Protein AF-0000000079259093 (afdb_homodimer)

Radius of gyration: 27.1 Å; Cα contacts (8 Å, |Δi|>4): 635; chains: 2; bounding box: 67×76×96 Å

Foldseek 3Di:
DDPPPPPPPDPPPPPPCPPPPPCPPDDDDDWDKDKDKDAADLVCLVLCVVCVVVVQVLLVVQQKHWDADNPRRMIMIMHGDGPDPCSRVLVNQLRVCVRVVNRNVVSSCSSVPWDKDKAQCDCPVNHLCVVQVPDPVLQVVLLVLVVVAPQVLLCVLLVKHWDDDSVRSIIMITHDPVSNVVVNVLSNCSRNVVDRNHVVSVVSSVVVVVVVVVVVVVD/DDPPPPPPPDPPPPPPCPPPPPCPPDDDDDWDKDKDKDAADLVCLVLCVVCVVVVQVLLVVQQKHWDADNPRRMIMIMHGDGPDPCSRVLVNQLRVCVRVVNRNVVSSCSSVPWDKDKAQCDCPVNHLCVVQVPDPVLQVVLLVLAVPAPQVLLCVLLVKHWDDDSVRSIIMITHDPVSNVVVNVLSNCSRNVVDRNHVVSVVSSVVVVVVVVVVVVVD

pLDDT: mean 83.91, std 22.43, range [22.91, 98.19]

Solvent-accessible surface area (backbone atoms only — not comparable to full-atom values): 24458 Å² total; per-residue (Å²): 136,83,81,76,74,78,75,74,78,70,77,82,75,72,60,55,71,72,68,73,69,58,75,71,61,91,73,89,47,79,58,42,38,38,38,38,34,33,50,40,54,75,89,44,46,66,60,46,60,71,42,37,66,60,51,47,57,59,33,46,78,51,44,30,46,72,48,79,37,80,89,79,31,33,40,37,38,36,33,52,61,50,92,49,77,58,45,60,55,29,47,51,52,32,50,51,34,47,38,67,67,40,58,59,82,63,35,54,44,29,70,78,65,45,45,70,46,77,45,37,51,33,71,28,90,84,4,48,24,52,75,69,66,54,51,69,72,58,47,58,56,31,50,58,46,54,68,53,44,54,57,70,62,49,24,70,73,39,64,28,53,76,46,83,33,75,95,72,31,31,40,38,37,34,31,46,69,69,28,50,52,52,52,49,48,45,52,46,37,18,67,76,67,64,37,64,39,43,66,55,51,50,53,52,50,52,50,52,51,48,50,54,47,48,52,57,72,71,102,136,81,83,76,75,77,76,75,77,70,78,82,77,70,61,56,72,72,66,74,69,58,77,70,62,88,74,88,48,79,57,43,39,38,38,37,34,32,49,39,56,78,89,45,48,66,62,46,60,70,42,38,64,61,51,47,56,59,32,46,76,51,44,30,47,72,47,80,38,78,88,78,31,33,39,37,38,36,32,52,60,52,93,48,76,58,45,61,55,29,48,51,51,34,51,52,34,48,38,67,67,40,58,59,83,64,34,55,44,29,70,76,65,47,45,70,47,78,45,38,51,34,72,28,91,85,4,47,24,54,75,69,68,54,51,69,71,57,44,58,58,31,49,58,45,53,69,54,44,53,58,70,63,48,23,68,74,38,62,28,51,75,46,83,33,74,92,70,30,32,41,37,38,36,31,46,68,70,30,50,53,51,52,49,48,45,53,47,35,17,67,76,67,66,37,65,38,42,65,54,52,51,53,51,50,52,51,52,50,48,51,54,47,51,52,58,72,69,102

Nearest PDB structures (foldseek):
  6lqq-assembly1_RC  TM=8.420E-01  e=3.928E-13  Saccharomyces cerevisiae S288C
  6rxx-assembly1_CP  TM=7.883E-01  e=2.500E-13  Thermochaetoides thermophila
  6rxv-assembly1_CP  TM=7.906E-01  e=5.209E-13  Thermochaetoides thermophila DSM 1495
  6zqb-assembly1_JO  TM=8.253E-01  e=6.613E-12  Saccharomyces cerevisiae S288C
  7mq9-assembly1_NY  TM=8.125E-01  e=1.543E-11  Homo sapiens

Structure (mmCIF, N/CA/C/O backbone):
data_AF-0000000079259093-model_v1
#
loop_
_entity.id
_entity.type
_entity.pdbx_description
1 polymer 'KRR-R motif-containing protein 1'
#
loop_
_atom_site.group_PDB
_atom_site.id
_atom_site.type_symbol
_atom_site.label_atom_id
_atom_site.label_alt_id
_atom_site.label_comp_id
_atom_site.label_asym_id
_atom_site.label_entity_id
_atom_site.label_seq_id
_atom_site.pdbx_PDB_ins_code
_atom_site.Cartn_x
_atom_site.Cartn_y
_atom_site.Cartn_z
_atom_site.occupancy
_atom_site.B_iso_or_equiv
_atom_site.auth_seq_id
_atom_site.auth_comp_id
_atom_site.auth_asym_id
_atom_site.auth_atom_id
_atom_site.pdbx_PDB_model_num
ATOM 1 N N . MET A 1 1 ? -39.281 35.125 -28.922 1 24.78 1 MET A N 1
ATOM 2 C CA . MET A 1 1 ? -38.438 35.312 -27.766 1 24.78 1 MET A CA 1
ATOM 3 C C . MET A 1 1 ? -37.531 34.094 -27.547 1 24.78 1 MET A C 1
ATOM 5 O O . MET A 1 1 ? -38 33 -27.203 1 24.78 1 MET A O 1
ATOM 9 N N . SER A 1 2 ? -36.5 33.875 -28.281 1 24.12 2 SER A N 1
ATOM 10 C CA . SER A 1 2 ? -35.688 32.719 -28.625 1 24.12 2 SER A CA 1
ATOM 11 C C . SER A 1 2 ? -34.781 32.312 -27.469 1 24.12 2 SER A C 1
ATOM 13 O O . SER A 1 2 ? -34 33.156 -26.953 1 24.12 2 SER A O 1
ATOM 15 N N . ASN A 1 3 ? -35.188 31.453 -26.516 1 25.06 3 ASN A N 1
ATOM 16 C CA . ASN A 1 3 ? -34.562 31.016 -25.25 1 25.06 3 ASN A CA 1
ATOM 17 C C . ASN A 1 3 ? -33.156 30.453 -25.484 1 25.06 3 ASN A C 1
ATOM 19 O O . ASN A 1 3 ? -33 29.438 -26.141 1 25.06 3 ASN A O 1
ATOM 23 N N . HIS A 1 4 ? -32.125 31.219 -25.703 1 23.91 4 HIS A N 1
ATOM 24 C CA . HIS A 1 4 ? -30.719 30.953 -25.906 1 23.91 4 HIS A CA 1
ATOM 25 C C . HIS A 1 4 ? -30.156 30.094 -24.781 1 23.91 4 HIS A C 1
ATOM 27 O O . HIS A 1 4 ? -30.078 30.531 -23.641 1 23.91 4 HIS A O 1
ATOM 33 N N . VAL A 1 5 ? -30.516 28.844 -24.797 1 26.92 5 VAL A N 1
ATOM 34 C CA . VAL A 1 5 ? -30.062 27.828 -23.844 1 26.92 5 VAL A CA 1
ATOM 35 C C . VAL A 1 5 ? -28.547 27.891 -23.703 1 26.92 5 VAL A C 1
ATOM 37 O O . VAL A 1 5 ? -27.828 27.828 -24.688 1 26.92 5 VAL A O 1
ATOM 40 N N . ASN A 1 6 ? -27.953 28.734 -22.844 1 26.22 6 ASN A N 1
ATOM 41 C CA . ASN A 1 6 ? -26.547 28.969 -22.531 1 26.22 6 ASN A CA 1
ATOM 42 C C . ASN A 1 6 ? -25.781 27.656 -22.344 1 26.22 6 ASN A C 1
ATOM 44 O O . ASN A 1 6 ? -26.188 26.812 -21.562 1 26.22 6 ASN A O 1
ATOM 48 N N . GLY A 1 7 ? -25.188 27.109 -23.375 1 22.91 7 GLY A N 1
ATOM 49 C CA . GLY A 1 7 ? -24.391 25.922 -23.594 1 22.91 7 GLY A CA 1
ATOM 50 C C . GLY A 1 7 ? -23.312 25.719 -22.547 1 22.91 7 GLY A C 1
ATOM 51 O O . GLY A 1 7 ? -22.312 26.438 -22.516 1 22.91 7 GLY A O 1
ATOM 52 N N . ALA A 1 8 ? -23.703 25.578 -21.375 1 27.44 8 ALA A N 1
ATOM 53 C CA . ALA A 1 8 ? -22.797 25.344 -20.25 1 27.44 8 ALA A CA 1
ATOM 54 C C . ALA A 1 8 ? -21.609 24.469 -20.656 1 27.44 8 ALA A C 1
ATOM 56 O O . ALA A 1 8 ? -21.812 23.391 -21.25 1 27.44 8 ALA A O 1
ATOM 57 N N . GLU A 1 9 ? -20.422 25.047 -20.938 1 25.92 9 GLU A N 1
ATOM 58 C CA . GLU A 1 9 ? -19.109 24.531 -21.328 1 25.92 9 GLU A CA 1
ATOM 59 C C . GLU A 1 9 ? -18.766 23.266 -20.578 1 25.92 9 GLU A C 1
ATOM 61 O O . GLU A 1 9 ? -18.953 23.172 -19.359 1 25.92 9 GLU A O 1
ATOM 66 N N . ASP A 1 10 ? -18.75 22.234 -21.172 1 26.64 10 ASP A N 1
ATOM 67 C CA . ASP A 1 10 ? -18.516 20.828 -20.891 1 26.64 10 ASP A CA 1
ATOM 68 C C . ASP A 1 10 ? -17.281 20.625 -20.031 1 26.64 10 ASP A C 1
ATOM 70 O O . ASP A 1 10 ? -16.234 21.234 -20.281 1 26.64 10 ASP A O 1
ATOM 74 N N . PRO A 1 11 ? -17.391 20.453 -18.828 1 28.31 11 PRO A N 1
ATOM 75 C CA . PRO A 1 11 ? -16.281 20.312 -17.875 1 28.31 11 PRO A CA 1
ATOM 76 C C . PRO A 1 11 ? -15.086 19.578 -18.469 1 28.31 11 PRO A C 1
ATOM 78 O O . PRO A 1 11 ? -15.258 18.75 -19.375 1 28.31 11 PRO A O 1
ATOM 81 N N . ILE A 1 12 ? -13.891 20.188 -18.703 1 26.31 12 ILE A N 1
ATOM 82 C CA . ILE A 1 12 ? -12.617 19.812 -19.297 1 26.31 12 ILE A CA 1
ATOM 83 C C . ILE A 1 12 ? -12.281 18.375 -18.906 1 26.31 12 ILE A C 1
ATOM 85 O O . ILE A 1 12 ? -12.102 18.062 -17.719 1 26.31 12 ILE A O 1
ATOM 89 N N . VAL A 1 13 ? -12.734 17.266 -19.375 1 28.39 13 VAL A N 1
ATOM 90 C CA . VAL A 1 13 ? -12.336 15.867 -19.5 1 28.39 13 VAL A CA 1
ATOM 91 C C . VAL A 1 13 ? -10.82 15.773 -19.641 1 28.39 13 VAL A C 1
ATOM 93 O O . VAL A 1 13 ? -10.258 16.219 -20.641 1 28.39 13 VAL A O 1
ATOM 96 N N . HIS A 1 14 ? -10 16.062 -18.562 1 30.31 14 HIS A N 1
ATOM 97 C CA . HIS A 1 14 ? -8.578 15.828 -18.766 1 30.31 14 HIS A CA 1
ATOM 98 C C . HIS A 1 14 ? -8.312 14.398 -19.219 1 30.31 14 HIS A C 1
ATOM 100 O O . HIS A 1 14 ? -8.719 13.445 -18.547 1 30.31 14 HIS A O 1
ATOM 106 N N . ARG A 1 15 ? -8.195 14.156 -20.469 1 29.23 15 ARG A N 1
ATOM 107 C CA . ARG A 1 15 ? -7.684 12.984 -21.172 1 29.23 15 ARG A CA 1
ATOM 108 C C . ARG A 1 15 ? -6.293 12.602 -20.672 1 29.23 15 ARG A C 1
ATOM 110 O O . ARG A 1 15 ? -5.324 13.328 -20.906 1 29.23 15 ARG A O 1
ATOM 117 N N . MET A 1 16 ? -6.191 12.227 -19.453 1 30.5 16 MET A N 1
ATOM 118 C CA . MET A 1 16 ? -4.855 11.727 -19.156 1 30.5 16 MET A CA 1
ATOM 119 C C . MET A 1 16 ? -4.426 10.688 -20.188 1 30.5 16 MET A C 1
ATOM 121 O O . MET A 1 16 ? -5.145 9.719 -20.438 1 30.5 16 MET A O 1
ATOM 125 N N . VAL A 1 17 ? -3.732 11.18 -21.172 1 29.11 17 VAL A N 1
ATOM 126 C CA . VAL A 1 17 ? -3.049 10.32 -22.141 1 29.11 17 VAL A CA 1
ATOM 127 C C . VAL A 1 17 ? -2.041 9.43 -21.422 1 29.11 17 VAL A C 1
ATOM 129 O O . VAL A 1 17 ? -1.119 9.93 -20.766 1 29.11 17 VAL A O 1
ATOM 132 N N . ILE A 1 18 ? -2.438 8.453 -20.688 1 32.28 18 ILE A N 1
ATOM 133 C CA . ILE A 1 18 ? -1.391 7.504 -20.312 1 32.28 18 ILE A CA 1
ATOM 134 C C . ILE A 1 18 ? -0.601 7.094 -21.562 1 32.28 18 ILE A C 1
ATOM 136 O O . ILE A 1 18 ? -1.16 6.523 -22.5 1 32.28 18 ILE A O 1
ATOM 140 N N . ASP A 1 19 ? 0.396 7.836 -21.906 1 29.11 19 ASP A N 1
ATOM 141 C CA . ASP A 1 19 ? 1.314 7.445 -22.969 1 29.11 19 ASP A CA 1
ATOM 142 C C . ASP A 1 19 ? 1.706 5.977 -22.844 1 29.11 19 ASP A C 1
ATOM 144 O O . ASP A 1 19 ? 1.919 5.473 -21.75 1 29.11 19 ASP A O 1
ATOM 148 N N . LYS A 1 20 ? 1.314 5.195 -23.781 1 31.19 20 LYS A N 1
ATOM 149 C CA . LYS A 1 20 ? 1.688 3.809 -24.047 1 31.19 20 LYS A CA 1
ATOM 150 C C . LYS A 1 20 ? 3.195 3.611 -23.906 1 31.19 20 LYS A C 1
ATOM 152 O O . LYS A 1 20 ? 3.713 2.531 -24.203 1 31.19 20 LYS A O 1
ATOM 157 N N . SER A 1 21 ? 3.936 4.766 -23.812 1 30.8 21 SER A N 1
ATOM 158 C CA . SER A 1 21 ? 5.363 4.469 -23.906 1 30.8 21 SER A CA 1
ATOM 159 C C . SER A 1 21 ? 5.82 3.58 -22.75 1 30.8 21 SER A C 1
ATOM 161 O O . SER A 1 21 ? 7.02 3.436 -22.516 1 30.8 21 SER A O 1
ATOM 163 N N . THR A 1 22 ? 5 3.652 -21.797 1 33.09 22 THR A N 1
ATOM 164 C CA . THR A 1 22 ? 5.672 2.711 -20.906 1 33.09 22 THR A CA 1
ATOM 165 C C . THR A 1 22 ? 6.047 1.436 -21.656 1 33.09 22 THR A C 1
ATOM 167 O O . THR A 1 22 ? 5.211 0.839 -22.328 1 33.09 22 THR A O 1
ATOM 170 N N . PRO A 1 23 ? 7.32 1.189 -21.828 1 28.45 23 PRO A N 1
ATOM 171 C CA . PRO A 1 23 ? 7.762 0.013 -22.578 1 28.45 23 PRO A CA 1
ATOM 172 C C . PRO A 1 23 ? 6.852 -1.195 -22.359 1 28.45 23 PRO A C 1
ATOM 174 O O . PRO A 1 23 ? 6.562 -1.565 -21.219 1 28.45 23 PRO A O 1
ATOM 177 N N . ALA A 1 24 ? 5.727 -1.215 -23.047 1 33.19 24 ALA A N 1
ATOM 178 C CA . ALA A 1 24 ? 5.203 -2.557 -23.281 1 33.19 24 ALA A CA 1
ATOM 179 C C . ALA A 1 24 ? 6.336 -3.553 -23.516 1 33.19 24 ALA A C 1
ATOM 181 O O . ALA A 1 24 ? 6.75 -3.771 -24.656 1 33.19 24 ALA A O 1
ATOM 182 N N . SER A 1 25 ? 7.52 -3.207 -23.078 1 31.02 25 SER A N 1
ATOM 183 C CA . SER A 1 25 ? 8.305 -4.355 -23.516 1 31.02 25 SER A CA 1
ATOM 184 C C . SER A 1 25 ? 7.438 -5.605 -23.625 1 31.02 25 SER A C 1
ATOM 186 O O . SER A 1 25 ? 6.332 -5.652 -23.078 1 31.02 25 SER A O 1
ATOM 188 N N . ASP A 1 26 ? 8.188 -6.777 -23.781 1 30.48 26 ASP A N 1
ATOM 189 C CA . ASP A 1 26 ? 7.91 -8.109 -24.312 1 30.48 26 ASP A CA 1
ATOM 190 C C . ASP A 1 26 ? 6.664 -8.711 -23.672 1 30.48 26 ASP A C 1
ATOM 192 O O . ASP A 1 26 ? 5.777 -9.203 -24.375 1 30.48 26 ASP A O 1
ATOM 196 N N . GLU A 1 27 ? 6.855 -9.477 -22.406 1 36.22 27 GLU A N 1
ATOM 197 C CA . GLU A 1 27 ? 6.324 -10.781 -22.031 1 36.22 27 GLU A CA 1
ATOM 198 C C . GLU A 1 27 ? 4.898 -10.664 -21.5 1 36.22 27 GLU A C 1
ATOM 200 O O . GLU A 1 27 ? 4.48 -9.586 -21.062 1 36.22 27 GLU A O 1
ATOM 205 N N . ASP A 1 28 ? 4.047 -11.898 -21.562 1 43.34 28 ASP A N 1
ATOM 206 C CA . ASP A 1 28 ? 2.807 -12.664 -21.469 1 43.34 28 ASP A CA 1
ATOM 207 C C . ASP A 1 28 ? 2.07 -12.359 -20.156 1 43.34 28 ASP A C 1
ATOM 209 O O . ASP A 1 28 ? 1.041 -12.977 -19.875 1 43.34 28 ASP A O 1
ATOM 213 N N . SER A 1 29 ? 2.686 -11.789 -19.078 1 53.5 29 SER A N 1
ATOM 214 C CA . SER A 1 29 ? 1.892 -11.805 -17.859 1 53.5 29 SER A CA 1
ATOM 215 C C . SER A 1 29 ? 1.072 -10.531 -17.703 1 53.5 29 SER A C 1
ATOM 217 O O . SER A 1 29 ? 1.525 -9.445 -18.094 1 53.5 29 SER A O 1
ATOM 219 N N . PRO A 1 30 ? -0.225 -10.664 -17.609 1 58.84 30 PRO A N 1
ATOM 220 C CA . PRO A 1 30 ? -1.048 -9.492 -17.328 1 58.84 30 PRO A CA 1
ATOM 221 C C . PRO A 1 30 ? -0.366 -8.5 -16.391 1 58.84 30 PRO A C 1
ATOM 223 O O . PRO A 1 30 ? 0.224 -8.914 -15.383 1 58.84 30 PRO A O 1
ATOM 226 N N . VAL A 1 31 ? -0.151 -7.312 -16.859 1 65.81 31 VAL A N 1
ATOM 227 C CA . VAL A 1 31 ? 0.579 -6.324 -16.062 1 65.81 31 VAL A CA 1
ATOM 228 C C . VAL A 1 31 ? -0.406 -5.371 -15.391 1 65.81 31 VAL A C 1
ATOM 230 O O . VAL A 1 31 ? -1.356 -4.902 -16.016 1 65.81 31 VAL A O 1
ATOM 233 N N . ASP A 1 32 ? -0.301 -5.293 -14.094 1 79.12 32 ASP A N 1
ATOM 234 C CA . ASP A 1 32 ? -1.097 -4.32 -13.352 1 79.12 32 ASP A CA 1
ATOM 235 C C . ASP A 1 32 ? -0.511 -2.918 -13.477 1 79.12 32 ASP A C 1
ATOM 237 O O . ASP A 1 32 ? 0.703 -2.756 -13.617 1 79.12 32 ASP A O 1
ATOM 241 N N . TYR A 1 33 ? -1.413 -1.927 -13.625 1 83.06 33 TYR A N 1
ATOM 242 C CA . TYR A 1 33 ? -1.08 -0.511 -13.734 1 83.06 33 TYR A CA 1
ATOM 243 C C . TYR A 1 33 ? -1.593 0.261 -12.523 1 83.06 33 TYR A C 1
ATOM 245 O O . TYR A 1 33 ? -2.75 0.105 -12.125 1 83.06 33 TYR A O 1
ATOM 253 N N . SER A 1 34 ? -0.631 0.888 -11.914 1 88.06 34 SER A N 1
ATOM 254 C CA . SER A 1 34 ? -1.019 1.764 -10.812 1 88.06 34 SER A CA 1
ATOM 255 C C . SER A 1 34 ? -0.669 3.217 -11.117 1 88.06 34 SER A C 1
ATOM 257 O O . SER A 1 34 ? 0.458 3.521 -11.516 1 88.06 34 SER A O 1
ATOM 259 N N . ILE A 1 35 ? -1.651 4.055 -10.945 1 90.88 35 ILE A N 1
ATOM 260 C CA . ILE A 1 35 ? -1.465 5.488 -11.148 1 90.88 35 ILE A CA 1
ATOM 261 C C . ILE A 1 35 ? -1.878 6.25 -9.891 1 90.88 35 ILE A C 1
ATOM 263 O O . ILE A 1 35 ? -2.994 6.078 -9.391 1 90.88 35 ILE A O 1
ATOM 267 N N . LEU A 1 36 ? -0.998 6.996 -9.414 1 92.19 36 LEU A N 1
ATOM 268 C CA . LEU A 1 36 ? -1.249 7.887 -8.289 1 92.19 36 LEU A CA 1
ATOM 269 C C . LEU A 1 36 ? -1.062 9.344 -8.695 1 92.19 36 LEU A C 1
ATOM 271 O O . LEU A 1 36 ? -0.076 9.688 -9.352 1 92.19 36 LEU A O 1
ATOM 275 N N . ARG A 1 37 ? -1.969 10.133 -8.312 1 91.44 37 ARG A N 1
ATOM 276 C CA . ARG A 1 37 ? -1.837 11.53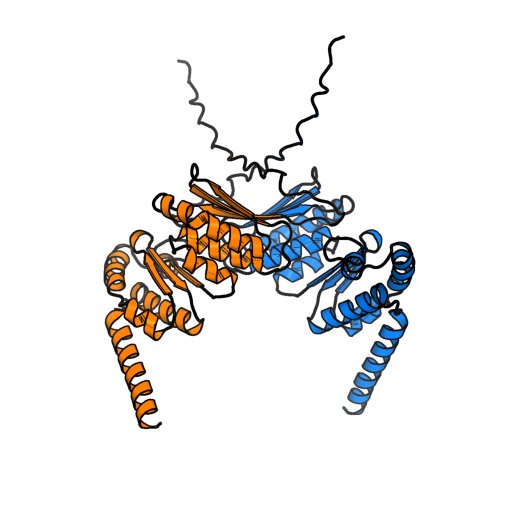9 -8.688 1 91.44 37 ARG A CA 1
ATOM 277 C C . ARG A 1 37 ? -2.396 12.453 -7.602 1 91.44 37 ARG A C 1
ATOM 279 O O . ARG A 1 37 ? -3.322 12.07 -6.883 1 91.44 37 ARG A O 1
ATOM 286 N N . MET A 1 38 ? -1.827 13.562 -7.531 1 92.44 38 MET A N 1
ATOM 287 C CA . MET A 1 38 ? -2.27 14.555 -6.555 1 92.44 38 MET A CA 1
ATOM 288 C C . MET A 1 38 ? -1.954 15.969 -7.031 1 92.44 38 MET A C 1
ATOM 290 O O . MET A 1 38 ? -0.908 16.203 -7.637 1 92.44 38 MET A O 1
ATOM 294 N N . PRO A 1 39 ? -2.912 16.844 -6.777 1 92.12 39 PRO A N 1
ATOM 295 C CA . PRO A 1 39 ? -2.586 18.25 -7.066 1 92.12 39 PRO A CA 1
ATOM 296 C C . PRO A 1 39 ? -1.522 18.812 -6.125 1 92.12 39 PRO A C 1
ATOM 298 O O . PRO A 1 39 ? -1.328 18.297 -5.023 1 92.12 39 PRO A O 1
ATOM 301 N N . PHE A 1 40 ? -0.781 19.828 -6.637 1 92.31 40 PHE A N 1
ATOM 302 C CA . PHE A 1 40 ? 0.164 20.531 -5.785 1 92.31 40 PHE A CA 1
ATOM 303 C C . PHE A 1 40 ? -0.043 22.047 -5.887 1 92.31 40 PHE A C 1
ATOM 305 O O . PHE A 1 40 ? -0.698 22.516 -6.816 1 92.31 40 PHE A O 1
ATOM 312 N N . LEU A 1 41 ? 0.434 22.688 -4.93 1 91.19 41 LEU A N 1
ATOM 313 C CA . LEU A 1 41 ? 0.275 24.125 -4.852 1 91.19 41 LEU A CA 1
ATOM 314 C C . LEU A 1 41 ? 1.15 24.828 -5.883 1 91.19 41 LEU A C 1
ATOM 316 O O . LEU A 1 41 ? 2.307 24.453 -6.086 1 91.19 41 LEU A O 1
ATOM 320 N N . ARG A 1 42 ? 0.621 25.906 -6.414 1 92.62 42 ARG A N 1
ATOM 321 C CA . ARG A 1 42 ? 1.324 26.641 -7.449 1 92.62 42 ARG A CA 1
ATOM 322 C C . ARG A 1 42 ? 2.639 27.219 -6.922 1 92.62 42 ARG A C 1
ATOM 324 O O . ARG A 1 42 ? 3.633 27.266 -7.648 1 92.62 42 ARG A O 1
ATOM 331 N N . ARG A 1 43 ? 2.703 27.578 -5.68 1 92.69 43 ARG A N 1
ATOM 332 C CA . ARG A 1 43 ? 3.842 28.266 -5.09 1 92.69 43 ARG A CA 1
ATOM 333 C C . ARG A 1 43 ? 5.059 27.359 -5.008 1 92.69 43 ARG A C 1
ATOM 335 O O . ARG A 1 43 ? 6.188 27.828 -4.848 1 92.69 43 ARG A O 1
ATOM 342 N N . ILE A 1 44 ? 4.766 26.109 -5.176 1 94.19 44 ILE A N 1
ATOM 343 C CA . ILE A 1 44 ? 5.898 25.203 -4.992 1 94.19 44 ILE A CA 1
ATOM 344 C C . ILE A 1 44 ? 6.367 24.688 -6.348 1 94.19 44 ILE A C 1
ATOM 346 O O . ILE A 1 44 ? 7.188 23.766 -6.418 1 94.19 44 ILE A O 1
ATOM 350 N N . THR A 1 45 ? 5.938 25.219 -7.391 1 95.69 45 THR A N 1
ATOM 351 C CA . THR A 1 45 ? 6.238 24.75 -8.742 1 95.69 45 THR A CA 1
ATOM 352 C C . THR A 1 45 ? 7.742 24.797 -9 1 95.69 45 THR A C 1
ATOM 354 O O . THR A 1 45 ? 8.328 23.812 -9.453 1 95.69 45 THR A O 1
ATOM 357 N N . THR A 1 46 ? 8.359 25.938 -8.688 1 96 46 THR A N 1
ATOM 358 C CA . THR A 1 46 ? 9.789 26.094 -8.938 1 96 46 THR A CA 1
ATOM 359 C C . THR A 1 46 ? 10.602 25.125 -8.094 1 96 46 THR A C 1
ATOM 361 O O . THR A 1 46 ? 11.539 24.5 -8.594 1 96 46 THR A O 1
ATOM 364 N N . ASP A 1 47 ? 10.227 25.031 -6.832 1 94.75 47 ASP A N 1
ATOM 365 C CA . ASP A 1 47 ? 10.914 24.109 -5.934 1 94.75 47 ASP A CA 1
ATOM 366 C C . ASP A 1 47 ? 10.836 22.688 -6.457 1 94.75 47 ASP A C 1
ATOM 368 O O . ASP A 1 47 ? 11.828 21.953 -6.422 1 94.75 47 ASP A O 1
ATOM 372 N N . LEU A 1 48 ? 9.688 22.281 -6.91 1 95.81 48 LEU A N 1
ATOM 373 C CA . LEU A 1 48 ? 9.469 20.938 -7.414 1 95.81 48 LEU A CA 1
ATOM 374 C C . LEU A 1 48 ? 10.273 20.703 -8.695 1 95.81 48 LEU A C 1
ATOM 376 O O . LEU A 1 48 ? 10.883 19.641 -8.859 1 95.81 48 LEU A O 1
ATOM 380 N N . GLN A 1 49 ? 10.258 21.688 -9.508 1 96.5 49 GLN A N 1
ATOM 381 C CA . GLN A 1 49 ? 11 21.578 -10.758 1 96.5 49 GLN A CA 1
ATOM 382 C C . GLN A 1 49 ? 12.5 21.406 -10.492 1 96.5 4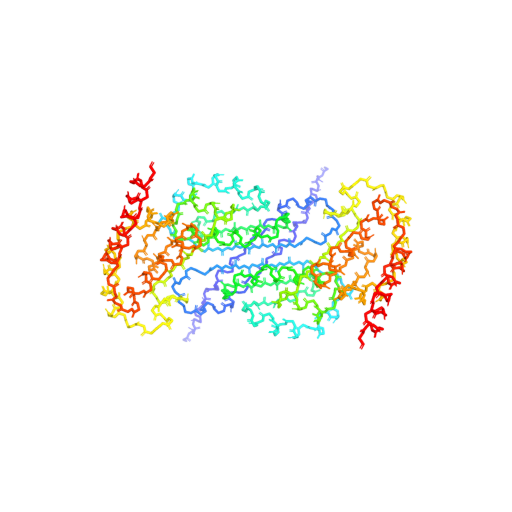9 GLN A C 1
ATOM 384 O O . GLN A 1 49 ? 13.164 20.594 -11.141 1 96.5 49 GLN A O 1
ATOM 389 N N . GLU A 1 50 ? 12.945 22.125 -9.609 1 96.25 50 GLU A N 1
ATOM 390 C CA . GLU A 1 50 ? 14.367 22.078 -9.281 1 96.25 50 GLU A CA 1
ATOM 391 C C . GLU A 1 50 ? 14.742 20.734 -8.664 1 96.25 50 GLU A C 1
ATOM 393 O O . GLU A 1 50 ? 15.82 20.203 -8.93 1 96.25 50 GLU A O 1
ATOM 398 N N . ALA A 1 51 ? 13.859 20.203 -7.895 1 96.62 51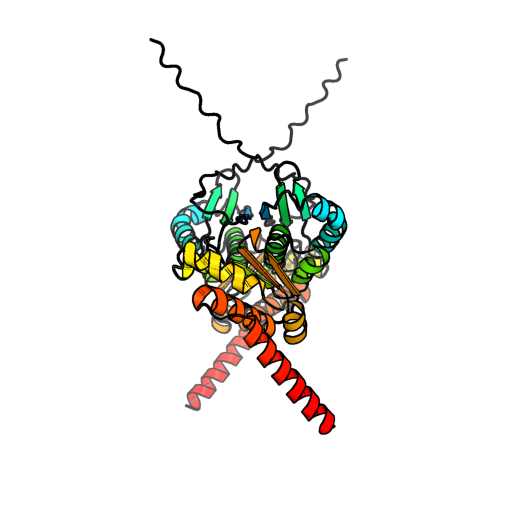 ALA A N 1
ATOM 399 C CA . ALA A 1 51 ? 14.141 18.953 -7.188 1 96.62 51 ALA A CA 1
ATOM 400 C C . ALA A 1 51 ? 13.734 17.75 -8.023 1 96.62 51 ALA A C 1
ATOM 402 O O . ALA A 1 51 ? 13.961 16.609 -7.629 1 96.62 51 ALA A O 1
ATOM 403 N N . TRP A 1 52 ? 13.227 17.922 -9.18 1 96.19 52 TRP A N 1
ATOM 404 C CA . TRP A 1 52 ? 12.539 16.875 -9.938 1 96.19 52 TRP A CA 1
ATOM 405 C C . TRP A 1 52 ? 13.516 15.781 -10.359 1 96.19 52 TRP A C 1
ATOM 407 O O . TRP A 1 52 ? 13.195 14.586 -10.273 1 96.19 52 TRP A O 1
ATOM 417 N N . PRO A 1 53 ? 14.758 16.109 -10.766 1 95.88 53 PRO A N 1
ATOM 418 C CA . PRO A 1 53 ? 15.688 15.047 -11.148 1 95.88 53 PRO A CA 1
ATOM 419 C C . PRO A 1 53 ? 15.984 14.086 -10 1 95.88 53 PRO A C 1
ATOM 421 O O . PRO A 1 53 ? 16.078 12.875 -10.203 1 95.88 53 PRO A O 1
ATOM 424 N N . VAL A 1 54 ? 16.094 14.648 -8.875 1 94.56 54 VAL A N 1
ATOM 425 C CA . VAL A 1 54 ? 16.359 13.828 -7.695 1 94.56 54 VAL A CA 1
ATOM 426 C C . VAL A 1 54 ? 15.148 12.93 -7.414 1 94.56 54 VAL A C 1
ATOM 428 O O . VAL A 1 54 ? 15.312 11.75 -7.098 1 94.56 54 VAL A O 1
ATOM 431 N N . LEU A 1 55 ? 14.016 13.469 -7.551 1 96.44 55 LEU A N 1
ATOM 432 C CA . LEU A 1 55 ? 12.789 12.719 -7.332 1 96.44 55 LEU A CA 1
ATOM 433 C C . LEU A 1 55 ? 12.648 11.594 -8.352 1 96.44 55 LEU A C 1
ATOM 435 O O . LEU A 1 55 ? 12.312 10.461 -7.992 1 96.44 55 LEU A O 1
ATOM 439 N N . GLN A 1 56 ? 12.945 11.945 -9.5 1 96.31 56 GLN A N 1
ATOM 440 C CA . GLN A 1 56 ? 12.852 10.961 -10.578 1 96.31 56 GLN A CA 1
ATOM 441 C C . GLN A 1 56 ? 13.812 9.797 -10.352 1 96.31 56 GLN A C 1
ATOM 443 O O . GLN A 1 56 ? 13.438 8.633 -10.5 1 96.31 56 GLN A O 1
ATOM 448 N N . SER A 1 57 ? 15 10.125 -10.008 1 96.12 57 SER A N 1
ATOM 449 C CA . SER A 1 57 ? 16 9.094 -9.75 1 96.12 57 SER A CA 1
ATOM 450 C C . SER A 1 57 ? 15.602 8.211 -8.578 1 96.12 57 SER A C 1
ATOM 452 O O . SER A 1 57 ? 15.75 6.988 -8.641 1 96.12 57 SER A O 1
ATOM 454 N N . ALA A 1 58 ? 15.094 8.812 -7.562 1 95.5 58 ALA A N 1
ATOM 455 C CA . ALA A 1 58 ? 14.672 8.07 -6.379 1 95.5 58 ALA A CA 1
ATOM 456 C C . ALA A 1 58 ? 13.516 7.121 -6.703 1 95.5 58 ALA A C 1
ATOM 458 O O . ALA A 1 58 ? 13.516 5.969 -6.266 1 95.5 58 ALA A O 1
ATOM 459 N N . LEU A 1 59 ? 12.609 7.559 -7.484 1 95.62 59 LEU A N 1
ATOM 460 C CA . LEU A 1 59 ? 11.43 6.77 -7.816 1 95.62 59 LEU A CA 1
ATOM 461 C C . LEU A 1 59 ? 11.781 5.645 -8.781 1 95.62 59 LEU A C 1
ATOM 463 O O . LEU A 1 59 ? 11.18 4.57 -8.742 1 95.62 59 LEU A O 1
ATOM 467 N N . GLU A 1 60 ? 12.711 5.875 -9.594 1 93.94 60 GLU A N 1
ATOM 468 C CA . GLU A 1 60 ? 13.148 4.859 -10.547 1 93.94 60 GLU A CA 1
ATOM 469 C C . GLU A 1 60 ? 13.695 3.627 -9.828 1 93.94 60 GLU A C 1
ATOM 471 O O . GLU A 1 60 ? 13.547 2.502 -10.312 1 93.94 60 GLU A O 1
ATOM 476 N N . GLU A 1 61 ? 14.336 3.848 -8.727 1 92.75 61 GLU A N 1
ATOM 477 C CA . GLU A 1 61 ? 14.867 2.74 -7.938 1 92.75 61 GLU A CA 1
ATOM 478 C C . GLU A 1 61 ? 13.75 1.798 -7.492 1 92.75 61 GLU A C 1
ATOM 480 O O . GLU A 1 61 ? 14 0.625 -7.203 1 92.75 61 GLU A O 1
ATOM 485 N N . TYR A 1 62 ? 12.547 2.273 -7.488 1 91.56 62 TYR A N 1
ATOM 486 C CA . TYR A 1 62 ? 11.391 1.481 -7.07 1 91.56 62 TYR A CA 1
ATOM 487 C C . TYR A 1 62 ? 10.508 1.131 -8.258 1 91.56 62 TYR A C 1
ATOM 489 O O . TYR A 1 62 ? 9.359 0.718 -8.086 1 91.56 62 TYR A O 1
ATOM 497 N N . ASP A 1 63 ? 11.008 1.354 -9.43 1 90.75 63 ASP A N 1
ATOM 498 C CA . ASP A 1 63 ? 10.297 1.062 -10.672 1 90.75 63 ASP A CA 1
ATOM 499 C C . ASP A 1 63 ? 9.031 1.914 -10.797 1 90.75 63 ASP A C 1
ATOM 501 O O . ASP A 1 63 ? 7.98 1.417 -11.195 1 90.75 63 ASP A O 1
ATOM 505 N N . ILE A 1 64 ? 9.102 3.129 -10.391 1 93.62 64 ILE A N 1
ATOM 506 C CA . ILE A 1 64 ? 7.992 4.074 -10.477 1 93.62 64 ILE A CA 1
ATOM 507 C C . ILE A 1 64 ? 8.367 5.223 -11.406 1 93.62 64 ILE A C 1
ATOM 509 O O . ILE A 1 64 ? 9.438 5.82 -11.273 1 93.62 64 ILE A O 1
ATOM 513 N N . SER A 1 65 ? 7.543 5.434 -12.352 1 94.19 65 SER A N 1
ATOM 514 C CA . SER A 1 65 ? 7.684 6.598 -13.219 1 94.19 65 SER A CA 1
ATOM 515 C C . SER A 1 65 ? 6.926 7.797 -12.664 1 94.19 65 SER A C 1
ATOM 517 O O . SER A 1 65 ? 5.945 7.637 -11.93 1 94.19 65 SER A O 1
ATOM 519 N N . CYS A 1 66 ? 7.445 8.969 -12.969 1 95.12 66 CYS A N 1
ATOM 520 C CA . CYS A 1 66 ? 6.797 10.156 -12.43 1 95.12 66 CYS A CA 1
ATOM 521 C C . CYS A 1 66 ? 6.699 11.25 -13.492 1 95.12 66 CYS A C 1
ATOM 523 O O . CYS A 1 66 ? 7.488 11.266 -14.438 1 95.12 66 CYS A O 1
ATOM 525 N N . ALA A 1 67 ? 5.738 12.062 -13.352 1 95.5 67 ALA A N 1
ATOM 526 C CA . ALA A 1 67 ? 5.516 13.195 -14.25 1 95.5 67 ALA A CA 1
ATOM 527 C C . ALA A 1 67 ? 4.996 14.406 -13.477 1 95.5 67 ALA A C 1
ATOM 529 O O . ALA A 1 67 ? 4.176 14.266 -12.562 1 95.5 67 ALA A O 1
ATOM 530 N N . LEU A 1 68 ? 5.547 15.523 -13.828 1 95.38 68 LEU A N 1
ATOM 531 C CA . LEU A 1 68 ? 5.102 16.797 -13.281 1 95.38 68 LEU A CA 1
ATOM 532 C C . LEU A 1 68 ? 4.355 17.609 -14.336 1 95.38 68 LEU A C 1
ATOM 534 O O . LEU A 1 68 ? 4.922 17.969 -15.367 1 95.38 68 LEU A O 1
ATOM 538 N N . ASP A 1 69 ? 3.082 17.828 -14.039 1 93.38 69 ASP A N 1
ATOM 539 C CA . ASP A 1 69 ? 2.277 18.672 -14.922 1 93.38 69 ASP A CA 1
ATOM 540 C C . ASP A 1 69 ? 2.182 20.094 -14.383 1 93.38 69 ASP A C 1
ATOM 542 O O . ASP A 1 69 ? 1.341 20.391 -13.531 1 93.38 69 ASP A O 1
ATOM 546 N N . VAL A 1 70 ? 2.947 21 -14.891 1 93.44 70 VAL A N 1
ATOM 547 C CA . VAL A 1 70 ? 3.041 22.359 -14.367 1 93.44 70 VAL A CA 1
ATOM 548 C C . VAL A 1 70 ? 1.828 23.172 -14.828 1 93.44 70 VAL A C 1
ATOM 550 O O . VAL A 1 70 ? 1.477 24.172 -14.203 1 93.44 70 VAL A O 1
ATOM 553 N N . ASP A 1 71 ? 1.229 22.766 -15.922 1 92.44 71 ASP A N 1
ATOM 554 C CA . ASP A 1 71 ? 0.075 23.5 -16.438 1 92.44 71 ASP A CA 1
ATOM 555 C C . ASP A 1 71 ? -1.166 23.234 -15.586 1 92.44 71 ASP A C 1
ATOM 557 O O . ASP A 1 71 ? -1.946 24.156 -15.312 1 92.44 71 ASP A O 1
ATOM 561 N N . ARG A 1 72 ? -1.313 22.031 -15.148 1 91.19 72 ARG A N 1
ATOM 562 C CA . ARG A 1 72 ? -2.498 21.656 -14.383 1 91.19 72 ARG A CA 1
ATOM 563 C C . ARG A 1 72 ? -2.174 21.516 -12.898 1 91.19 72 ARG A C 1
ATOM 565 O O . ARG A 1 72 ? -3.064 21.266 -12.086 1 91.19 72 ARG A O 1
ATOM 572 N N . TYR A 1 73 ? -0.924 21.594 -12.555 1 93.5 73 TYR A N 1
ATOM 573 C CA . TYR A 1 73 ? -0.428 21.531 -11.188 1 93.5 73 TYR A CA 1
ATOM 574 C C . TYR A 1 73 ? -0.741 20.188 -10.555 1 93.5 73 TYR A C 1
ATOM 576 O O . TYR A 1 73 ? -1.31 20.125 -9.461 1 93.5 73 TYR A O 1
ATOM 584 N N . PHE A 1 74 ? -0.329 19.141 -11.242 1 93.69 74 PHE A N 1
ATOM 585 C CA . PHE A 1 74 ? -0.495 17.766 -10.766 1 93.69 74 PHE A CA 1
ATOM 586 C C . PHE A 1 74 ? 0.828 17.016 -10.82 1 93.69 74 PHE A C 1
ATOM 588 O O . PHE A 1 74 ? 1.626 17.203 -11.734 1 93.69 74 PHE A O 1
ATOM 595 N N . ILE A 1 75 ? 0.934 16.219 -9.812 1 95.19 75 ILE A N 1
ATOM 596 C CA . ILE A 1 75 ? 2 15.219 -9.812 1 95.19 75 ILE A CA 1
ATOM 597 C C . ILE A 1 75 ? 1.413 13.828 -10.078 1 95.19 75 ILE A C 1
ATOM 599 O O . ILE A 1 75 ? 0.368 13.477 -9.531 1 95.19 75 ILE A O 1
ATOM 603 N N . THR A 1 76 ? 2.051 13.086 -10.969 1 94.38 76 THR A N 1
ATOM 604 C CA . THR A 1 76 ? 1.571 11.75 -11.305 1 94.38 76 THR A CA 1
ATOM 605 C C . THR A 1 76 ? 2.689 10.719 -11.156 1 94.38 76 THR A C 1
ATOM 607 O O . THR A 1 76 ? 3.795 10.922 -11.656 1 94.38 76 THR A O 1
ATOM 610 N N . PHE A 1 77 ? 2.402 9.688 -10.375 1 94.81 77 PHE A N 1
ATOM 611 C CA . PHE A 1 77 ? 3.271 8.523 -10.273 1 94.81 77 PHE A CA 1
ATOM 612 C C . PHE A 1 77 ? 2.625 7.309 -10.93 1 94.81 77 PHE A C 1
ATOM 614 O O . PHE A 1 77 ? 1.423 7.082 -10.781 1 94.81 77 PHE A O 1
ATOM 621 N N . THR A 1 78 ? 3.402 6.574 -11.68 1 91.75 78 THR A N 1
ATOM 622 C CA . THR A 1 78 ? 2.877 5.398 -12.367 1 91.75 78 THR A CA 1
ATOM 623 C C . THR A 1 78 ? 3.824 4.211 -12.211 1 91.75 78 THR A C 1
ATOM 625 O O . THR A 1 78 ? 5.043 4.371 -12.273 1 91.75 78 THR A O 1
ATOM 628 N N . THR A 1 79 ? 3.205 3.125 -11.898 1 86.69 79 THR A N 1
ATOM 629 C CA . THR A 1 79 ? 4.016 1.912 -11.906 1 86.69 79 THR A CA 1
ATOM 630 C C . THR A 1 79 ? 3.242 0.749 -12.523 1 86.69 79 THR A C 1
ATOM 632 O O . THR A 1 79 ? 2.016 0.686 -12.414 1 86.69 79 THR A O 1
ATOM 635 N N . THR A 1 80 ? 3.82 -0.04 -13.258 1 76.81 80 THR A N 1
ATOM 636 C CA . THR A 1 80 ? 3.244 -1.246 -13.844 1 76.81 80 THR A CA 1
ATOM 637 C C . THR A 1 80 ? 3.742 -2.49 -13.109 1 76.81 80 THR A C 1
ATOM 639 O O . THR A 1 80 ? 3.027 -3.49 -13.023 1 76.81 80 THR A O 1
ATOM 642 N N . ARG A 1 81 ? 4.941 -2.451 -12.82 1 70.44 81 ARG A N 1
ATOM 643 C CA . ARG A 1 81 ? 5.527 -3.609 -12.156 1 70.44 81 ARG A CA 1
ATOM 644 C C . ARG A 1 81 ? 6.551 -3.18 -11.109 1 70.44 81 ARG A C 1
ATOM 646 O O . ARG A 1 81 ? 7.387 -2.311 -11.367 1 70.44 81 ARG A O 1
ATOM 653 N N . THR A 1 82 ? 6.16 -3.309 -9.898 1 74.88 82 THR A N 1
ATOM 654 C CA . THR A 1 82 ? 7.141 -3.023 -8.852 1 74.88 82 THR A CA 1
ATOM 655 C C . THR A 1 82 ? 7.484 -4.289 -8.078 1 74.88 82 THR A C 1
ATOM 657 O O . THR A 1 82 ? 6.613 -5.125 -7.824 1 74.88 82 THR A O 1
ATOM 660 N N . LYS A 1 83 ? 8.773 -4.465 -7.848 1 74.75 83 LYS A N 1
ATOM 661 C CA . LYS A 1 83 ? 9.242 -5.602 -7.062 1 74.75 83 LYS A CA 1
ATOM 662 C C . LYS A 1 83 ? 8.836 -5.457 -5.598 1 74.75 83 LYS A C 1
ATOM 664 O O . LYS A 1 83 ? 8.656 -6.457 -4.898 1 74.75 83 LYS A O 1
ATOM 669 N N . ASP A 1 84 ? 8.711 -4.281 -5.23 1 82.31 84 ASP A N 1
ATOM 670 C CA . ASP A 1 84 ? 8.297 -3.99 -3.861 1 82.31 84 ASP A CA 1
ATOM 671 C C . ASP A 1 84 ? 6.793 -3.715 -3.791 1 82.31 84 ASP A C 1
ATOM 673 O O . ASP A 1 84 ? 6.328 -2.668 -4.246 1 82.31 84 ASP A O 1
ATOM 677 N N . PRO A 1 85 ? 6.125 -4.609 -3.16 1 83.44 85 PRO A N 1
ATOM 678 C CA . PRO A 1 85 ? 4.676 -4.395 -3.104 1 83.44 85 PRO A CA 1
ATOM 679 C C . PRO A 1 85 ? 4.297 -3.115 -2.359 1 83.44 85 PRO A C 1
ATOM 681 O O . PRO A 1 85 ? 3.234 -2.543 -2.611 1 83.44 85 PRO A O 1
ATOM 684 N N . TYR A 1 86 ? 5.184 -2.584 -1.497 1 88.81 86 TYR A N 1
ATOM 685 C CA . TYR A 1 86 ? 4.867 -1.397 -0.71 1 88.81 86 TYR A CA 1
ATOM 686 C C . TYR A 1 86 ? 5.234 -0.127 -1.468 1 88.81 86 TYR A C 1
ATOM 688 O O . TYR A 1 86 ? 4.969 0.982 -0.998 1 88.81 86 TYR A O 1
ATOM 696 N N . ALA A 1 87 ? 5.777 -0.292 -2.607 1 90.88 87 ALA A N 1
ATOM 697 C CA . ALA A 1 87 ? 6.223 0.867 -3.379 1 90.88 87 ALA A CA 1
ATOM 698 C C . ALA A 1 87 ? 5.062 1.816 -3.66 1 90.88 87 ALA A C 1
ATOM 700 O O . ALA A 1 87 ? 5.227 3.037 -3.607 1 90.88 87 ALA A O 1
ATOM 701 N N . ILE A 1 88 ? 3.961 1.254 -3.902 1 89.56 88 ILE A N 1
ATOM 702 C CA . ILE A 1 88 ? 2.801 2.074 -4.234 1 89.56 88 ILE A CA 1
ATOM 703 C C . ILE A 1 88 ? 2.369 2.879 -3.012 1 89.56 88 ILE A C 1
ATOM 705 O O . ILE A 1 88 ? 2.027 4.059 -3.125 1 89.56 88 ILE A O 1
ATOM 709 N N . LEU A 1 89 ? 2.332 2.232 -1.912 1 90.19 89 LEU A N 1
ATOM 710 C CA . LEU A 1 89 ? 1.949 2.904 -0.675 1 90.19 89 LEU A CA 1
ATOM 711 C C . LEU A 1 89 ? 2.945 4.004 -0.323 1 90.19 89 LEU A C 1
ATOM 713 O O . LEU A 1 89 ? 2.549 5.121 0.014 1 90.19 89 LEU A O 1
ATOM 717 N N . LYS A 1 90 ? 4.211 3.697 -0.422 1 93 90 LYS A N 1
ATOM 718 C CA . LYS A 1 90 ? 5.266 4.664 -0.141 1 93 90 LYS A CA 1
ATOM 719 C C . LYS A 1 90 ? 5.18 5.863 -1.082 1 93 90 LYS A C 1
ATOM 721 O O . LYS A 1 90 ? 5.352 7.008 -0.657 1 93 90 LYS A O 1
ATOM 726 N N . SER A 1 91 ? 4.883 5.535 -2.299 1 93.75 91 SER A N 1
ATOM 727 C CA . SER A 1 91 ? 4.766 6.59 -3.301 1 93.75 91 SER A CA 1
ATOM 728 C C . SER A 1 91 ? 3.586 7.508 -3.006 1 93.75 91 SER A C 1
ATOM 730 O O . SER A 1 91 ? 3.652 8.711 -3.258 1 93.75 91 SER A O 1
ATOM 732 N N . ARG A 1 92 ? 2.553 6.875 -2.57 1 92.06 92 ARG A N 1
ATOM 733 C CA . ARG A 1 92 ? 1.395 7.68 -2.197 1 92.06 92 ARG A CA 1
ATOM 734 C C . ARG A 1 92 ? 1.747 8.664 -1.086 1 92.06 92 ARG A C 1
ATOM 736 O O . ARG A 1 92 ? 1.345 9.828 -1.13 1 92.06 92 ARG A O 1
ATOM 743 N N . TYR A 1 93 ? 2.477 8.242 -0.132 1 93.12 93 TYR A N 1
ATOM 744 C CA . TYR A 1 93 ? 2.902 9.125 0.95 1 93.12 93 TYR A CA 1
ATOM 745 C C . TYR A 1 93 ? 3.836 10.211 0.432 1 93.12 93 TYR A C 1
ATOM 747 O O . TYR A 1 93 ? 3.748 11.367 0.853 1 93.12 93 TYR A O 1
ATOM 755 N N . LEU A 1 94 ? 4.711 9.805 -0.405 1 96.12 94 LEU A N 1
ATOM 756 C CA . LEU A 1 94 ? 5.602 10.789 -1.01 1 96.12 94 LEU A CA 1
ATOM 757 C C . LEU A 1 94 ? 4.805 11.875 -1.724 1 96.12 94 LEU A C 1
ATOM 759 O O . LEU A 1 94 ? 5.094 13.062 -1.567 1 96.12 94 LEU A O 1
ATOM 763 N N . LEU A 1 95 ? 3.857 11.43 -2.449 1 94.5 95 LEU A N 1
ATOM 764 C CA . LEU A 1 95 ? 3.002 12.359 -3.182 1 94.5 95 LEU A CA 1
ATOM 765 C C . LEU A 1 95 ? 2.346 13.359 -2.236 1 94.5 95 LEU A C 1
ATOM 767 O O . LEU A 1 95 ? 2.33 14.562 -2.51 1 94.5 95 LEU A O 1
ATOM 771 N N . ARG A 1 96 ? 1.821 12.867 -1.192 1 92.38 96 ARG A N 1
ATOM 772 C CA . ARG A 1 96 ? 1.146 13.711 -0.214 1 92.38 96 ARG A CA 1
ATOM 773 C C . ARG A 1 96 ? 2.119 14.695 0.424 1 92.38 96 ARG A C 1
ATOM 775 O O . ARG A 1 96 ? 1.778 15.859 0.647 1 92.38 96 ARG A O 1
ATOM 782 N N . LEU A 1 97 ? 3.252 14.289 0.709 1 95.38 97 LEU A N 1
ATOM 783 C CA . LEU A 1 97 ? 4.27 15.148 1.306 1 95.38 97 LEU A CA 1
ATOM 784 C C . LEU A 1 97 ? 4.688 16.25 0.338 1 95.38 97 LEU A C 1
ATOM 786 O O . LEU A 1 97 ? 4.82 17.406 0.732 1 95.38 97 LEU A O 1
ATOM 790 N N . LEU A 1 98 ? 4.848 15.891 -0.891 1 95.69 98 LEU A N 1
ATOM 791 C CA . LEU A 1 98 ? 5.227 16.875 -1.9 1 95.69 98 LEU A CA 1
ATOM 792 C C . LEU A 1 98 ? 4.125 17.906 -2.082 1 95.69 98 LEU A C 1
ATOM 794 O O . LEU A 1 98 ? 4.406 19.109 -2.146 1 95.69 98 LEU A O 1
ATOM 798 N N . SER A 1 99 ? 2.953 17.359 -2.107 1 92.69 99 SER A N 1
ATOM 799 C CA . SER A 1 99 ? 1.816 18.266 -2.27 1 92.69 99 SER A CA 1
ATOM 800 C C . SER A 1 99 ? 1.687 19.203 -1.082 1 92.69 99 SER A C 1
ATOM 802 O O . SER A 1 99 ? 1.142 20.312 -1.213 1 92.69 99 SER A O 1
ATOM 804 N N . ALA A 1 100 ? 2.168 18.797 0.039 1 92.25 100 ALA A N 1
ATOM 805 C CA . ALA A 1 100 ? 2.129 19.594 1.265 1 92.25 100 ALA A CA 1
ATOM 806 C C . ALA A 1 100 ? 3.346 20.516 1.36 1 92.25 100 ALA A C 1
ATOM 808 O O . ALA A 1 100 ? 3.621 21.078 2.422 1 92.25 100 ALA A O 1
ATOM 809 N N . ALA A 1 101 ? 4.07 20.594 0.38 1 93.81 101 ALA A N 1
ATOM 810 C CA . ALA A 1 101 ? 5.227 21.469 0.264 1 93.81 101 ALA A CA 1
ATOM 811 C C . ALA A 1 101 ? 6.34 21.047 1.218 1 93.81 101 ALA A C 1
ATOM 813 O O . ALA A 1 101 ? 7.059 21.891 1.757 1 93.81 101 ALA A O 1
ATOM 814 N N . VAL A 1 102 ? 6.41 19.844 1.508 1 95.56 102 VAL A N 1
ATOM 815 C CA . VAL A 1 102 ? 7.582 19.312 2.197 1 95.56 102 VAL A CA 1
ATOM 816 C C . VAL A 1 102 ? 8.766 19.25 1.231 1 95.56 102 VAL A C 1
ATOM 818 O O . VAL A 1 102 ? 8.609 18.844 0.08 1 95.56 102 VAL A O 1
ATOM 821 N N . PRO A 1 103 ? 9.906 19.719 1.711 1 95.38 103 PRO A N 1
ATOM 822 C CA . PRO A 1 103 ? 11.055 19.688 0.806 1 95.38 103 PRO A CA 1
ATOM 823 C C . PRO A 1 103 ? 11.305 18.281 0.232 1 95.38 103 PRO A C 1
ATOM 825 O O . PRO A 1 103 ? 11.312 17.297 0.973 1 95.38 103 PRO A O 1
ATOM 828 N N . ALA A 1 104 ? 11.617 18.266 -1.027 1 94.81 104 ALA A N 1
ATOM 829 C CA . ALA A 1 104 ? 11.695 17.016 -1.787 1 94.81 104 ALA A CA 1
ATOM 830 C C . ALA A 1 104 ? 12.742 16.094 -1.201 1 94.81 104 ALA A C 1
ATOM 832 O O . ALA A 1 104 ? 12.516 14.883 -1.087 1 94.81 104 ALA A O 1
ATOM 833 N N . LEU A 1 105 ? 13.875 16.609 -0.888 1 93.19 105 LEU A N 1
ATOM 834 C CA . LEU A 1 105 ? 14.977 15.805 -0.383 1 93.19 105 LEU A CA 1
ATOM 835 C C . LEU A 1 105 ? 14.594 15.109 0.92 1 93.19 105 LEU A C 1
ATOM 837 O O . LEU A 1 105 ? 15.023 13.984 1.184 1 93.19 105 LEU A O 1
ATOM 841 N N . GLN A 1 106 ? 13.797 15.773 1.696 1 95.31 106 GLN A N 1
ATOM 842 C CA . GLN A 1 106 ? 13.312 15.172 2.938 1 95.31 106 GLN A CA 1
ATOM 843 C C . GLN A 1 106 ? 12.172 14.203 2.67 1 95.31 106 GLN A C 1
ATOM 845 O O . GLN A 1 106 ? 12.141 13.102 3.229 1 95.31 106 GLN A O 1
ATOM 850 N N . ALA A 1 107 ? 11.305 14.602 1.819 1 97.31 107 ALA A N 1
ATOM 851 C CA . ALA A 1 107 ? 10.109 13.82 1.523 1 97.31 107 ALA A CA 1
ATOM 852 C C . ALA A 1 107 ? 10.477 12.461 0.946 1 97.31 107 ALA A C 1
ATOM 854 O O . ALA A 1 107 ? 9.812 11.461 1.226 1 97.31 107 ALA A O 1
ATOM 855 N N . VAL A 1 108 ? 11.555 12.367 0.218 1 96.44 108 VAL A N 1
ATOM 856 C CA . VAL A 1 108 ? 11.945 11.148 -0.483 1 96.44 108 VAL A CA 1
ATOM 857 C C . VAL A 1 108 ? 12.312 10.062 0.529 1 96.44 108 VAL A C 1
ATOM 859 O O . VAL A 1 108 ? 12.297 8.875 0.205 1 96.44 108 VAL A O 1
ATOM 862 N N . LYS A 1 109 ? 12.57 10.438 1.718 1 95.19 109 LYS A N 1
ATOM 863 C CA . LYS A 1 109 ? 12.969 9.492 2.756 1 95.19 109 LYS A CA 1
ATOM 864 C C . LYS A 1 109 ? 11.852 8.5 3.053 1 95.19 109 LYS A C 1
ATOM 866 O O . LYS A 1 109 ? 12.102 7.406 3.566 1 95.19 109 LYS A O 1
ATOM 871 N N . VAL A 1 110 ? 10.68 8.836 2.713 1 95.81 110 VAL A N 1
ATOM 872 C CA . VAL A 1 110 ? 9.547 7.953 2.957 1 95.81 110 VAL A CA 1
ATOM 873 C C . VAL A 1 110 ? 9.672 6.695 2.102 1 95.81 110 VAL A C 1
ATOM 875 O O . VAL A 1 110 ? 9.164 5.633 2.471 1 95.81 110 VAL A O 1
ATOM 878 N N . LEU A 1 111 ? 10.297 6.809 0.977 1 95.06 111 LEU A N 1
ATOM 879 C CA . LEU A 1 111 ? 10.508 5.652 0.109 1 95.06 111 LEU A CA 1
ATOM 880 C C . LEU A 1 111 ? 11.391 4.613 0.786 1 95.06 111 LEU A C 1
ATOM 882 O O . LEU A 1 111 ? 11.289 3.42 0.493 1 95.06 111 LEU A O 1
ATOM 886 N N . ASN A 1 112 ? 12.188 5.039 1.693 1 92.62 112 ASN A N 1
ATOM 887 C CA . ASN A 1 112 ? 13.086 4.141 2.418 1 92.62 112 ASN A CA 1
ATOM 888 C C . ASN A 1 112 ? 12.438 3.617 3.695 1 92.62 112 ASN A C 1
ATOM 890 O O . ASN A 1 112 ? 13.094 2.971 4.512 1 92.62 112 ASN A O 1
ATOM 894 N N . GLY A 1 113 ? 11.242 3.99 3.941 1 92.31 113 GLY A N 1
ATOM 895 C CA . GLY A 1 113 ? 10.5 3.379 5.035 1 92.31 113 GLY A CA 1
ATOM 896 C C . GLY A 1 113 ? 10.352 4.289 6.238 1 92.31 113 GLY A C 1
ATOM 897 O O . GLY A 1 113 ? 9.883 3.859 7.297 1 92.31 113 GLY A O 1
ATOM 898 N N . ILE A 1 114 ? 10.781 5.512 6.125 1 94.31 114 ILE A N 1
ATOM 899 C CA . ILE A 1 114 ? 10.594 6.438 7.234 1 94.31 114 ILE A CA 1
ATOM 900 C C . ILE A 1 114 ? 9.117 6.82 7.344 1 94.31 114 ILE A C 1
ATOM 902 O O . ILE A 1 114 ? 8.531 7.316 6.379 1 94.31 114 ILE A O 1
ATOM 906 N N . PRO A 1 115 ? 8.578 6.602 8.492 1 95 115 PRO A N 1
ATOM 907 C CA . PRO A 1 115 ? 7.16 6.934 8.656 1 95 115 PRO A CA 1
ATOM 908 C C . PRO A 1 115 ? 6.898 8.438 8.625 1 95 115 PRO A C 1
ATOM 910 O O . PRO A 1 115 ? 7.82 9.234 8.844 1 95 115 PRO A O 1
ATOM 913 N N . CYS A 1 116 ? 5.668 8.781 8.289 1 96.5 116 CYS A N 1
ATOM 914 C CA . CYS A 1 116 ? 5.262 10.18 8.273 1 96.5 116 CYS A CA 1
ATOM 915 C C . CYS A 1 116 ? 3.797 10.328 8.664 1 96.5 116 CYS A C 1
ATOM 917 O O . CYS A 1 116 ? 3.064 9.336 8.727 1 96.5 116 CYS A O 1
ATOM 919 N N . HIS A 1 117 ? 3.443 11.531 9.07 1 93.62 117 HIS A N 1
ATOM 920 C CA . HIS A 1 117 ? 2.064 11.891 9.375 1 93.62 117 HIS A CA 1
ATOM 921 C C . HIS A 1 117 ? 1.738 13.297 8.891 1 93.62 117 HIS A C 1
ATOM 923 O O . HIS A 1 117 ? 2.527 14.227 9.086 1 93.62 117 HIS A O 1
ATOM 929 N N . LEU A 1 118 ? 0.714 13.359 8.102 1 93.19 118 LEU A N 1
ATOM 930 C CA . LEU A 1 118 ? 0.154 14.664 7.758 1 93.19 118 LEU A CA 1
ATOM 931 C C . LEU A 1 118 ? -1.042 14.992 8.641 1 93.19 118 LEU A C 1
ATOM 933 O O . LEU A 1 118 ? -2.121 14.414 8.477 1 93.19 118 LEU A O 1
ATOM 937 N N . ILE A 1 119 ? -0.879 15.938 9.539 1 94.5 119 ILE A N 1
ATOM 938 C CA . ILE A 1 119 ? -1.906 16.297 10.516 1 94.5 119 ILE A CA 1
ATOM 939 C C . ILE A 1 119 ? -2.656 17.531 10.039 1 94.5 119 ILE A C 1
ATOM 941 O O . ILE A 1 119 ? -2.176 18.656 10.211 1 94.5 119 ILE A O 1
ATOM 945 N N . TYR A 1 120 ? -3.793 17.312 9.508 1 92.25 120 TYR A N 1
ATOM 946 C CA . TYR A 1 120 ? -4.637 18.438 9.117 1 92.25 120 TYR A CA 1
ATOM 947 C C . TYR A 1 120 ? -5.395 18.984 10.32 1 92.25 120 TYR A C 1
ATOM 949 O O . TYR A 1 120 ? -6.086 18.25 11.016 1 92.25 120 TYR A O 1
ATOM 957 N N . THR A 1 121 ? -5.215 20.234 10.555 1 95.94 121 THR A N 1
ATOM 958 C CA . THR A 1 121 ? -5.777 20.828 11.758 1 95.94 121 THR A CA 1
ATOM 959 C C . THR A 1 121 ? -7.133 21.469 11.453 1 95.94 121 THR A C 1
ATOM 961 O O . THR A 1 121 ? -7.941 21.672 12.359 1 95.94 121 THR A O 1
ATOM 964 N N . GLY A 1 122 ? -7.375 21.766 10.266 1 93 122 GLY A N 1
ATOM 965 C CA . GLY A 1 122 ? -8.555 22.516 9.867 1 93 122 GLY A CA 1
ATOM 966 C C . GLY A 1 122 ? -9.766 21.641 9.594 1 93 122 GLY A C 1
ATOM 967 O O . GLY A 1 122 ? -10.016 20.688 10.328 1 93 122 GLY A O 1
ATOM 968 N N . TYR A 1 123 ? -10.516 22.109 8.562 1 86.88 123 TYR A N 1
ATOM 969 C CA . TYR A 1 123 ? -11.812 21.5 8.312 1 86.88 123 TYR A CA 1
ATOM 970 C C . TYR A 1 123 ? -11.758 20.547 7.121 1 86.88 123 TYR A C 1
ATOM 972 O O . TYR A 1 123 ? -12.789 20.125 6.605 1 86.88 123 TYR A O 1
ATOM 980 N N . HIS A 1 124 ? -10.625 20.219 6.75 1 78.75 124 HIS A N 1
ATOM 981 C CA . HIS A 1 124 ? -10.445 19.188 5.719 1 78.75 124 HIS A CA 1
ATOM 982 C C . HIS A 1 124 ? -10.953 17.844 6.188 1 78.75 124 HIS A C 1
ATOM 984 O O . HIS A 1 124 ? -11.18 17.641 7.383 1 78.75 124 HIS A O 1
ATOM 990 N N . ILE A 1 125 ? -11.148 16.984 5.203 1 72.38 125 ILE A N 1
ATOM 991 C CA . ILE A 1 125 ? -11.516 15.625 5.559 1 72.38 125 ILE A CA 1
ATOM 992 C C . ILE A 1 125 ? -10.422 15.008 6.434 1 72.38 125 ILE A C 1
ATOM 994 O O . ILE A 1 125 ? -9.25 14.992 6.055 1 72.38 125 ILE A O 1
ATOM 998 N N . GLY A 1 126 ? -10.82 14.625 7.562 1 76.75 126 GLY A N 1
ATOM 999 C CA . GLY A 1 126 ? -9.859 14.039 8.477 1 76.75 126 GLY A CA 1
ATOM 1000 C C . GLY A 1 126 ? -9.148 15.07 9.336 1 76.75 126 GLY A C 1
ATOM 1001 O O . GLY A 1 126 ? -8.242 14.734 10.109 1 76.75 126 GLY A O 1
ATOM 1002 N N . GLY A 1 127 ? -9.516 16.266 9.117 1 89.19 127 GLY A N 1
ATOM 1003 C CA . GLY A 1 127 ? -8.961 17.344 9.906 1 89.19 127 GLY A CA 1
ATOM 1004 C C . GLY A 1 127 ? -9.453 17.344 11.344 1 89.19 127 GLY A C 1
ATOM 1005 O O . GLY A 1 127 ? -10.555 16.875 11.625 1 89.19 127 GLY A O 1
ATOM 1006 N N . LEU A 1 128 ? -8.75 17.891 12.195 1 94.19 128 LEU A N 1
ATOM 1007 C CA . LEU A 1 128 ? -9.039 17.875 13.625 1 94.19 128 LEU A CA 1
ATOM 1008 C C . LEU A 1 128 ? -10.297 18.688 13.93 1 94.19 128 LEU A C 1
ATOM 1010 O O . LEU A 1 128 ? -11.133 18.266 14.734 1 94.19 128 LEU A O 1
ATOM 1014 N N . CYS A 1 129 ? -10.406 19.828 13.344 1 95.31 129 CYS A N 1
ATOM 1015 C CA . CYS A 1 129 ? -11.578 20.656 13.602 1 95.31 129 CYS A CA 1
ATOM 1016 C C . CYS A 1 129 ? -12.859 19.953 13.164 1 95.31 129 CYS A C 1
ATOM 1018 O O . CYS A 1 129 ? -13.867 20 13.867 1 95.31 129 CYS A O 1
ATOM 1020 N N . LYS A 1 130 ? -12.828 19.375 12 1 90.69 130 LYS A N 1
ATOM 1021 C CA . LYS A 1 130 ? -13.984 18.625 11.5 1 90.69 130 LYS A CA 1
ATOM 1022 C C . LYS A 1 130 ? -14.281 17.422 12.391 1 90.69 130 LYS A C 1
ATOM 1024 O O . LYS A 1 130 ? -15.438 17.188 12.758 1 90.69 130 LYS A O 1
ATOM 1029 N N . LYS A 1 131 ? -13.273 16.703 12.758 1 91.06 131 LYS A N 1
ATOM 1030 C CA . LYS A 1 131 ? -13.414 15.477 13.523 1 91.06 131 LYS A CA 1
ATOM 1031 C C . LYS A 1 131 ? -13.977 15.75 14.922 1 91.06 131 LYS A C 1
ATOM 1033 O O . LYS A 1 131 ? -14.805 14.992 15.422 1 91.06 131 LYS A O 1
ATOM 1038 N N . PHE A 1 132 ? -13.594 16.875 15.477 1 95.44 132 PHE A N 1
ATOM 1039 C CA . PHE A 1 132 ? -13.938 17.125 16.875 1 95.44 132 PHE A CA 1
ATOM 1040 C C . PHE A 1 132 ? -14.945 18.266 17 1 95.44 132 PHE A C 1
ATOM 1042 O O . PHE A 1 132 ? -15.32 18.641 18.109 1 95.44 132 PHE A O 1
ATOM 1049 N N . GLY A 1 133 ? -15.352 18.797 15.914 1 94.44 133 GLY A N 1
ATOM 1050 C CA . GLY A 1 133 ? -16.391 19.812 15.914 1 94.44 133 GLY A CA 1
ATOM 1051 C C . GLY A 1 133 ? -15.953 21.125 16.531 1 94.44 133 GLY A C 1
ATOM 1052 O O . GLY A 1 133 ? -16.688 21.719 17.312 1 94.44 133 GLY A O 1
ATOM 1053 N N . ILE A 1 134 ? -14.773 21.578 16.203 1 95.44 134 ILE A N 1
ATOM 1054 C CA . ILE A 1 134 ? -14.273 22.859 16.703 1 95.44 134 ILE A CA 1
ATOM 1055 C C . ILE A 1 134 ? -14.789 24 15.844 1 95.44 134 ILE A C 1
ATOM 1057 O O . ILE A 1 134 ? -14.688 23.953 14.617 1 95.44 134 ILE A O 1
ATOM 1061 N N . LYS A 1 135 ? -15.312 25 16.438 1 94.75 135 LYS A N 1
ATOM 1062 C CA . LYS A 1 135 ? -15.844 26.156 15.703 1 94.75 135 LYS A CA 1
ATOM 1063 C C . LYS A 1 135 ? -14.719 27 15.117 1 94.75 135 LYS A C 1
ATOM 1065 O O . LYS A 1 135 ? -1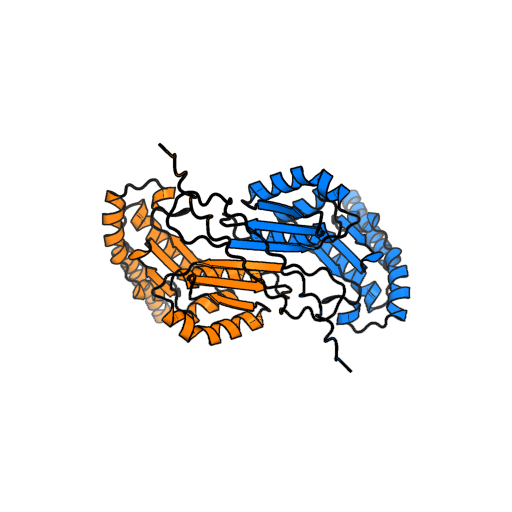3.609 27.031 15.664 1 94.75 135 LYS A O 1
ATOM 1070 N N . MET A 1 136 ? -15.016 27.703 14.07 1 94 136 MET A N 1
ATOM 1071 C CA . MET A 1 136 ? -14.023 28.469 13.312 1 94 136 MET A CA 1
ATOM 1072 C C . MET A 1 136 ? -13.383 29.531 14.18 1 94 136 MET A C 1
ATOM 1074 O O . MET A 1 136 ? -12.18 29.797 14.078 1 94 136 MET A O 1
ATOM 1078 N N . ASP A 1 137 ? -14.133 30.188 15.016 1 94.56 137 ASP A N 1
ATOM 1079 C CA . ASP A 1 137 ? -13.594 31.25 15.859 1 94.56 137 ASP A CA 1
ATOM 1080 C C . ASP A 1 137 ? -12.578 30.688 16.859 1 94.56 137 ASP A C 1
ATOM 1082 O O . ASP A 1 137 ? -11.531 31.297 17.094 1 94.56 137 ASP A O 1
ATOM 1086 N N . LYS A 1 138 ? -12.914 29.562 17.375 1 95.44 138 LYS A N 1
ATOM 1087 C CA . LYS A 1 138 ? -11.984 28.906 18.297 1 95.44 138 LYS A CA 1
ATOM 1088 C C . LYS A 1 138 ? -10.742 28.422 17.562 1 95.44 138 LYS A C 1
ATOM 1090 O O . LYS A 1 138 ? -9.625 28.547 18.062 1 95.44 138 LYS A O 1
ATOM 1095 N N . TYR A 1 139 ? -10.93 27.938 16.422 1 96.94 139 TYR A N 1
ATOM 1096 C CA . TYR A 1 139 ? -9.805 27.422 15.648 1 96.94 139 TYR A CA 1
ATOM 1097 C C . TYR A 1 139 ? -8.82 28.531 15.328 1 96.94 139 TYR A C 1
ATOM 1099 O O . TYR A 1 139 ? -7.602 28.328 15.398 1 96.94 139 TYR A O 1
ATOM 1107 N N . VAL A 1 140 ? -9.266 29.672 14.914 1 96.19 140 VAL A N 1
ATOM 1108 C CA . VAL A 1 140 ? -8.398 30.781 14.547 1 96.19 140 VAL A CA 1
ATOM 1109 C C . VAL A 1 140 ? -7.504 31.156 15.727 1 96.19 140 VAL A C 1
ATOM 1111 O O . VAL A 1 140 ? -6.297 31.344 15.562 1 96.19 140 VAL A O 1
ATOM 1114 N N . SER A 1 141 ? -8.086 31.219 16.906 1 96.62 141 SER A N 1
ATOM 1115 C CA . SER A 1 141 ? -7.316 31.562 18.094 1 96.62 141 SER A CA 1
ATOM 1116 C C . SER A 1 141 ? -6.328 30.453 18.453 1 96.62 141 SER A C 1
ATOM 1118 O O . SER A 1 141 ? -5.172 30.734 18.781 1 96.62 141 SER A O 1
ATOM 1120 N N . ARG A 1 142 ? -6.766 29.312 18.359 1 97.38 142 ARG A N 1
ATOM 1121 C CA . ARG A 1 142 ? -5.934 28.172 18.75 1 97.38 142 ARG A CA 1
ATOM 1122 C C . ARG A 1 142 ? -4.816 27.938 17.734 1 97.38 142 ARG A C 1
ATOM 1124 O O . ARG A 1 142 ? -3.723 27.5 18.109 1 97.38 142 ARG A O 1
ATOM 1131 N N . LYS A 1 143 ? -5.113 28.219 16.516 1 97.19 143 LYS A N 1
ATOM 1132 C CA . LYS A 1 143 ? -4.09 28.125 15.484 1 97.19 143 LYS A CA 1
ATOM 1133 C C . LYS A 1 143 ? -2.932 29.078 15.766 1 97.19 143 LYS A C 1
ATOM 1135 O O . LYS A 1 143 ? -1.768 28.719 15.562 1 97.19 143 LYS A O 1
ATOM 1140 N N . LYS A 1 144 ? -3.246 30.25 16.234 1 96.81 144 LYS A N 1
ATOM 1141 C CA . LYS A 1 144 ? -2.209 31.203 16.609 1 96.81 144 LYS A CA 1
ATOM 1142 C C . LYS A 1 144 ? -1.339 30.641 17.734 1 96.81 144 LYS A C 1
ATOM 1144 O O . LYS A 1 144 ? -0.118 30.828 17.734 1 96.81 144 LYS A O 1
ATOM 1149 N N . ILE A 1 145 ? -1.994 29.984 18.641 1 97.5 145 ILE A N 1
ATOM 1150 C CA . ILE A 1 145 ? -1.277 29.375 19.75 1 97.5 145 ILE A CA 1
ATOM 1151 C C . ILE A 1 145 ? -0.368 28.266 19.234 1 97.5 145 ILE A C 1
ATOM 1153 O O . ILE A 1 145 ? 0.773 28.125 19.688 1 97.5 145 ILE A O 1
ATOM 1157 N N . LEU A 1 146 ? -0.896 27.547 18.297 1 97.88 146 LEU A N 1
ATOM 1158 C CA . LEU A 1 146 ? -0.127 26.453 17.703 1 97.88 146 LEU A CA 1
ATOM 1159 C C . LEU A 1 146 ? 1.143 26.969 17.047 1 97.88 146 LEU A C 1
ATOM 1161 O O . LEU A 1 146 ? 2.176 26.297 17.062 1 97.88 146 LEU A O 1
ATOM 1165 N N . MET A 1 147 ? 1.1 28.156 16.547 1 96.69 147 MET A N 1
ATOM 1166 C CA . MET A 1 147 ? 2.236 28.734 15.844 1 96.69 147 MET A CA 1
ATOM 1167 C C . MET A 1 147 ? 3.379 29.047 16.812 1 96.69 147 MET A C 1
ATOM 1169 O O . MET A 1 147 ? 4.512 29.281 16.391 1 96.69 147 MET A O 1
ATOM 1173 N N . THR A 1 148 ? 3.104 28.922 18.078 1 96.75 148 THR A N 1
ATOM 1174 C CA . THR A 1 148 ? 4.152 29.156 19.062 1 96.75 148 THR A CA 1
ATOM 1175 C C . THR A 1 148 ? 4.914 27.859 19.344 1 96.75 148 THR A C 1
ATOM 1177 O O . THR A 1 148 ? 5.844 27.844 20.156 1 96.75 148 THR A O 1
ATOM 1180 N N . LEU A 1 149 ? 4.586 26.859 18.719 1 97.5 149 LEU A N 1
ATOM 1181 C CA . LEU A 1 149 ? 5.262 25.578 18.875 1 97.5 149 LEU A CA 1
ATOM 1182 C C . LEU A 1 149 ? 6.762 25.719 18.656 1 97.5 149 LEU A C 1
ATOM 1184 O O . LEU A 1 149 ? 7.191 26.219 17.609 1 97.5 149 LEU A O 1
ATOM 1188 N N . PRO A 1 150 ? 7.562 25.391 19.656 1 97.75 150 PRO A N 1
ATOM 1189 C CA . PRO A 1 150 ? 9.008 25.406 19.422 1 97.75 150 PRO A CA 1
ATOM 1190 C C . PRO A 1 150 ? 9.477 24.219 18.578 1 97.75 150 PRO A C 1
ATOM 1192 O O . PRO A 1 150 ? 10 23.234 19.125 1 97.75 150 PRO A O 1
ATOM 1195 N N . VAL A 1 151 ? 9.453 24.406 17.359 1 97.69 151 VAL A N 1
ATOM 1196 C CA . VAL A 1 151 ? 9.641 23.328 16.391 1 97.69 151 VAL A CA 1
ATOM 1197 C C . VAL A 1 151 ? 11.039 22.734 16.547 1 97.69 151 VAL A C 1
ATOM 1199 O O . VAL A 1 151 ? 11.203 21.516 16.609 1 97.69 151 VAL A O 1
ATOM 1202 N N . GLN A 1 152 ? 12.016 23.578 16.625 1 97.06 152 GLN A N 1
ATOM 1203 C CA . GLN A 1 152 ? 13.391 23.109 16.688 1 97.06 152 GLN A CA 1
ATOM 1204 C C . GLN A 1 152 ? 13.617 22.25 17.938 1 97.06 152 GLN A C 1
ATOM 1206 O O . GLN A 1 152 ? 14.273 21.203 17.875 1 97.06 152 GLN A O 1
ATOM 1211 N N . ALA A 1 153 ? 13.117 22.75 19.016 1 96.69 153 ALA A N 1
ATOM 1212 C CA . ALA A 1 153 ? 13.25 22 20.266 1 96.69 153 ALA A CA 1
ATOM 1213 C C . ALA A 1 153 ? 12.531 20.672 20.188 1 96.69 153 ALA A C 1
ATOM 1215 O O . ALA A 1 153 ? 13.055 19.641 20.641 1 96.69 153 ALA A O 1
ATOM 1216 N N . LEU A 1 154 ? 11.414 20.672 19.656 1 97.5 154 LEU A N 1
ATOM 1217 C CA . LEU A 1 154 ? 10.625 19.453 19.562 1 97.5 154 LEU A CA 1
ATOM 1218 C C . LEU A 1 154 ? 11.273 18.453 18.594 1 97.5 154 LEU A C 1
ATOM 1220 O O . LEU A 1 154 ? 11.219 17.25 18.812 1 97.5 154 LEU A O 1
ATOM 1224 N N . GLU A 1 155 ? 11.844 18.922 17.516 1 97.94 155 GLU A N 1
ATOM 1225 C CA . GLU A 1 155 ? 12.57 18.062 16.578 1 97.94 155 GLU A CA 1
ATOM 1226 C C . GLU A 1 155 ? 13.75 17.375 17.25 1 97.94 155 GLU A C 1
ATOM 1228 O O . GLU A 1 155 ? 13.977 16.188 17.047 1 97.94 155 GLU A O 1
ATOM 1233 N N . LYS A 1 156 ? 14.453 18.156 18.031 1 95.81 156 LYS A N 1
ATOM 1234 C CA . LYS A 1 156 ? 15.578 17.562 18.75 1 95.81 156 LYS A CA 1
ATOM 1235 C C . LYS A 1 156 ? 15.102 16.5 19.75 1 95.81 156 LYS A C 1
ATOM 1237 O O . LYS A 1 156 ? 15.742 15.461 19.891 1 95.81 156 LYS A O 1
ATOM 1242 N N . LEU A 1 157 ? 14.031 16.766 20.328 1 94.75 157 LEU A N 1
ATOM 1243 C CA . LEU A 1 157 ? 13.484 15.875 21.344 1 94.75 157 LEU A CA 1
ATOM 1244 C C . LEU A 1 157 ? 12.969 14.586 20.719 1 94.75 157 LEU A C 1
ATOM 1246 O O . LEU A 1 157 ? 13.117 13.508 21.297 1 94.75 157 LEU A O 1
ATOM 1250 N N . THR A 1 158 ? 12.422 14.656 19.531 1 96.31 158 THR A N 1
ATOM 1251 C CA . THR A 1 158 ? 11.68 13.531 18.969 1 96.31 158 THR A CA 1
ATOM 1252 C C . THR A 1 158 ? 12.484 12.844 17.875 1 96.31 158 THR A C 1
ATOM 1254 O O . THR A 1 158 ? 12.195 11.695 17.516 1 96.31 158 THR A O 1
ATOM 1257 N N . GLY A 1 159 ? 13.445 13.617 17.312 1 96.31 159 GLY A N 1
ATOM 1258 C CA . GLY A 1 159 ? 14.164 13.102 16.156 1 96.31 159 GLY A CA 1
ATOM 1259 C C . GLY A 1 159 ? 13.359 13.18 14.867 1 96.31 159 GLY A C 1
ATOM 1260 O O . GLY A 1 159 ? 13.68 12.5 13.891 1 96.31 159 GLY A O 1
ATOM 1261 N N . CYS A 1 160 ? 12.289 13.938 14.891 1 97.81 160 CYS A N 1
ATOM 1262 C CA . CYS A 1 160 ? 11.422 14.07 13.727 1 97.81 160 CYS A CA 1
ATOM 1263 C C . CYS A 1 160 ? 11.711 15.367 12.984 1 97.81 160 CYS A C 1
ATOM 1265 O O . CYS A 1 160 ? 12.273 16.312 13.555 1 97.81 160 CYS A O 1
ATOM 1267 N N . ASP A 1 161 ? 11.477 15.422 11.688 1 97.69 161 ASP A N 1
ATOM 1268 C CA . ASP A 1 161 ? 11.336 16.672 10.93 1 97.69 161 ASP A CA 1
ATOM 1269 C C . ASP A 1 161 ? 9.898 17.188 10.977 1 97.69 161 ASP A C 1
ATOM 1271 O O . ASP A 1 161 ? 8.961 16.438 10.672 1 97.69 161 ASP A O 1
ATOM 1275 N N . ILE A 1 162 ? 9.781 18.406 11.398 1 98.12 162 ILE A N 1
ATOM 1276 C CA . ILE A 1 162 ? 8.445 18.969 11.562 1 98.12 162 ILE A CA 1
ATOM 1277 C C . ILE A 1 162 ? 8.281 20.203 10.672 1 98.12 162 ILE A C 1
ATOM 1279 O O . ILE A 1 162 ? 9.102 21.125 10.711 1 98.12 162 ILE A O 1
ATOM 1283 N N . TYR A 1 163 ? 7.246 20.203 9.852 1 97.38 163 TYR A N 1
ATOM 1284 C CA . TYR A 1 163 ? 6.938 21.312 8.961 1 97.38 163 TYR A CA 1
ATOM 1285 C C . TYR A 1 163 ? 5.574 21.922 9.289 1 97.38 163 TYR A C 1
ATOM 1287 O O . TYR A 1 163 ? 4.539 21.297 9.039 1 97.38 163 TYR A O 1
ATOM 1295 N N . LEU A 1 164 ? 5.602 23.125 9.805 1 96.19 164 LEU A N 1
ATOM 1296 C CA . LEU A 1 164 ? 4.383 23.859 10.109 1 96.19 164 LEU A CA 1
ATOM 1297 C C . LEU A 1 164 ? 3.914 24.672 8.898 1 96.19 164 LEU A C 1
ATOM 1299 O O . LEU A 1 164 ? 4.672 25.469 8.352 1 96.19 164 LEU A O 1
ATOM 1303 N N . ARG A 1 165 ? 2.682 24.312 8.469 1 93.56 165 ARG A N 1
ATOM 1304 C CA . ARG A 1 165 ? 2.064 25.016 7.352 1 93.56 165 ARG A CA 1
ATOM 1305 C C . ARG A 1 165 ? 0.715 25.609 7.758 1 93.56 165 ARG A C 1
ATOM 1307 O O . ARG A 1 165 ? -0.334 25.078 7.383 1 93.56 165 ARG A O 1
ATOM 1314 N N . PRO A 1 166 ? 0.798 26.734 8.414 1 92.81 166 PRO A N 1
ATOM 1315 C CA . PRO A 1 166 ? -0.437 27.312 8.945 1 92.81 166 PRO A CA 1
ATOM 1316 C C . PRO A 1 166 ? -1.437 27.688 7.855 1 92.81 166 PRO A C 1
ATOM 1318 O O . PRO A 1 166 ? -2.648 27.562 8.055 1 92.81 166 PRO A O 1
ATOM 1321 N N . SER A 1 167 ? -0.88 28.188 6.73 1 90.81 167 SER A N 1
ATOM 1322 C CA . SER A 1 167 ? -1.756 28.594 5.641 1 90.81 167 SER A CA 1
ATOM 1323 C C . SER A 1 167 ? -2.541 27.406 5.082 1 90.81 167 SER A C 1
ATOM 1325 O O . SER A 1 167 ? -3.652 27.578 4.574 1 90.81 167 SER A O 1
ATOM 1327 N N . ASP A 1 168 ? -2.033 26.234 5.234 1 90.44 168 ASP A N 1
ATOM 1328 C CA . ASP A 1 168 ? -2.67 25.047 4.691 1 90.44 168 ASP A CA 1
ATOM 1329 C C . ASP A 1 168 ? -3.338 24.234 5.793 1 90.44 168 ASP A C 1
ATOM 1331 O O . ASP A 1 168 ? -3.826 23.125 5.547 1 90.44 168 ASP A O 1
ATOM 1335 N N . ASP A 1 169 ? -3.312 24.781 6.992 1 93.88 169 ASP A N 1
ATOM 1336 C CA . ASP A 1 169 ? -3.871 24.078 8.148 1 93.88 169 ASP A CA 1
ATOM 1337 C C . ASP A 1 169 ? -3.271 22.688 8.289 1 93.88 169 ASP A C 1
ATOM 1339 O O . ASP A 1 169 ? -4 21.703 8.477 1 93.88 169 ASP A O 1
ATOM 1343 N N . LEU A 1 170 ? -1.942 22.672 8.18 1 94.81 170 LEU A N 1
ATOM 1344 C CA . LEU A 1 170 ? -1.29 21.375 8.102 1 94.81 170 LEU A CA 1
ATOM 1345 C C . LEU A 1 170 ? 0.015 21.359 8.883 1 94.81 170 LEU A C 1
ATOM 1347 O O . LEU A 1 170 ? 0.78 22.328 8.836 1 94.81 170 LEU A O 1
ATOM 1351 N N . VAL A 1 171 ? 0.179 20.344 9.672 1 97.06 171 VAL A N 1
ATOM 1352 C CA . VAL A 1 171 ? 1.467 20.016 10.273 1 97.06 171 VAL A CA 1
ATOM 1353 C C . VAL A 1 171 ? 1.979 18.688 9.711 1 97.06 171 VAL A C 1
ATOM 1355 O O . VAL A 1 171 ? 1.389 17.625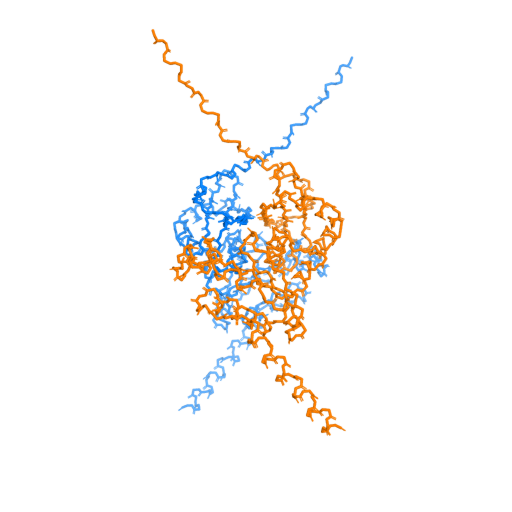 9.953 1 97.06 171 VAL A O 1
ATOM 1358 N N . ALA A 1 172 ? 3.027 18.719 8.953 1 97.06 172 ALA A N 1
ATOM 1359 C CA . ALA A 1 172 ? 3.645 17.5 8.414 1 97.06 172 ALA A CA 1
ATOM 1360 C C . ALA A 1 172 ? 4.824 17.062 9.281 1 97.06 172 ALA A C 1
ATOM 1362 O O . ALA A 1 172 ? 5.652 17.891 9.68 1 97.06 172 ALA A O 1
ATOM 1363 N N . VAL A 1 173 ? 4.883 15.781 9.57 1 97.56 173 VAL A N 1
ATOM 1364 C CA . VAL A 1 173 ? 5.914 15.25 10.453 1 97.56 173 VAL A CA 1
ATOM 1365 C C . VAL A 1 173 ? 6.477 13.953 9.883 1 97.56 173 VAL A C 1
ATOM 1367 O O . VAL A 1 173 ? 5.727 13.125 9.352 1 97.56 173 VAL A O 1
ATOM 1370 N N . MET A 1 174 ? 7.75 13.82 9.898 1 97.81 174 MET A N 1
ATOM 1371 C CA . MET A 1 174 ? 8.438 12.602 9.484 1 97.81 174 MET A CA 1
ATOM 1372 C C . MET A 1 174 ? 9.438 12.156 10.539 1 97.81 174 MET A C 1
ATOM 1374 O O . MET A 1 174 ? 10.133 12.977 11.133 1 97.81 174 MET A O 1
ATOM 1378 N N . GLY A 1 175 ? 9.492 10.852 10.766 1 96.69 175 GLY A N 1
ATOM 1379 C CA . GLY A 1 175 ? 10.453 10.367 11.742 1 96.69 175 GLY A CA 1
ATOM 1380 C C . GLY A 1 175 ? 10.008 9.102 12.445 1 96.69 175 GLY A C 1
ATOM 1381 O O . GLY A 1 175 ? 9.141 8.383 11.945 1 96.69 175 GLY A O 1
ATOM 1382 N N . PRO A 1 176 ? 10.68 8.844 13.57 1 96.31 176 PRO A N 1
ATOM 1383 C CA . PRO A 1 176 ? 10.336 7.625 14.305 1 96.31 176 PRO A CA 1
ATOM 1384 C C . PRO A 1 176 ? 8.906 7.648 14.844 1 96.31 176 PRO A C 1
ATOM 1386 O O . PRO A 1 176 ? 8.406 8.703 15.242 1 96.31 176 PRO A O 1
ATOM 1389 N N . VAL A 1 177 ? 8.344 6.469 14.961 1 95.19 177 VAL A N 1
ATOM 1390 C CA . VAL A 1 177 ? 6.934 6.289 15.297 1 95.19 177 VAL A CA 1
ATOM 1391 C C . VAL A 1 177 ? 6.629 6.957 16.625 1 95.19 177 VAL A C 1
ATOM 1393 O O . VAL A 1 177 ? 5.625 7.66 16.766 1 95.19 177 VAL A O 1
ATOM 1396 N N . GLN A 1 178 ? 7.484 6.758 17.578 1 95 178 GLN A N 1
ATOM 1397 C CA . GLN A 1 178 ? 7.25 7.328 18.906 1 95 178 GLN A CA 1
ATOM 1398 C C . GLN A 1 178 ? 7.234 8.852 18.844 1 95 178 GLN A C 1
ATOM 1400 O O . GLN A 1 178 ? 6.406 9.492 19.5 1 95 178 GLN A O 1
ATOM 1405 N N . GLY A 1 179 ? 8.18 9.383 18.141 1 96.56 179 GLY A N 1
ATOM 1406 C CA . GLY A 1 179 ? 8.219 10.828 17.969 1 96.56 179 GLY A CA 1
ATOM 1407 C C . GLY A 1 179 ? 6.992 11.375 17.266 1 96.56 179 GLY A C 1
ATOM 1408 O O . GLY A 1 179 ? 6.453 12.406 17.656 1 96.56 179 GLY A O 1
ATOM 1409 N N . LEU A 1 180 ? 6.562 10.664 16.25 1 96.19 180 LEU A N 1
ATOM 1410 C CA . LEU A 1 180 ? 5.379 11.047 15.484 1 96.19 180 LEU A CA 1
ATOM 1411 C C . LEU A 1 180 ? 4.156 11.125 16.391 1 96.19 180 LEU A C 1
ATOM 1413 O O . LEU A 1 180 ? 3.359 12.062 16.281 1 96.19 180 LEU A O 1
ATOM 1417 N N . GLU A 1 181 ? 4.035 10.164 17.203 1 96 181 GLU A N 1
ATOM 1418 C CA . GLU A 1 181 ? 2.889 10.109 18.094 1 96 181 GLU A CA 1
ATOM 1419 C C . GLU A 1 181 ? 2.914 11.266 19.094 1 96 181 GLU A C 1
ATOM 1421 O O . GLU A 1 181 ? 1.873 11.859 19.391 1 96 181 GLU A O 1
ATOM 1426 N N . LEU A 1 182 ? 4.051 11.539 19.594 1 97.12 182 LEU A N 1
ATOM 1427 C CA . LEU A 1 182 ? 4.188 12.648 20.531 1 97.12 182 LEU A CA 1
ATOM 1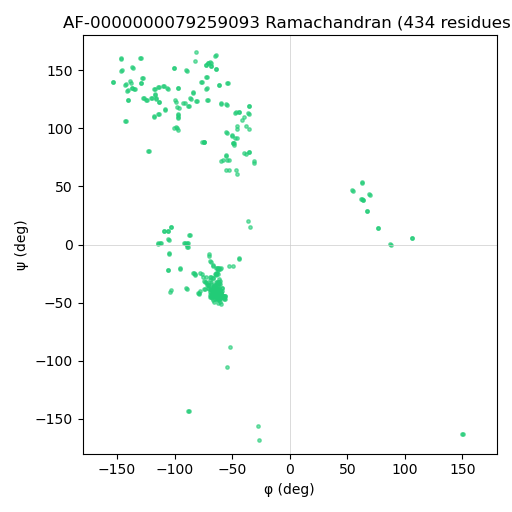428 C C . LEU A 1 182 ? 3.807 13.969 19.875 1 97.12 182 LEU A C 1
ATOM 1430 O O . LEU A 1 182 ? 3.068 14.773 20.453 1 97.12 182 LEU A O 1
ATOM 1434 N N . VAL A 1 183 ? 4.305 14.234 18.672 1 97.88 183 VAL A N 1
ATOM 1435 C CA . VAL A 1 183 ? 3.986 15.461 17.953 1 97.88 183 VAL A CA 1
ATOM 1436 C C . VAL A 1 183 ? 2.482 15.539 17.703 1 97.88 183 VAL A C 1
ATOM 1438 O O . VAL A 1 183 ? 1.868 16.594 17.891 1 97.88 183 VAL A O 1
ATOM 1441 N N . ARG A 1 184 ? 1.925 14.445 17.25 1 97.44 184 ARG A N 1
ATOM 1442 C CA . ARG A 1 184 ? 0.489 14.398 17 1 97.44 184 ARG A CA 1
ATOM 1443 C C . ARG A 1 184 ? -0.301 14.766 18.25 1 97.44 184 ARG A C 1
ATOM 1445 O O . ARG A 1 184 ? -1.253 15.547 18.188 1 97.44 184 ARG A O 1
ATOM 1452 N N . ARG A 1 185 ? 0.084 14.25 19.328 1 97.44 185 ARG A N 1
ATOM 1453 C CA . ARG A 1 185 ? -0.603 14.516 20.578 1 97.44 185 ARG A CA 1
ATOM 1454 C C . ARG A 1 185 ? -0.509 15.992 20.953 1 97.44 185 ARG A C 1
ATOM 1456 O O . ARG A 1 185 ? -1.491 16.594 21.406 1 97.44 185 ARG A O 1
ATOM 1463 N N . ILE A 1 186 ? 0.615 16.5 20.812 1 98 186 ILE A N 1
ATOM 1464 C CA . ILE A 1 186 ? 0.837 17.906 21.156 1 98 186 ILE A CA 1
ATOM 1465 C C . ILE A 1 186 ? -0.042 18.797 20.281 1 98 186 ILE A C 1
ATOM 1467 O O . ILE A 1 186 ? -0.684 19.719 20.781 1 98 186 ILE A O 1
ATOM 1471 N N . VAL A 1 187 ? -0.094 18.516 18.984 1 98.12 187 VAL A N 1
ATOM 1472 C CA . VAL A 1 187 ? -0.895 19.297 18.047 1 98.12 187 VAL A CA 1
ATOM 1473 C C . VAL A 1 187 ? -2.377 19.141 18.375 1 98.12 187 VAL A C 1
ATOM 1475 O O . VAL A 1 187 ? -3.119 20.125 18.438 1 98.12 187 VAL A O 1
ATOM 1478 N N . GLU A 1 188 ? -2.748 17.906 18.625 1 97.62 188 GLU A N 1
ATOM 1479 C CA . GLU A 1 188 ? -4.141 17.625 18.953 1 97.62 188 GLU A CA 1
ATOM 1480 C C . GLU A 1 188 ? -4.555 18.312 20.25 1 97.62 188 GLU A C 1
ATOM 1482 O O . GLU A 1 188 ? -5.645 18.875 20.344 1 97.62 188 GLU A O 1
ATOM 1487 N N . ASP A 1 189 ? -3.715 18.234 21.234 1 97.69 189 ASP A N 1
ATOM 1488 C CA . ASP A 1 189 ? -4.008 18.891 22.5 1 97.69 189 ASP A CA 1
ATOM 1489 C C . ASP A 1 189 ? -4.195 20.391 22.328 1 97.69 189 ASP A C 1
ATOM 1491 O O . ASP A 1 189 ? -5.051 21 22.969 1 97.69 189 ASP A O 1
ATOM 1495 N N . CYS A 1 190 ? -3.387 20.953 21.516 1 98.19 190 CYS A N 1
ATOM 1496 C CA . CYS A 1 190 ? -3.469 22.391 21.281 1 98.19 190 CYS A CA 1
ATOM 1497 C C . CYS A 1 190 ? -4.777 22.766 20.578 1 98.19 190 CYS A C 1
ATOM 1499 O O . CYS A 1 190 ? -5.516 23.625 21.062 1 98.19 190 CYS A O 1
ATOM 1501 N N . ILE A 1 191 ? -5.117 22.047 19.531 1 97.56 191 ILE A N 1
ATOM 1502 C CA . ILE A 1 191 ? -6.246 22.391 18.672 1 97.56 191 ILE A CA 1
ATOM 1503 C C . ILE A 1 191 ? -7.551 21.953 19.344 1 97.56 191 ILE A C 1
ATOM 1505 O O . ILE A 1 191 ? -8.539 22.703 19.328 1 97.56 191 ILE A O 1
ATOM 1509 N N . VAL A 1 192 ? -7.578 20.781 19.953 1 96.94 192 VAL A N 1
ATOM 1510 C CA . VAL A 1 192 ? -8.82 20.203 20.453 1 96.94 192 VAL A CA 1
ATOM 1511 C C . VAL A 1 192 ? -9.055 20.656 21.891 1 96.94 192 VAL A C 1
ATOM 1513 O O . VAL A 1 192 ? -10.18 21 22.266 1 96.94 192 VAL A O 1
ATOM 1516 N N . HIS A 1 193 ? -7.984 20.766 22.688 1 96.69 193 HIS A N 1
ATOM 1517 C CA . HIS A 1 193 ? -8.164 21.016 24.109 1 96.69 193 HIS A CA 1
ATOM 1518 C C . HIS A 1 193 ? -7.617 22.375 24.516 1 96.69 193 HIS A C 1
ATOM 1520 O O . HIS A 1 193 ? -7.645 22.75 25.688 1 96.69 193 HIS A O 1
ATOM 1526 N N . ASN A 1 194 ? -7.125 23.094 23.594 1 96.94 194 ASN A N 1
ATOM 1527 C CA . ASN A 1 194 ? -6.629 24.438 23.828 1 96.94 194 ASN A CA 1
ATOM 1528 C C . ASN A 1 194 ? -5.465 24.453 24.812 1 96.94 194 ASN A C 1
ATOM 1530 O O . ASN A 1 194 ? -5.395 25.312 25.688 1 96.94 194 ASN A O 1
ATOM 1534 N N . VAL A 1 195 ? -4.625 23.469 24.672 1 97.38 195 VAL A N 1
ATOM 1535 C CA . VAL A 1 195 ? -3.422 23.391 25.5 1 97.38 195 VAL A CA 1
ATOM 1536 C C . VAL A 1 195 ? -2.23 23.953 24.734 1 97.38 195 VAL A C 1
ATOM 1538 O O . VAL A 1 195 ? -1.857 23.438 23.688 1 97.38 195 VAL A O 1
ATOM 1541 N N . PRO A 1 196 ? -1.638 25.016 25.266 1 97.56 196 PRO A N 1
ATOM 1542 C CA . PRO A 1 196 ? -0.478 25.578 24.578 1 97.56 196 PRO A CA 1
ATOM 1543 C C . PRO A 1 196 ? 0.686 24.609 24.469 1 97.56 196 PRO A C 1
ATOM 1545 O O . PRO A 1 196 ? 1.035 23.953 25.453 1 97.56 196 PRO A O 1
ATOM 1548 N N . PRO A 1 197 ? 1.297 24.578 23.328 1 97.56 197 PRO A N 1
ATOM 1549 C CA . PRO A 1 197 ? 2.338 23.562 23.125 1 97.56 197 PRO A CA 1
ATOM 1550 C C . PRO A 1 197 ? 3.686 23.984 23.703 1 97.56 197 PRO A C 1
ATOM 1552 O O . PRO A 1 197 ? 4.477 23.125 24.109 1 97.56 197 PRO A O 1
ATOM 1555 N N . ALA A 1 198 ? 3.984 25.234 23.844 1 97 198 ALA A N 1
ATOM 1556 C CA . ALA A 1 198 ? 5.309 25.719 24.219 1 97 198 ALA A CA 1
ATOM 1557 C C . ALA A 1 198 ? 5.676 25.266 25.625 1 97 198 ALA A C 1
ATOM 1559 O O . ALA A 1 198 ? 6.75 24.688 25.844 1 97 198 ALA A O 1
ATOM 1560 N N . PRO A 1 199 ? 4.746 25.422 26.594 1 96.75 199 PRO A N 1
ATOM 1561 C CA . PRO A 1 199 ? 5.098 24.969 27.938 1 96.75 199 PRO A CA 1
ATOM 1562 C C . PRO A 1 199 ? 5.32 23.469 28.016 1 96.75 199 PRO A C 1
ATOM 1564 O O . PRO A 1 199 ? 6.207 23 28.75 1 96.75 199 PRO A O 1
ATOM 1567 N N . ARG A 1 200 ? 4.52 22.781 27.359 1 94.69 200 ARG A N 1
ATOM 1568 C CA . ARG A 1 200 ? 4.645 21.328 27.359 1 94.69 200 ARG A CA 1
ATOM 1569 C C . ARG A 1 200 ? 5.98 20.891 26.781 1 94.69 200 ARG A C 1
ATOM 1571 O O . ARG A 1 200 ? 6.656 20.016 27.328 1 94.69 200 ARG A O 1
ATOM 1578 N N . VAL A 1 201 ? 6.395 21.469 25.672 1 96.44 201 VAL A N 1
ATOM 1579 C CA . VAL A 1 201 ? 7.648 21.109 25.016 1 96.44 201 VAL A CA 1
ATOM 1580 C C . VAL A 1 201 ? 8.828 21.484 25.922 1 96.44 201 VAL A C 1
ATOM 1582 O O . VAL A 1 201 ? 9.797 20.734 26.016 1 96.44 201 VAL A O 1
ATOM 1585 N N . LYS A 1 202 ? 8.727 22.594 26.594 1 95.06 202 LYS A N 1
ATOM 1586 C CA . LYS A 1 202 ? 9.773 23.016 27.516 1 95.06 202 LYS A CA 1
ATOM 1587 C C . LYS A 1 202 ? 9.938 22.016 28.656 1 95.06 202 LYS A C 1
ATOM 1589 O O . LYS A 1 202 ? 11.055 21.656 29.016 1 95.06 202 LYS A O 1
ATOM 1594 N N . ARG A 1 203 ? 8.844 21.578 29.203 1 94.25 203 ARG A N 1
ATOM 1595 C CA . ARG A 1 203 ? 8.867 20.609 30.297 1 94.25 203 ARG A CA 1
ATOM 1596 C C . ARG A 1 203 ? 9.5 19.297 29.844 1 94.25 203 ARG A C 1
ATOM 1598 O O . ARG A 1 203 ? 10.312 18.719 30.562 1 94.25 203 ARG A O 1
ATOM 1605 N N . LEU A 1 204 ? 9.172 18.953 28.672 1 93.19 204 LEU A N 1
ATOM 1606 C CA . LEU A 1 204 ? 9.68 17.688 28.156 1 93.19 204 LEU A CA 1
ATOM 1607 C C . LEU A 1 204 ? 11.18 17.797 27.875 1 93.19 204 LEU A C 1
ATOM 1609 O O . LEU A 1 204 ? 11.922 16.844 28.109 1 93.19 204 LEU A O 1
ATOM 1613 N N . THR A 1 205 ? 11.57 18.938 27.391 1 91.56 205 THR A N 1
ATOM 1614 C CA . THR A 1 205 ? 12.977 19.156 27.094 1 91.56 205 THR A CA 1
ATOM 1615 C C . THR A 1 205 ? 13.805 19.172 28.375 1 91.56 205 THR A C 1
ATOM 1617 O O . THR A 1 205 ? 14.891 18.594 28.438 1 91.56 205 THR A O 1
ATOM 1620 N N . THR A 1 206 ? 13.289 19.797 29.359 1 91.38 206 THR A N 1
ATOM 1621 C CA . THR A 1 206 ? 13.969 19.859 30.641 1 91.38 206 THR A CA 1
ATOM 1622 C C . THR A 1 206 ? 14.094 18.469 31.25 1 91.38 206 THR A C 1
ATOM 1624 O O . THR A 1 206 ? 15.148 18.109 31.781 1 91.38 206 THR A O 1
ATOM 1627 N N . TYR A 1 207 ? 13.031 17.797 31.141 1 89.75 207 TYR A N 1
ATOM 1628 C CA . TYR A 1 207 ? 13.031 16.438 31.656 1 89.75 207 TYR A CA 1
ATOM 1629 C C . TYR A 1 207 ? 14.07 15.586 30.938 1 89.75 207 TYR A C 1
ATOM 1631 O O . TYR A 1 207 ? 14.828 14.844 31.562 1 89.75 207 TYR A O 1
ATOM 1639 N N . ALA A 1 208 ? 14.172 15.695 29.625 1 88.81 208 ALA A N 1
ATOM 1640 C CA . ALA A 1 208 ? 15.109 14.93 28.812 1 88.81 208 ALA A CA 1
ATOM 1641 C C . ALA A 1 208 ? 16.547 15.281 29.156 1 88.81 208 ALA A C 1
ATOM 1643 O O . ALA A 1 208 ? 17.422 14.406 29.219 1 88.81 208 ALA A O 1
ATOM 1644 N N . GLN A 1 209 ? 16.812 16.5 29.375 1 86.19 209 GLN A N 1
ATOM 1645 C CA . GLN A 1 209 ? 18.156 16.969 29.719 1 86.19 209 GLN A CA 1
ATOM 1646 C C . GLN A 1 209 ? 18.562 16.484 31.109 1 86.19 209 GLN A C 1
ATOM 1648 O O . GLN A 1 209 ? 19.719 16.141 31.328 1 86.19 209 GLN A O 1
ATOM 1653 N N . THR A 1 210 ? 17.547 16.375 31.969 1 86.38 210 THR A N 1
ATOM 1654 C CA . THR A 1 210 ? 17.812 15.906 33.312 1 86.38 210 THR A CA 1
ATOM 1655 C C . THR A 1 210 ? 18.203 14.43 33.312 1 86.38 210 THR A C 1
ATOM 1657 O O . THR A 1 210 ? 19.125 14.016 34 1 86.38 210 THR A O 1
ATOM 1660 N N . ILE A 1 211 ? 17.531 13.734 32.531 1 85.19 211 ILE A N 1
ATOM 1661 C CA . ILE A 1 211 ? 17.797 12.297 32.438 1 85.19 211 ILE A CA 1
ATOM 1662 C C . ILE A 1 211 ? 19.188 12.078 31.812 1 85.19 211 ILE A C 1
ATOM 1664 O O . ILE A 1 211 ? 19.953 11.242 32.281 1 85.19 211 ILE A O 1
ATOM 1668 N N . LYS A 1 212 ? 19.438 12.812 30.719 1 81.81 212 LYS A N 1
ATOM 1669 C CA . LYS A 1 212 ? 20.734 12.695 30.062 1 81.81 212 LYS A CA 1
ATOM 1670 C C . LYS A 1 212 ? 21.859 13.125 31.016 1 81.81 212 LYS A C 1
ATOM 1672 O O . LYS A 1 212 ? 22.922 12.523 31.031 1 81.81 212 LYS A O 1
ATOM 1677 N N . GLY A 1 213 ? 21.562 14.117 31.766 1 76 213 GLY A N 1
ATOM 1678 C CA . GLY A 1 213 ? 22.531 14.578 32.75 1 76 213 GLY A CA 1
ATOM 1679 C C . GLY A 1 213 ? 22.781 13.57 33.844 1 76 213 GLY A C 1
ATOM 1680 O O . GLY A 1 213 ? 23.938 13.344 34.25 1 76 213 GLY A O 1
ATOM 1681 N N . VAL A 1 214 ? 21.812 13.039 34.312 1 72.56 214 VAL A N 1
ATOM 1682 C CA . VAL A 1 214 ? 21.922 12.047 35.375 1 72.56 214 VAL A CA 1
ATOM 1683 C C . VAL A 1 214 ? 22.688 10.82 34.875 1 72.56 214 VAL A C 1
ATOM 1685 O O . VAL A 1 214 ? 23.531 10.281 35.562 1 72.56 214 VAL A O 1
ATOM 1688 N N . LYS A 1 215 ? 22.281 10.5 33.688 1 68.12 215 LYS A N 1
ATOM 1689 C CA . LYS A 1 215 ? 22.969 9.352 33.094 1 68.12 215 LYS A CA 1
ATOM 1690 C C . LYS A 1 215 ? 24.453 9.633 32.875 1 68.12 215 LYS A C 1
ATOM 1692 O O . LYS A 1 215 ? 25.281 8.75 33.094 1 68.12 215 LYS A O 1
ATOM 1697 N N . ALA A 1 216 ? 24.812 10.828 32.594 1 70.94 216 ALA A N 1
ATOM 1698 C CA . ALA A 1 216 ? 26.203 11.258 32.406 1 70.94 216 ALA A CA 1
ATOM 1699 C C . ALA A 1 216 ? 26.953 11.281 33.75 1 70.94 216 ALA A C 1
ATOM 1701 O O . ALA A 1 216 ? 28.141 10.953 33.812 1 70.94 216 ALA A O 1
ATOM 1702 N N . LEU A 1 217 ? 26.25 11.617 34.688 1 66.69 217 LEU A N 1
ATOM 1703 C CA . LEU A 1 217 ? 26.875 11.641 36 1 66.69 217 LEU A CA 1
ATOM 1704 C C . LEU A 1 217 ? 27.125 10.227 36.531 1 66.69 217 LEU A C 1
ATOM 1706 O O . LEU A 1 217 ? 28 10.016 37.344 1 66.69 217 LEU A O 1
ATOM 1710 N N . ARG A 1 218 ? 26.219 9.406 36 1 63.53 218 ARG A N 1
ATOM 1711 C CA . ARG A 1 218 ? 26.359 8.023 36.469 1 63.53 218 ARG A CA 1
ATOM 1712 C C . ARG A 1 218 ? 27.422 7.289 35.656 1 63.53 218 ARG A C 1
ATOM 1714 O O . ARG A 1 218 ? 27.891 6.223 36.062 1 63.53 218 ARG A O 1
ATOM 1721 N N . LEU A 1 219 ? 27.656 7.742 34.469 1 47.69 219 LEU A N 1
ATOM 1722 C CA . LEU A 1 219 ? 28.781 7.172 33.75 1 47.69 219 LEU A CA 1
ATOM 1723 C C . LEU A 1 219 ? 30.094 7.805 34.188 1 47.69 219 LEU A C 1
ATOM 1725 O O . LEU A 1 219 ? 31.125 7.133 34.25 1 47.69 219 LEU A O 1
ATOM 1729 N N . MET B 1 1 ? 4 7.355 -60.406 1 24.06 1 MET B N 1
ATOM 1730 C CA . MET B 1 1 ? 4.012 6.207 -59.5 1 24.06 1 MET B CA 1
ATOM 1731 C C . MET B 1 1 ? 3.848 6.648 -58.031 1 24.06 1 MET B C 1
ATOM 1733 O O . MET B 1 1 ? 4.738 7.285 -57.469 1 24.06 1 MET B O 1
ATOM 1737 N N . SER B 1 2 ? 2.711 6.977 -57.562 1 23.94 2 SER B N 1
ATOM 1738 C CA . SER B 1 2 ? 2.227 7.766 -56.438 1 23.94 2 SER B CA 1
ATOM 1739 C C . SER B 1 2 ? 2.373 7 -55.125 1 23.94 2 SER B C 1
ATOM 1741 O O . SER B 1 2 ? 1.896 5.871 -55 1 23.94 2 SER B O 1
ATOM 1743 N N . ASN B 1 3 ? 3.484 7.066 -54.406 1 25.17 3 ASN B N 1
ATOM 1744 C CA . ASN B 1 3 ? 3.904 6.34 -53.219 1 25.17 3 ASN B CA 1
ATOM 1745 C C . ASN B 1 3 ? 2.889 6.48 -52.094 1 25.17 3 ASN B C 1
ATOM 1747 O O . ASN B 1 3 ? 2.674 7.582 -51.562 1 25.17 3 ASN B O 1
ATOM 1751 N N . HIS B 1 4 ? 1.744 5.836 -52.062 1 23.73 4 HIS B N 1
ATOM 1752 C CA . HIS B 1 4 ? 0.645 5.793 -51.094 1 23.73 4 HIS B CA 1
ATOM 1753 C C . HIS B 1 4 ? 1.144 5.43 -49.688 1 23.73 4 HIS B C 1
ATOM 1755 O O . HIS B 1 4 ? 1.614 4.312 -49.469 1 23.73 4 HIS B O 1
ATOM 1761 N N . VAL B 1 5 ? 1.798 6.332 -49.062 1 27.14 5 VAL B N 1
ATOM 1762 C CA . VAL B 1 5 ? 2.322 6.195 -47.719 1 27.14 5 VAL B CA 1
ATOM 1763 C C . VAL B 1 5 ? 1.238 5.641 -46.781 1 27.14 5 VAL B C 1
ATOM 1765 O O . VAL B 1 5 ? 0.136 6.188 -46.719 1 27.14 5 VAL B O 1
ATOM 1768 N N . ASN B 1 6 ? 1.005 4.34 -46.594 1 26.09 6 ASN B N 1
ATOM 1769 C CA . ASN B 1 6 ? 0.055 3.576 -45.812 1 26.09 6 ASN B CA 1
ATOM 1770 C C . ASN B 1 6 ? -0.021 4.102 -44.375 1 26.09 6 ASN B C 1
ATOM 1772 O O . ASN B 1 6 ? 1.001 4.207 -43.688 1 26.09 6 ASN B O 1
ATOM 1776 N N . GLY B 1 7 ? -0.904 5.02 -44.031 1 23.27 7 GLY B N 1
ATOM 1777 C CA . GLY B 1 7 ? -1.263 5.734 -42.812 1 23.27 7 GLY B CA 1
ATOM 1778 C C . GLY B 1 7 ? -1.401 4.824 -41.625 1 23.27 7 GLY B C 1
ATOM 1779 O O . GLY B 1 7 ? -2.352 4.043 -41.531 1 23.27 7 GLY B O 1
ATOM 1780 N N . ALA B 1 8 ? -0.395 4.223 -41.219 1 27.56 8 ALA B N 1
ATOM 1781 C CA . ALA B 1 8 ? -0.353 3.328 -40.062 1 27.56 8 ALA B CA 1
ATOM 1782 C C . ALA B 1 8 ? -1.236 3.846 -38.938 1 27.56 8 ALA B C 1
ATOM 1784 O O . ALA B 1 8 ? -1.151 5.016 -38.562 1 27.56 8 ALA B O 1
ATOM 1785 N N . GLU B 1 9 ? -2.461 3.303 -38.719 1 25.91 9 GLU B N 1
ATOM 1786 C CA . GLU B 1 9 ? -3.549 3.525 -37.781 1 25.91 9 GLU B CA 1
ATOM 1787 C C . GLU B 1 9 ? -3.012 3.754 -36.375 1 25.91 9 GLU B C 1
ATOM 1789 O O . GLU B 1 9 ? -2.135 3.02 -35.906 1 25.91 9 GLU B O 1
ATOM 1794 N N . ASP B 1 10 ? -3.045 4.832 -35.906 1 26.69 10 ASP B N 1
ATOM 1795 C CA . ASP B 1 10 ? -2.643 5.504 -34.656 1 26.69 10 ASP B CA 1
ATOM 1796 C C . ASP B 1 10 ? -3.051 4.695 -33.438 1 26.69 10 ASP B C 1
ATOM 1798 O O . ASP B 1 10 ? -4.172 4.188 -33.375 1 26.69 10 ASP B O 1
ATOM 1802 N N . PRO B 1 11 ? -2.236 4.023 -32.844 1 28.36 11 PRO B N 1
ATOM 1803 C CA . PRO B 1 11 ? -2.502 3.154 -31.688 1 28.36 11 PRO B CA 1
ATOM 1804 C C . PRO B 1 11 ? -3.559 3.729 -30.75 1 28.36 11 PRO B C 1
ATOM 1806 O O . PRO B 1 11 ? -3.719 4.949 -30.672 1 28.36 11 PRO B O 1
ATOM 1809 N N . ILE B 1 12 ? -4.785 3.148 -30.578 1 26.58 12 ILE B N 1
ATOM 1810 C CA . ILE B 1 12 ? -6 3.467 -29.844 1 26.58 12 ILE B CA 1
ATOM 1811 C C . ILE B 1 12 ? -5.637 4.047 -28.484 1 26.58 12 ILE B C 1
ATOM 1813 O O . ILE B 1 12 ? -5.012 3.371 -27.656 1 26.58 12 ILE B O 1
ATOM 1817 N N . VAL B 1 13 ? -5.246 5.227 -28.172 1 28.42 13 VAL B N 1
ATOM 1818 C CA . VAL B 1 13 ? -5.25 6.113 -27.016 1 28.42 13 VAL B CA 1
ATOM 1819 C C . VAL B 1 13 ? -6.484 5.84 -26.156 1 28.42 13 VAL B C 1
ATOM 1821 O O . VAL B 1 13 ? -7.613 6.082 -26.594 1 28.42 13 VAL B O 1
ATOM 1824 N N . HIS B 1 14 ? -6.57 4.68 -25.406 1 30.42 14 HIS B N 1
ATOM 1825 C CA . HIS B 1 14 ? -7.73 4.574 -24.531 1 30.42 14 HIS B CA 1
ATOM 1826 C C . HIS B 1 14 ? -7.82 5.77 -23.594 1 30.42 14 HIS B C 1
ATOM 1828 O O . HIS B 1 14 ? -6.887 6.043 -22.844 1 30.42 14 HIS B O 1
ATOM 1834 N N . ARG B 1 15 ? -8.57 6.746 -23.906 1 29.39 15 ARG B N 1
ATOM 1835 C CA . ARG B 1 15 ? -9.055 7.871 -23.109 1 29.39 15 ARG B CA 1
ATOM 1836 C C . ARG B 1 15 ? -9.773 7.387 -21.859 1 29.39 15 ARG B C 1
ATOM 1838 O O . ARG B 1 15 ? -10.867 6.832 -21.938 1 29.39 15 ARG B O 1
ATOM 1845 N N . MET B 1 16 ? -9.086 6.738 -20.984 1 30.28 16 MET B N 1
ATOM 1846 C CA . MET B 1 16 ? -9.844 6.5 -19.766 1 30.28 16 MET B CA 1
ATOM 1847 C C . MET B 1 16 ? -10.477 7.793 -19.25 1 30.28 16 MET B C 1
ATOM 1849 O O . MET B 1 16 ? -9.789 8.805 -19.078 1 30.28 16 MET B O 1
ATOM 1853 N N . VAL B 1 17 ? -11.695 7.984 -19.656 1 29.05 17 VAL B N 1
ATOM 1854 C CA . VAL B 1 17 ? -12.539 9.039 -19.094 1 29.05 17 VAL B CA 1
ATOM 1855 C C . VAL B 1 17 ? -12.68 8.836 -17.578 1 29.05 17 VAL B C 1
ATOM 1857 O O . VAL B 1 17 ? -13.172 7.801 -17.125 1 29.05 17 VAL B O 1
ATOM 1860 N N . ILE B 1 18 ? -11.703 9.078 -16.797 1 32.09 18 ILE B N 1
ATOM 1861 C CA . ILE B 1 18 ? -12.062 9.156 -15.375 1 32.09 18 ILE B CA 1
ATOM 1862 C C . ILE B 1 18 ? -13.258 10.086 -15.195 1 32.09 18 ILE B C 1
ATOM 1864 O O . ILE B 1 18 ? -13.188 11.273 -15.523 1 32.09 18 ILE B O 1
ATOM 1868 N N . ASP B 1 19 ? -14.43 9.562 -15.312 1 29.05 19 ASP B N 1
ATOM 1869 C CA . ASP B 1 19 ? -15.633 10.32 -14.984 1 29.05 19 ASP B CA 1
ATOM 1870 C C . ASP B 1 19 ? -15.469 11.086 -13.68 1 29.05 19 ASP B C 1
ATOM 1872 O O . ASP B 1 19 ? -14.883 10.578 -12.719 1 29.05 19 ASP B O 1
ATOM 1876 N N . LYS B 1 20 ? -15.461 12.367 -13.75 1 31.3 20 LYS B N 1
ATOM 1877 C CA . LYS B 1 20 ? -15.516 13.359 -12.68 1 31.3 20 LYS B CA 1
ATOM 1878 C C . LYS B 1 20 ? -16.562 12.984 -11.641 1 31.3 20 LYS B C 1
ATOM 1880 O O . LYS B 1 20 ? -16.828 13.758 -10.711 1 31.3 20 LYS B O 1
ATOM 1885 N N . SER B 1 21 ? -17.438 11.977 -12.008 1 30.48 21 SER B N 1
ATOM 1886 C CA . SER B 1 21 ? -18.516 11.852 -11.039 1 30.48 21 SER B CA 1
ATOM 1887 C C . SER B 1 21 ? -17.984 11.484 -9.656 1 30.48 21 SER B C 1
ATOM 1889 O O . SER B 1 21 ? -18.75 11.07 -8.781 1 30.48 21 SER B O 1
ATOM 1891 N N . THR B 1 22 ? -16.828 10.984 -9.734 1 33.16 22 THR B N 1
ATOM 1892 C CA . THR B 1 22 ? -16.594 10.789 -8.305 1 33.16 22 THR B CA 1
ATOM 1893 C C . THR B 1 22 ? -16.969 12.039 -7.52 1 33.16 22 THR B C 1
ATOM 1895 O O . THR B 1 22 ? -16.547 13.148 -7.863 1 33.16 22 THR B O 1
ATOM 1898 N N . PRO B 1 23 ? -17.984 11.961 -6.695 1 28.55 23 PRO B N 1
ATOM 1899 C CA . PRO B 1 23 ? -18.438 13.141 -5.949 1 28.55 23 PRO B CA 1
ATOM 1900 C C . PRO B 1 23 ? -17.281 14.055 -5.531 1 28.55 23 PRO B C 1
ATOM 1902 O O . PRO B 1 23 ? -16.312 13.594 -4.938 1 28.55 23 PRO B O 1
ATOM 1905 N N . ALA B 1 24 ? -16.812 14.859 -6.441 1 33.06 24 ALA B N 1
ATOM 1906 C CA . ALA B 1 24 ? -16.188 16.078 -5.934 1 33.06 24 ALA B CA 1
ATOM 1907 C C . ALA B 1 24 ? -16.891 16.578 -4.676 1 33.06 24 ALA B C 1
ATOM 1909 O O . ALA B 1 24 ? -17.781 17.422 -4.754 1 33.06 24 ALA B O 1
ATOM 1910 N N . SER B 1 25 ? -17.688 15.711 -4.086 1 30.97 25 SER B N 1
ATOM 1911 C CA . SER B 1 25 ? -18.25 16.562 -3.039 1 30.97 25 SER B CA 1
ATOM 1912 C C . SER B 1 25 ? -17.266 17.672 -2.658 1 30.97 25 SER B C 1
ATOM 1914 O O . SER B 1 25 ? -16.094 17.625 -3.021 1 30.97 25 SER B O 1
ATOM 1916 N N . ASP B 1 26 ? -17.516 18.156 -1.335 1 30.22 26 ASP B N 1
ATOM 1917 C CA . ASP B 1 26 ? -17.234 19.453 -0.713 1 30.22 26 ASP B CA 1
ATOM 1918 C C . ASP B 1 26 ? -15.758 19.812 -0.85 1 30.22 26 ASP B C 1
ATOM 1920 O O . ASP B 1 26 ? -15.422 20.844 -1.437 1 30.22 26 ASP B O 1
ATOM 1924 N N . GLU B 1 27 ? -14.93 19.672 0.388 1 36.03 27 GLU B N 1
ATOM 1925 C CA . GLU B 1 27 ? -13.93 20.531 1.031 1 36.03 27 GLU B CA 1
ATOM 1926 C C . GLU B 1 27 ? -12.57 20.375 0.362 1 36.03 27 GLU B C 1
ATOM 1928 O O . GLU B 1 27 ? -12.328 19.406 -0.356 1 36.03 27 GLU B O 1
ATOM 1933 N N . ASP B 1 28 ? -11.547 21.453 0.701 1 42.97 28 ASP B N 1
ATOM 1934 C CA . ASP B 1 28 ? -10.32 22.234 0.559 1 42.97 28 ASP B CA 1
ATOM 1935 C C . ASP B 1 28 ? -9.094 21.312 0.493 1 42.97 28 ASP B C 1
ATOM 1937 O O . ASP B 1 28 ? -7.961 21.797 0.428 1 42.97 28 ASP B O 1
ATOM 1941 N N . SER B 1 29 ? -9.117 20.016 0.919 1 53.22 29 SER B N 1
ATOM 1942 C CA . SER B 1 29 ? -7.805 19.391 1.014 1 53.22 29 SER B CA 1
ATOM 1943 C C . SER B 1 29 ? -7.434 18.688 -0.281 1 53.22 29 SER B C 1
ATOM 1945 O O . SER B 1 29 ? -8.297 18.109 -0.946 1 53.22 29 SER B O 1
ATOM 1947 N N . PRO B 1 30 ? -6.332 19.062 -0.882 1 58.53 30 PRO B N 1
ATOM 1948 C CA . PRO B 1 30 ? -5.859 18.312 -2.051 1 58.53 30 PRO B CA 1
ATOM 1949 C C . PRO B 1 30 ? -6.133 16.812 -1.947 1 58.53 30 PRO B C 1
ATOM 1951 O O . PRO B 1 30 ? -5.934 16.219 -0.885 1 58.53 30 PRO B O 1
ATOM 1954 N N . VAL B 1 31 ? -6.895 16.312 -2.869 1 65.62 31 VAL B N 1
ATOM 1955 C CA . VAL B 1 31 ? -7.301 14.906 -2.803 1 65.62 31 VAL B CA 1
ATOM 1956 C C . VAL B 1 31 ? -6.406 14.07 -3.713 1 65.62 31 VAL B C 1
ATOM 1958 O O . VAL B 1 31 ? -6.141 14.445 -4.855 1 65.62 31 VAL B O 1
ATOM 1961 N N . ASP B 1 32 ? -5.773 13.094 -3.135 1 79.06 32 ASP B N 1
ATOM 1962 C CA . ASP B 1 32 ? -4.992 12.133 -3.914 1 79.06 32 ASP B CA 1
ATOM 1963 C C . ASP B 1 32 ? -5.902 11.141 -4.629 1 79.06 32 ASP B C 1
ATOM 1965 O O . ASP B 1 32 ? -6.977 10.797 -4.129 1 79.06 32 ASP B O 1
ATOM 1969 N N . TYR B 1 33 ? -5.539 10.828 -5.883 1 83 33 TYR B N 1
ATOM 1970 C CA . TYR B 1 33 ? -6.238 9.875 -6.734 1 83 33 TYR B CA 1
ATOM 1971 C C . TYR B 1 33 ? -5.371 8.656 -7.016 1 83 33 TYR B C 1
ATOM 1973 O O . TYR B 1 33 ? -4.195 8.789 -7.371 1 83 33 TYR B O 1
ATOM 1981 N N . SER B 1 34 ? -5.961 7.551 -6.645 1 88 34 SER B N 1
ATOM 1982 C CA . SER B 1 34 ? -5.281 6.305 -6.98 1 88 34 SER B CA 1
ATOM 1983 C C . SER B 1 34 ? -6.113 5.457 -7.934 1 88 34 SER B C 1
ATOM 1985 O O . SER B 1 34 ? -7.301 5.227 -7.691 1 88 34 SER B O 1
ATOM 1987 N N . ILE B 1 35 ? -5.477 5.055 -8.992 1 90.88 35 ILE B N 1
ATOM 1988 C CA . ILE B 1 35 ? -6.125 4.195 -9.977 1 90.88 35 ILE B CA 1
ATOM 1989 C C . ILE B 1 35 ? -5.301 2.926 -10.18 1 90.88 35 ILE B C 1
ATOM 1991 O O . ILE B 1 35 ? -4.102 2.992 -10.461 1 90.88 35 ILE B O 1
ATOM 1995 N N . LEU B 1 36 ? -5.926 1.852 -9.992 1 92.19 36 LEU B N 1
ATOM 1996 C CA . LEU B 1 36 ? -5.34 0.541 -10.258 1 92.19 36 LEU B CA 1
ATOM 1997 C C . LEU B 1 36 ? -6.109 -0.19 -11.352 1 92.19 36 LEU B C 1
ATOM 1999 O O . LEU B 1 36 ? -7.34 -0.226 -11.336 1 92.19 36 LEU B O 1
ATOM 2003 N N . ARG B 1 37 ? -5.387 -0.729 -12.242 1 91.38 37 ARG B N 1
ATOM 2004 C CA . ARG B 1 37 ? -6.078 -1.436 -13.312 1 91.38 37 ARG B CA 1
ATOM 2005 C C . ARG B 1 37 ? -5.277 -2.65 -13.773 1 91.38 37 ARG B C 1
ATOM 2007 O O . ARG B 1 37 ? -4.047 -2.65 -13.711 1 91.38 37 ARG B O 1
ATOM 2014 N N . MET B 1 38 ? -5.996 -3.596 -14.203 1 92.44 38 MET B N 1
ATOM 2015 C CA . MET B 1 38 ? -5.371 -4.816 -14.703 1 92.44 38 MET B CA 1
ATOM 2016 C C . MET B 1 38 ? -6.266 -5.504 -15.727 1 92.44 38 MET B C 1
ATOM 2018 O O . MET B 1 38 ? -7.488 -5.512 -15.586 1 92.44 38 MET B O 1
ATOM 2022 N N . PRO B 1 39 ? -5.602 -6.008 -16.766 1 92.19 39 PRO B N 1
ATOM 2023 C CA . PRO B 1 39 ? -6.398 -6.824 -17.688 1 92.19 39 PRO B CA 1
ATOM 2024 C C . PRO B 1 39 ? -6.852 -8.141 -17.062 1 92.19 39 PRO B C 1
ATOM 2026 O O . PRO B 1 39 ? -6.25 -8.617 -16.094 1 92.19 39 PRO B O 1
ATOM 2029 N N . PHE B 1 40 ? -7.996 -8.664 -17.594 1 92.31 40 PHE B N 1
ATOM 2030 C CA . PHE B 1 40 ? -8.453 -9.984 -17.172 1 92.31 40 PHE B CA 1
ATOM 2031 C C . PHE B 1 40 ? -8.75 -10.852 -18.391 1 92.31 40 PHE B C 1
ATOM 2033 O O . PHE B 1 40 ? -8.891 -10.352 -19.5 1 92.31 40 PHE B O 1
ATOM 2040 N N . LEU B 1 41 ? -8.766 -12.086 -18.141 1 91.31 41 LEU B N 1
ATOM 2041 C CA . LEU B 1 41 ? -8.984 -13.055 -19.203 1 91.31 41 LEU B CA 1
ATOM 2042 C C . LEU B 1 41 ? -10.438 -13.039 -19.672 1 91.31 41 LEU B C 1
ATOM 2044 O O . LEU B 1 41 ? -11.352 -12.961 -18.844 1 91.31 41 LEU B O 1
ATOM 2048 N N . ARG B 1 42 ? -10.609 -13.234 -20.938 1 92.69 42 ARG B N 1
ATOM 2049 C CA . ARG B 1 42 ? -11.938 -13.203 -21.531 1 92.69 42 ARG B CA 1
ATOM 2050 C C . ARG B 1 42 ? -12.828 -14.297 -20.953 1 92.69 42 ARG B C 1
ATOM 2052 O O . ARG B 1 42 ? -14.031 -14.094 -20.766 1 92.69 42 ARG B O 1
ATOM 2059 N N . ARG B 1 43 ? -12.289 -15.422 -20.609 1 92.62 43 ARG B N 1
ATOM 2060 C CA . ARG B 1 43 ? -13.039 -16.594 -20.188 1 92.62 43 ARG B CA 1
ATOM 2061 C C . ARG B 1 43 ? -13.695 -16.375 -18.828 1 92.62 43 ARG B C 1
ATOM 2063 O O . ARG B 1 43 ? -14.609 -17.109 -18.453 1 92.62 43 ARG B O 1
ATOM 2070 N N . ILE B 1 44 ? -13.219 -15.344 -18.203 1 94.25 44 ILE B N 1
ATOM 2071 C CA . ILE B 1 44 ? -13.758 -15.18 -16.859 1 94.25 44 ILE B CA 1
ATOM 2072 C C . ILE B 1 44 ? -14.75 -14.016 -16.844 1 94.25 44 ILE B C 1
ATOM 2074 O O . ILE B 1 44 ? -15.188 -13.578 -15.773 1 94.25 44 ILE B O 1
ATOM 2078 N N . THR B 1 45 ? -15.141 -13.531 -17.906 1 95.69 45 THR B N 1
ATOM 2079 C CA . THR B 1 45 ? -16.016 -12.367 -18.031 1 95.69 45 THR B CA 1
ATOM 2080 C C . THR B 1 45 ? -17.344 -12.617 -17.328 1 95.69 45 THR B C 1
ATOM 2082 O O . THR B 1 45 ? -17.797 -11.805 -16.516 1 95.69 45 THR B O 1
ATOM 2085 N N . THR B 1 46 ? -17.953 -13.75 -17.656 1 96.06 46 THR B N 1
ATOM 2086 C CA . THR B 1 46 ? -19.25 -14.078 -17.078 1 96.06 46 THR B CA 1
ATOM 2087 C C . THR B 1 46 ? -19.172 -14.234 -15.57 1 96.06 46 THR B C 1
ATOM 2089 O O . THR B 1 46 ? -20.016 -13.719 -14.836 1 96.06 46 THR B O 1
ATOM 2092 N N . ASP B 1 47 ? -18.156 -14.961 -15.148 1 94.81 47 ASP B N 1
ATOM 2093 C CA . ASP B 1 47 ? -17.938 -15.156 -13.719 1 94.81 47 ASP B CA 1
ATOM 2094 C C . ASP B 1 47 ? -17.781 -13.82 -12.992 1 94.81 47 ASP B C 1
ATOM 2096 O O . ASP B 1 47 ? -18.344 -13.625 -11.914 1 94.81 47 ASP B O 1
ATOM 2100 N N . LEU B 1 48 ? -17.016 -12.938 -13.562 1 95.88 48 LEU B N 1
ATOM 2101 C CA . LEU B 1 48 ? -16.781 -11.633 -12.961 1 95.88 48 LEU B CA 1
ATOM 2102 C C . LEU B 1 48 ? -18.047 -10.797 -12.922 1 95.88 48 LEU B C 1
ATOM 2104 O O . LEU B 1 48 ? -18.344 -10.141 -11.922 1 95.88 48 LEU B O 1
ATOM 2108 N N . GLN B 1 49 ? -18.75 -10.88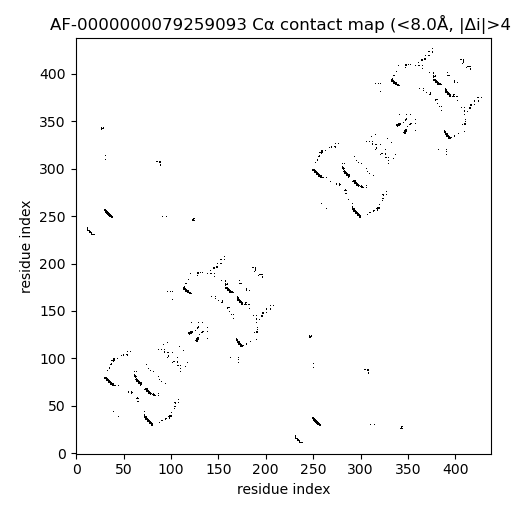3 -13.977 1 96.56 49 GLN B N 1
ATOM 2109 C CA . GLN B 1 49 ? -20 -10.133 -14.039 1 96.56 49 GLN B CA 1
ATOM 2110 C C . GLN B 1 49 ? -20.984 -10.617 -12.977 1 96.56 49 GLN B C 1
ATOM 2112 O O . GLN B 1 49 ? -21.656 -9.805 -12.328 1 96.56 49 GLN B O 1
ATOM 2117 N N . GLU B 1 50 ? -21.047 -11.836 -12.828 1 96.31 50 GLU B N 1
ATOM 2118 C CA . GLU B 1 50 ? -21.953 -12.414 -11.844 1 96.31 50 GLU B CA 1
ATOM 2119 C C . GLU B 1 50 ? -21.547 -12.047 -10.43 1 96.31 50 GLU B C 1
ATOM 2121 O O . GLU B 1 50 ? -22.391 -11.805 -9.57 1 96.31 50 GLU B O 1
ATOM 2126 N N . ALA B 1 51 ? -20.281 -11.992 -10.203 1 96.56 51 ALA B N 1
ATOM 2127 C CA . ALA B 1 51 ? -19.766 -11.734 -8.859 1 96.56 51 ALA B CA 1
ATOM 2128 C C . ALA B 1 51 ? -19.594 -10.234 -8.617 1 96.56 51 ALA B C 1
ATOM 2130 O O . ALA B 1 51 ? -19.25 -9.812 -7.52 1 96.56 51 ALA B O 1
ATOM 2131 N N . TRP B 1 52 ? -19.891 -9.406 -9.555 1 96.25 52 TRP B N 1
ATOM 2132 C CA . TRP B 1 52 ? -19.5 -8.008 -9.547 1 96.25 52 TRP B CA 1
ATOM 2133 C C . TRP B 1 52 ? -20.203 -7.246 -8.43 1 96.25 52 TRP B C 1
ATOM 2135 O O . TRP B 1 52 ? -19.594 -6.43 -7.738 1 96.25 52 TRP B O 1
ATOM 2145 N N . PRO B 1 53 ? -21.5 -7.523 -8.141 1 95.88 53 PRO B N 1
ATOM 2146 C CA . PRO B 1 53 ? -22.156 -6.797 -7.047 1 95.88 53 PRO B CA 1
ATOM 2147 C C . PRO B 1 53 ? -21.484 -7.043 -5.691 1 95.88 53 PRO B C 1
ATOM 2149 O O . PRO B 1 53 ? -21.344 -6.117 -4.891 1 95.88 53 PRO B O 1
ATOM 2152 N N . VAL B 1 54 ? -21.094 -8.219 -5.523 1 94.56 54 VAL B N 1
ATOM 2153 C CA . VAL B 1 54 ? -20.422 -8.562 -4.277 1 94.56 54 VAL B CA 1
ATOM 2154 C C . VAL B 1 54 ? -19.078 -7.84 -4.199 1 94.56 54 VAL B C 1
ATOM 2156 O O . VAL B 1 54 ? -18.703 -7.32 -3.145 1 94.56 54 VAL B O 1
ATOM 2159 N N . LEU B 1 55 ? -18.406 -7.797 -5.266 1 96.44 55 LEU B N 1
ATOM 2160 C CA . LEU B 1 55 ? -17.109 -7.117 -5.336 1 96.44 55 LEU B CA 1
ATOM 2161 C C . LEU B 1 55 ? -17.266 -5.621 -5.086 1 96.44 55 LEU B C 1
ATOM 2163 O O . LEU B 1 55 ? -16.5 -5.031 -4.324 1 96.44 55 LEU B O 1
ATOM 2167 N N . GLN B 1 56 ? -18.25 -5.129 -5.676 1 96.31 56 GLN B N 1
ATOM 2168 C CA . GLN B 1 56 ? -18.516 -3.699 -5.527 1 96.31 56 GLN B CA 1
ATOM 2169 C C . GLN B 1 56 ? -18.828 -3.346 -4.078 1 96.31 56 GLN B C 1
ATOM 2171 O O . GLN B 1 56 ? -18.297 -2.369 -3.541 1 96.31 56 GLN B O 1
ATOM 2176 N N . SER B 1 57 ? -19.641 -4.133 -3.479 1 96.12 57 SER B N 1
ATOM 2177 C CA . SER B 1 57 ? -20 -3.896 -2.088 1 96.12 57 SER B CA 1
ATOM 2178 C C . SER B 1 57 ? -18.797 -4.016 -1.167 1 96.12 57 SER B C 1
ATOM 2180 O O . SER B 1 57 ? -18.609 -3.203 -0.259 1 96.12 57 SER B O 1
ATOM 2182 N N . ALA B 1 58 ? -17.984 -4.984 -1.426 1 95.5 58 ALA B N 1
ATOM 2183 C CA . ALA B 1 58 ? -16.797 -5.203 -0.615 1 95.5 58 ALA B CA 1
ATOM 2184 C C . ALA B 1 58 ? -15.82 -4.035 -0.745 1 95.5 58 ALA B C 1
ATOM 2186 O O . ALA B 1 58 ? -15.266 -3.572 0.251 1 95.5 58 ALA B O 1
ATOM 2187 N N . LEU B 1 59 ? -15.664 -3.535 -1.905 1 95.56 59 LEU B N 1
ATOM 2188 C CA . LEU B 1 59 ? -14.711 -2.463 -2.17 1 95.56 59 LEU B CA 1
ATOM 2189 C C . LEU B 1 59 ? -15.219 -1.134 -1.623 1 95.56 59 LEU B C 1
ATOM 2191 O O . LEU B 1 59 ? -14.43 -0.29 -1.191 1 95.56 59 LEU B O 1
ATOM 2195 N N . GLU B 1 60 ? -16.469 -0.969 -1.612 1 93.88 60 GLU B N 1
ATOM 2196 C CA . GLU B 1 60 ? -17.062 0.256 -1.09 1 93.88 60 GLU B CA 1
ATOM 2197 C C . GLU B 1 60 ? -16.766 0.429 0.395 1 93.88 60 GLU B C 1
ATOM 2199 O O . GLU B 1 60 ? -16.609 1.555 0.876 1 93.88 60 GLU B O 1
ATOM 2204 N N . GLU B 1 61 ? -16.703 -0.663 1.093 1 92.75 61 GLU B N 1
ATOM 2205 C CA . GLU B 1 61 ? -16.375 -0.619 2.516 1 92.75 61 GLU B CA 1
ATOM 2206 C C . GLU B 1 61 ? -15 -0.005 2.748 1 92.75 61 GLU B C 1
ATOM 2208 O O . GLU B 1 61 ? -14.719 0.511 3.832 1 92.75 61 GLU B O 1
ATOM 2213 N N . TYR B 1 62 ? -14.18 -0.003 1.746 1 91.5 62 TYR B N 1
ATOM 2214 C CA . TYR B 1 62 ? -12.828 0.541 1.839 1 91.5 62 TYR B CA 1
ATOM 2215 C C . TYR B 1 62 ? -12.711 1.842 1.055 1 91.5 62 TYR B C 1
ATOM 2217 O O . TYR B 1 62 ? -11.602 2.305 0.775 1 91.5 62 TYR B O 1
ATOM 2225 N N . ASP B 1 63 ? -13.82 2.377 0.649 1 90.62 63 ASP B N 1
ATOM 2226 C CA . ASP B 1 63 ? -13.875 3.625 -0.104 1 90.62 63 ASP B CA 1
ATOM 2227 C C . ASP B 1 63 ? -13.188 3.484 -1.458 1 90.62 63 ASP B C 1
ATOM 2229 O O . ASP B 1 63 ? -12.453 4.379 -1.881 1 90.62 63 ASP B O 1
ATOM 2233 N N . ILE B 1 64 ? -13.336 2.375 -2.082 1 93.56 64 ILE B N 1
ATOM 2234 C CA . ILE B 1 64 ? -12.766 2.105 -3.398 1 93.56 64 ILE B CA 1
ATOM 2235 C C . ILE B 1 64 ? -13.891 1.891 -4.41 1 93.56 64 ILE B C 1
ATOM 2237 O O . ILE B 1 64 ? -14.812 1.105 -4.164 1 93.56 64 ILE B O 1
ATOM 2241 N N . SER B 1 65 ? -13.836 2.639 -5.441 1 94.12 65 SER B N 1
ATOM 2242 C CA . SER B 1 65 ? -14.75 2.432 -6.566 1 94.12 65 SER B CA 1
ATOM 2243 C C . SER B 1 65 ? -14.164 1.452 -7.578 1 94.12 65 SER B C 1
ATOM 2245 O O . SER B 1 65 ? -12.945 1.317 -7.688 1 94.12 65 SER B O 1
ATOM 2247 N N . CYS B 1 66 ? -15.07 0.733 -8.227 1 95.12 66 CYS B N 1
ATOM 2248 C CA . CYS B 1 66 ? -14.586 -0.253 -9.188 1 95.12 66 CYS B CA 1
ATOM 2249 C C . CYS B 1 66 ? -15.398 -0.213 -10.477 1 95.12 66 CYS B C 1
ATOM 2251 O O . CYS B 1 66 ? -16.547 0.219 -10.469 1 95.12 66 CYS B O 1
ATOM 2253 N N . ALA B 1 67 ? -14.773 -0.579 -11.516 1 95.5 67 ALA B N 1
ATOM 2254 C CA . ALA B 1 67 ? -15.406 -0.654 -12.828 1 95.5 67 ALA B CA 1
ATOM 2255 C C . ALA B 1 67 ? -14.891 -1.853 -13.617 1 95.5 67 ALA B C 1
ATOM 2257 O O . ALA B 1 67 ? -13.695 -2.168 -13.578 1 95.5 67 ALA B O 1
ATOM 2258 N N . LEU B 1 68 ? -15.828 -2.504 -14.258 1 95.38 68 LEU B N 1
ATOM 2259 C CA . LEU B 1 68 ? -15.516 -3.615 -15.148 1 95.38 68 LEU B CA 1
ATOM 2260 C C . LEU B 1 68 ? -15.734 -3.219 -16.609 1 95.38 68 LEU B C 1
ATOM 2262 O O . LEU B 1 68 ? -16.859 -2.887 -17 1 95.38 68 LEU B O 1
ATOM 2266 N N . ASP B 1 69 ? -14.641 -3.211 -17.344 1 93.44 69 ASP B N 1
ATOM 2267 C CA . ASP B 1 69 ? -14.719 -2.938 -18.766 1 93.44 69 ASP B CA 1
ATOM 2268 C C . ASP B 1 69 ? -14.734 -4.234 -19.578 1 93.44 69 ASP B C 1
ATOM 2270 O O . ASP B 1 69 ? -13.672 -4.793 -19.891 1 93.44 69 ASP B O 1
ATOM 2274 N N . VAL B 1 70 ? -15.859 -4.688 -19.984 1 93.56 70 VAL B N 1
ATOM 2275 C CA . VAL B 1 70 ? -16.016 -5.977 -20.656 1 93.56 70 VAL B CA 1
ATOM 2276 C C . VAL B 1 70 ? -15.539 -5.875 -22.094 1 93.56 70 VAL B C 1
ATOM 2278 O O . VAL B 1 70 ? -15.172 -6.879 -22.719 1 93.56 70 VAL B O 1
ATOM 2281 N N . ASP B 1 71 ? -15.578 -4.68 -22.656 1 92.44 71 ASP B N 1
ATOM 2282 C CA . ASP B 1 71 ? -15.164 -4.496 -24.031 1 92.44 71 ASP B CA 1
ATOM 2283 C C . ASP B 1 71 ? -13.648 -4.578 -24.172 1 92.44 71 ASP B C 1
ATOM 2285 O O . ASP B 1 71 ? -13.133 -5.168 -25.125 1 92.44 71 ASP B O 1
ATOM 2289 N N . ARG B 1 72 ? -12.953 -4.059 -23.234 1 91.25 72 ARG B N 1
ATOM 2290 C CA . ARG B 1 72 ? -11.492 -4.016 -23.281 1 91.25 72 ARG B CA 1
ATOM 2291 C C . ARG B 1 72 ? -10.875 -5.047 -22.344 1 91.25 72 ARG B C 1
ATOM 2293 O O . ARG B 1 72 ? -9.656 -5.207 -22.297 1 91.25 72 ARG B O 1
ATOM 2300 N N . TYR B 1 73 ? -11.688 -5.684 -21.547 1 93.5 73 TYR B N 1
ATOM 2301 C CA . TYR B 1 73 ? -11.289 -6.73 -20.609 1 93.5 73 TYR B CA 1
ATOM 2302 C C . TYR B 1 73 ? -10.328 -6.188 -19.562 1 93.5 73 TYR B C 1
ATOM 2304 O O . TYR B 1 73 ? -9.25 -6.754 -19.344 1 93.5 73 TYR B O 1
ATOM 2312 N N . PHE B 1 74 ? -10.742 -5.109 -18.906 1 93.69 74 PHE B N 1
ATOM 2313 C CA . PHE B 1 74 ? -9.977 -4.488 -17.828 1 93.69 74 PHE B CA 1
ATOM 2314 C C . PHE B 1 74 ? -10.836 -4.309 -16.578 1 93.69 74 PHE B C 1
ATOM 2316 O O . PHE B 1 74 ? -12.023 -4.012 -16.688 1 93.69 74 PHE B O 1
ATOM 2323 N N . ILE B 1 75 ? -10.141 -4.508 -15.523 1 95.12 75 ILE B N 1
ATOM 2324 C CA . ILE B 1 75 ? -10.711 -4.133 -14.227 1 95.12 75 ILE B CA 1
ATOM 2325 C C . ILE B 1 75 ? -10.023 -2.867 -13.719 1 95.12 75 ILE B C 1
ATOM 2327 O O . ILE B 1 75 ? -8.805 -2.732 -13.805 1 95.12 75 ILE B O 1
ATOM 2331 N N . THR B 1 76 ? -10.828 -1.929 -13.234 1 94.38 76 THR B N 1
ATOM 2332 C CA . THR B 1 76 ? -10.273 -0.68 -12.719 1 94.38 76 THR B CA 1
ATOM 2333 C C . THR B 1 76 ? -10.789 -0.397 -11.312 1 94.38 76 THR B C 1
ATOM 2335 O O . THR B 1 76 ? -11.992 -0.476 -11.062 1 94.38 76 THR B O 1
ATOM 2338 N N . PHE B 1 77 ? -9.859 -0.186 -10.406 1 94.81 77 PHE B N 1
ATOM 2339 C CA . PHE B 1 77 ? -10.164 0.287 -9.062 1 94.81 77 PHE B CA 1
ATOM 2340 C C . PHE B 1 77 ? -9.703 1.727 -8.867 1 94.81 77 PHE B C 1
ATOM 2342 O O . PHE B 1 77 ? -8.617 2.096 -9.32 1 94.81 77 PHE B O 1
ATOM 2349 N N . THR B 1 78 ? -10.523 2.527 -8.258 1 91.81 78 THR B N 1
ATOM 2350 C CA . THR B 1 78 ? -10.18 3.93 -8.039 1 91.81 78 THR B CA 1
ATOM 2351 C C . THR B 1 78 ? -10.516 4.352 -6.613 1 91.81 78 THR B C 1
ATOM 2353 O O . THR B 1 78 ? -11.555 3.963 -6.07 1 91.81 78 THR B O 1
ATOM 2356 N N . THR B 1 79 ? -9.562 5.008 -6.059 1 86.69 79 THR B N 1
ATOM 2357 C CA . THR B 1 79 ? -9.875 5.598 -4.762 1 86.69 79 THR B CA 1
ATOM 2358 C C . THR B 1 79 ? -9.305 7.012 -4.66 1 86.69 79 THR B C 1
ATOM 2360 O O . THR B 1 79 ? -8.266 7.309 -5.246 1 86.69 79 THR B O 1
ATOM 2363 N N . THR B 1 80 ? -9.961 7.906 -4.133 1 76.69 80 THR B N 1
ATOM 2364 C CA . THR B 1 80 ? -9.508 9.273 -3.879 1 76.69 80 THR B CA 1
ATOM 2365 C C . THR B 1 80 ? -9.164 9.461 -2.406 1 76.69 80 THR B C 1
ATOM 2367 O O . THR B 1 80 ? -8.305 10.281 -2.064 1 76.69 80 THR B O 1
ATOM 2370 N N . ARG B 1 81 ? -9.953 8.875 -1.63 1 70.44 81 ARG B N 1
ATOM 2371 C CA . ARG B 1 81 ? -9.734 9.031 -0.196 1 70.44 81 ARG B CA 1
ATOM 2372 C C . ARG B 1 81 ? -10.047 7.738 0.548 1 70.44 81 ARG B C 1
ATOM 2374 O O . ARG B 1 81 ? -11.07 7.094 0.283 1 70.44 81 ARG B O 1
ATOM 2381 N N . THR B 1 82 ? -9.016 7.094 0.974 1 74.69 82 THR B N 1
ATOM 2382 C CA . THR B 1 82 ? -9.273 5.914 1.796 1 74.69 82 THR B CA 1
ATOM 2383 C C . THR B 1 82 ? -8.766 6.129 3.219 1 74.69 82 THR B C 1
ATOM 2385 O O . THR B 1 82 ? -7.723 6.754 3.424 1 74.69 82 THR B O 1
ATOM 2388 N N . LYS B 1 83 ? -9.602 5.738 4.152 1 74.69 83 LYS B N 1
ATOM 2389 C CA . LYS B 1 83 ? -9.227 5.816 5.562 1 74.69 83 LYS B CA 1
ATOM 2390 C C . LYS B 1 83 ? -8.125 4.809 5.891 1 74.69 83 LYS B C 1
ATOM 2392 O O . LYS B 1 83 ? -7.34 5.023 6.816 1 74.69 83 LYS B O 1
ATOM 2397 N N . ASP B 1 84 ? -8.141 3.805 5.164 1 82.19 84 ASP B N 1
ATOM 2398 C CA . ASP B 1 84 ? -7.129 2.77 5.34 1 82.19 84 ASP B CA 1
ATOM 2399 C C . ASP B 1 84 ? -5.984 2.941 4.344 1 82.19 84 ASP B C 1
ATOM 2401 O O . ASP B 1 84 ? -6.156 2.695 3.148 1 82.19 84 ASP B O 1
ATOM 2405 N N . PRO B 1 85 ? -4.867 3.285 4.883 1 83.31 85 PRO B N 1
ATOM 2406 C CA . PRO B 1 85 ? -3.754 3.494 3.951 1 83.31 85 PRO B CA 1
ATOM 2407 C C . PRO B 1 85 ? -3.387 2.229 3.178 1 83.31 85 PRO B C 1
ATOM 2409 O O . PRO B 1 85 ? -2.842 2.312 2.074 1 83.31 85 PRO B O 1
ATOM 2412 N N . TYR B 1 86 ? -3.744 1.044 3.691 1 88.75 86 TYR B N 1
ATOM 2413 C CA . TYR B 1 86 ? -3.375 -0.207 3.035 1 88.75 86 TYR B CA 1
ATOM 2414 C C . TYR B 1 86 ? -4.43 -0.621 2.018 1 88.75 86 TYR B C 1
ATOM 2416 O O . TYR B 1 86 ? -4.262 -1.612 1.305 1 88.75 86 TYR B O 1
ATOM 2424 N N . ALA B 1 87 ? -5.453 0.131 1.928 1 90.88 87 ALA B N 1
ATOM 2425 C CA . ALA B 1 87 ? -6.547 -0.222 1.026 1 90.88 87 ALA B CA 1
ATOM 2426 C C . ALA B 1 87 ? -6.055 -0.342 -0.413 1 90.88 87 ALA B C 1
ATOM 2428 O O . ALA B 1 87 ? -6.48 -1.236 -1.148 1 90.88 87 ALA B O 1
ATOM 2429 N N . ILE B 1 88 ? -5.176 0.497 -0.755 1 89.5 88 ILE B N 1
ATOM 2430 C CA . ILE B 1 88 ? -4.676 0.499 -2.125 1 89.5 88 ILE B CA 1
ATOM 2431 C C . ILE B 1 88 ? -3.867 -0.771 -2.381 1 89.5 88 ILE B C 1
ATOM 2433 O O . ILE B 1 88 ? -3.99 -1.391 -3.439 1 89.5 88 ILE B O 1
ATOM 2437 N N . LEU B 1 89 ? -3.039 -1.095 -1.454 1 90.12 89 LEU B N 1
ATOM 2438 C CA . LEU B 1 89 ? -2.225 -2.299 -1.586 1 90.12 89 LEU B CA 1
ATOM 2439 C C . LEU B 1 89 ? -3.102 -3.545 -1.639 1 90.12 89 LEU B C 1
ATOM 2441 O O . LEU B 1 89 ? -2.904 -4.41 -2.492 1 90.12 89 LEU B O 1
ATOM 2445 N N . LYS B 1 90 ? -4.066 -3.619 -0.758 1 93 90 LYS B N 1
ATOM 2446 C CA . LYS B 1 90 ? -4.992 -4.75 -0.717 1 93 90 LYS B CA 1
ATOM 2447 C C . LYS B 1 90 ? -5.773 -4.867 -2.021 1 93 90 LYS B C 1
ATOM 2449 O O . LYS B 1 90 ? -5.98 -5.969 -2.529 1 93 90 LYS B O 1
ATOM 2454 N N . SER B 1 91 ? -6.141 -3.719 -2.496 1 93.75 91 SER B N 1
ATOM 2455 C CA . SER B 1 91 ? -6.898 -3.693 -3.742 1 93.75 91 SER B CA 1
ATOM 2456 C C . SER B 1 91 ? -6.059 -4.188 -4.914 1 93.75 91 SER B C 1
ATOM 2458 O O . SER B 1 91 ? -6.574 -4.824 -5.832 1 93.75 91 SER B O 1
ATOM 2460 N N . ARG B 1 92 ? -4.836 -3.785 -4.867 1 92.12 92 ARG B N 1
ATOM 2461 C CA . ARG B 1 92 ? -3.938 -4.27 -5.91 1 92.12 92 ARG B CA 1
ATOM 2462 C C . ARG B 1 92 ? -3.855 -5.793 -5.898 1 92.12 92 ARG B C 1
ATOM 2464 O O . ARG B 1 92 ? -3.883 -6.43 -6.953 1 92.12 92 ARG B O 1
ATOM 2471 N N . TYR B 1 93 ? -3.777 -6.375 -4.766 1 93.19 93 TYR B N 1
ATOM 2472 C CA . TYR B 1 93 ? -3.74 -7.828 -4.66 1 93.19 93 TYR B CA 1
ATOM 2473 C C . TYR B 1 93 ? -5.055 -8.445 -5.121 1 93.19 93 TYR B C 1
ATOM 2475 O O . TYR B 1 93 ? -5.062 -9.484 -5.789 1 93.19 93 TYR B O 1
ATOM 2483 N N . LEU B 1 94 ? -6.098 -7.832 -4.723 1 96.12 94 LEU B N 1
ATOM 2484 C CA . LEU B 1 94 ? -7.398 -8.305 -5.18 1 96.12 94 LEU B CA 1
ATOM 2485 C C . LEU B 1 94 ? -7.465 -8.32 -6.703 1 96.12 94 LEU B C 1
ATOM 2487 O O . LEU B 1 94 ? -7.922 -9.297 -7.301 1 96.12 94 LEU B O 1
ATOM 2491 N N . LEU B 1 95 ? -7.023 -7.254 -7.258 1 94.5 95 LEU B N 1
ATOM 2492 C CA . LEU B 1 95 ? -7.012 -7.129 -8.711 1 94.5 95 LEU B CA 1
ATOM 2493 C C . LEU B 1 95 ? -6.238 -8.273 -9.352 1 94.5 95 LEU B C 1
ATOM 2495 O O . LEU B 1 95 ? -6.703 -8.883 -10.312 1 94.5 95 LEU B O 1
ATOM 2499 N N . ARG B 1 96 ? -5.102 -8.531 -8.836 1 92.44 96 ARG B N 1
ATOM 2500 C CA . ARG B 1 96 ? -4.254 -9.594 -9.367 1 92.44 96 ARG B CA 1
ATOM 2501 C C . ARG B 1 96 ? -4.926 -10.953 -9.227 1 92.44 96 ARG B C 1
ATOM 2503 O O . ARG B 1 96 ? -4.848 -11.789 -10.125 1 92.44 96 ARG B O 1
ATOM 2510 N N . LEU B 1 97 ? -5.551 -11.195 -8.164 1 95.38 97 LEU B N 1
ATOM 2511 C CA . LEU B 1 97 ? -6.242 -12.453 -7.93 1 95.38 97 LEU B CA 1
ATOM 2512 C C . LEU B 1 97 ? -7.41 -12.625 -8.898 1 95.38 97 LEU B C 1
ATOM 2514 O O . LEU B 1 97 ? -7.605 -13.703 -9.453 1 95.38 97 LEU B O 1
ATOM 2518 N N . LEU B 1 98 ? -8.125 -11.57 -9.102 1 95.69 98 LEU B N 1
ATOM 2519 C CA . LEU B 1 98 ? -9.258 -11.625 -10.031 1 95.69 98 LEU B CA 1
ATOM 2520 C C . LEU B 1 98 ? -8.773 -11.891 -11.453 1 95.69 98 LEU B C 1
ATOM 2522 O O . LEU B 1 98 ? -9.352 -12.727 -12.156 1 95.69 98 LEU B O 1
ATOM 2526 N N . SER B 1 99 ? -7.727 -11.188 -11.742 1 92.62 99 SER B N 1
ATOM 2527 C CA . SER B 1 99 ? -7.172 -11.367 -13.078 1 92.62 99 SER B CA 1
ATOM 2528 C C . SER B 1 99 ? -6.66 -12.789 -13.281 1 92.62 99 SER B C 1
ATOM 2530 O O . SER B 1 99 ? -6.602 -13.281 -14.406 1 92.62 99 SER B O 1
ATOM 2532 N N . ALA B 1 100 ? -6.293 -13.43 -12.227 1 92.25 100 ALA B N 1
ATOM 2533 C CA . ALA B 1 100 ? -5.793 -14.805 -12.25 1 92.25 100 ALA B CA 1
ATOM 2534 C C . ALA B 1 100 ? -6.938 -15.805 -12.172 1 92.25 100 ALA B C 1
ATOM 2536 O O . ALA B 1 100 ? -6.715 -17 -11.938 1 92.25 100 ALA B O 1
ATOM 2537 N N . ALA B 1 101 ? -8.07 -15.375 -12.258 1 93.88 101 ALA B N 1
ATOM 2538 C CA . ALA B 1 101 ? -9.281 -16.188 -12.273 1 93.88 101 ALA B CA 1
ATOM 2539 C C . ALA B 1 101 ? -9.508 -16.875 -10.93 1 93.88 101 ALA B C 1
ATOM 2541 O O . ALA B 1 101 ? -10 -18 -10.875 1 93.88 101 ALA B O 1
ATOM 2542 N N . VAL B 1 102 ? -9.07 -16.312 -9.914 1 95.62 102 VAL B N 1
ATOM 2543 C CA . VAL B 1 102 ? -9.461 -16.75 -8.586 1 95.62 102 VAL B CA 1
ATOM 2544 C C . VAL B 1 102 ? -10.914 -16.359 -8.312 1 95.62 102 VAL B C 1
ATOM 2546 O O . VAL B 1 102 ? -11.328 -15.242 -8.625 1 95.62 102 VAL B O 1
ATOM 2549 N N . PRO B 1 103 ? -11.664 -17.297 -7.777 1 95.44 103 PRO B N 1
ATOM 2550 C CA . PRO B 1 103 ? -13.062 -16.953 -7.512 1 95.44 103 PRO B CA 1
ATOM 2551 C C . PRO B 1 103 ? -13.211 -15.688 -6.656 1 95.44 103 PRO B C 1
ATOM 2553 O O . PRO B 1 103 ? -12.531 -15.555 -5.637 1 95.44 103 PRO B O 1
ATOM 2556 N N . ALA B 1 104 ? -14.156 -14.898 -7.039 1 94.81 104 ALA B N 1
ATOM 2557 C CA . ALA B 1 104 ? -14.305 -13.562 -6.473 1 94.81 104 ALA B CA 1
ATOM 2558 C C . ALA B 1 104 ? -14.547 -13.625 -4.969 1 94.81 104 ALA B C 1
ATOM 2560 O O . ALA B 1 104 ? -13.969 -12.844 -4.203 1 94.81 104 ALA B O 1
ATOM 2561 N N . LEU B 1 105 ? -15.398 -14.5 -4.566 1 93.25 105 LEU B N 1
ATOM 2562 C CA . LEU B 1 105 ? -15.766 -14.609 -3.156 1 93.25 105 LEU B CA 1
ATOM 2563 C C . LEU B 1 105 ? -14.547 -14.953 -2.307 1 93.25 105 LEU B C 1
ATOM 2565 O O . LEU B 1 105 ? -14.43 -14.508 -1.164 1 93.25 105 LEU B O 1
ATOM 2569 N N . GLN B 1 106 ? -13.664 -15.719 -2.857 1 95.31 106 GLN B N 1
ATOM 2570 C CA . GLN B 1 106 ? -12.438 -16.047 -2.154 1 95.31 106 GLN B CA 1
ATOM 2571 C C . GLN B 1 106 ? -11.422 -14.914 -2.236 1 95.31 106 GLN B C 1
ATOM 2573 O O . GLN B 1 106 ? -10.789 -14.57 -1.238 1 95.31 106 GLN B O 1
ATOM 2578 N N . ALA B 1 107 ? -11.336 -14.352 -3.379 1 97.31 107 ALA B N 1
ATOM 2579 C CA . ALA B 1 107 ? -10.344 -13.305 -3.635 1 97.31 107 ALA B CA 1
ATOM 2580 C C . ALA B 1 107 ? -10.586 -12.094 -2.738 1 97.31 107 ALA B C 1
ATOM 2582 O O . ALA B 1 107 ? -9.641 -11.453 -2.291 1 97.31 107 ALA B O 1
ATOM 2583 N N . VAL B 1 108 ? -11.812 -11.812 -2.395 1 96.44 108 VAL B N 1
ATOM 2584 C CA . VAL B 1 108 ? -12.18 -10.625 -1.64 1 96.44 108 VAL B CA 1
ATOM 2585 C C . VAL B 1 108 ? -11.602 -10.703 -0.229 1 96.44 108 VAL B C 1
ATOM 2587 O O . VAL B 1 108 ? -11.453 -9.688 0.447 1 96.44 108 VAL B O 1
ATOM 2590 N N . LYS B 1 109 ? -11.25 -11.844 0.188 1 95.19 109 LYS B N 1
ATOM 2591 C CA . LYS B 1 109 ? -10.727 -12.047 1.536 1 95.19 109 LYS B CA 1
ATOM 2592 C C . LYS B 1 109 ? -9.414 -11.297 1.734 1 95.19 109 LYS B C 1
ATOM 2594 O O . LYS B 1 109 ? -9.023 -11 2.867 1 95.19 109 LYS B O 1
ATOM 2599 N N . VAL B 1 110 ? -8.773 -10.969 0.692 1 95.88 110 VAL B N 1
ATOM 2600 C CA . VAL B 1 110 ? -7.508 -10.25 0.782 1 95.88 110 VAL B CA 1
ATOM 2601 C C . VAL B 1 110 ? -7.746 -8.852 1.345 1 95.88 110 VAL B C 1
ATOM 2603 O O . VAL B 1 110 ? -6.855 -8.266 1.963 1 95.88 110 VAL B O 1
ATOM 2606 N N . LEU B 1 111 ? -8.906 -8.305 1.111 1 95.12 111 LEU B N 1
ATOM 2607 C CA . LEU B 1 111 ? -9.234 -6.988 1.643 1 95.12 111 LEU B CA 1
ATOM 2608 C C . LEU B 1 111 ? -9.273 -7.008 3.166 1 95.12 111 LEU B C 1
ATOM 2610 O O . LEU B 1 111 ? -9.039 -5.984 3.812 1 95.12 111 LEU B O 1
ATOM 2614 N N . ASN B 1 112 ? -9.508 -8.148 3.727 1 92.69 112 ASN B N 1
ATOM 2615 C CA . ASN B 1 112 ? -9.555 -8.297 5.176 1 92.69 112 ASN B CA 1
ATOM 2616 C C . ASN B 1 112 ? -8.195 -8.664 5.75 1 92.69 112 ASN B C 1
ATOM 2618 O O . ASN B 1 112 ? -8.078 -8.992 6.934 1 92.69 112 ASN B O 1
ATOM 2622 N N . GLY B 1 113 ? -7.219 -8.758 4.926 1 92.38 113 GLY B N 1
ATOM 2623 C CA . GLY B 1 113 ? -5.859 -8.914 5.422 1 92.38 113 GLY B CA 1
ATOM 2624 C C . GLY B 1 113 ? -5.316 -10.32 5.246 1 92.38 113 GLY 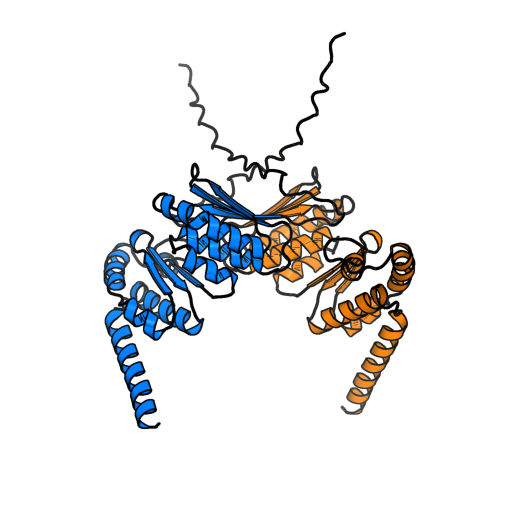B C 1
ATOM 2625 O O . GLY B 1 113 ? -4.238 -10.641 5.75 1 92.38 113 GLY B O 1
ATOM 2626 N N . ILE B 1 114 ? -6.047 -11.164 4.598 1 94.44 114 ILE B N 1
ATOM 2627 C CA . ILE B 1 114 ? -5.527 -12.5 4.34 1 94.44 114 ILE B CA 1
ATOM 2628 C C . ILE B 1 114 ? -4.418 -12.43 3.295 1 94.44 114 ILE B C 1
ATOM 2630 O O . ILE B 1 114 ? -4.629 -11.93 2.188 1 94.44 114 ILE B O 1
ATOM 2634 N N . PRO B 1 115 ? -3.287 -12.938 3.656 1 94.94 115 PRO B N 1
ATOM 2635 C CA . PRO B 1 115 ? -2.176 -12.898 2.705 1 94.94 115 PRO B CA 1
ATOM 2636 C C . PRO B 1 115 ? -2.396 -13.805 1.495 1 94.94 115 PRO B C 1
ATOM 2638 O O . PRO B 1 115 ? -3.205 -14.734 1.555 1 94.94 115 PRO B O 1
ATOM 2641 N N . CYS B 1 116 ? -1.719 -13.461 0.414 1 96.5 116 CYS B N 1
ATOM 2642 C CA . CYS B 1 116 ? -1.787 -14.273 -0.799 1 96.5 116 CYS B CA 1
ATOM 2643 C C . CYS B 1 116 ? -0.457 -14.25 -1.543 1 96.5 116 CYS B C 1
ATOM 2645 O O . CYS B 1 116 ? 0.419 -13.438 -1.235 1 96.5 116 CYS B O 1
ATOM 2647 N N . HIS B 1 117 ? -0.274 -15.25 -2.396 1 93.56 117 HIS B N 1
ATOM 2648 C CA . HIS B 1 117 ? 0.882 -15.328 -3.281 1 93.56 117 HIS B CA 1
ATOM 2649 C C . HIS B 1 117 ? 0.483 -15.836 -4.664 1 93.56 117 HIS B C 1
ATOM 2651 O O . HIS B 1 117 ? -0.274 -16.797 -4.781 1 93.56 117 HIS B O 1
ATOM 2657 N N . LEU B 1 118 ? 0.822 -15.047 -5.629 1 93.25 118 LEU B N 1
ATOM 2658 C CA . LEU B 1 118 ? 0.719 -15.523 -7.008 1 93.25 118 LEU B CA 1
ATOM 2659 C C . LEU B 1 118 ? 2.064 -16.031 -7.504 1 93.25 118 LEU B C 1
ATOM 2661 O O . LEU B 1 118 ? 2.973 -15.25 -7.781 1 93.25 118 LEU B O 1
ATOM 2665 N N . ILE B 1 119 ? 2.188 -17.328 -7.688 1 94.56 119 ILE B N 1
ATOM 2666 C CA . ILE B 1 119 ? 3.439 -17.969 -8.07 1 94.56 119 ILE B CA 1
ATOM 2667 C C . ILE B 1 119 ? 3.426 -18.266 -9.57 1 94.56 119 ILE B C 1
ATOM 2669 O O . ILE B 1 119 ? 2.838 -19.25 -10.008 1 94.56 119 ILE B O 1
ATOM 2673 N N . TYR B 1 120 ? 4.074 -17.438 -10.289 1 92.25 120 TYR B N 1
ATOM 2674 C CA . TYR B 1 120 ? 4.215 -17.688 -11.719 1 92.25 120 TYR B CA 1
ATOM 2675 C C . TYR B 1 120 ? 5.336 -18.688 -11.984 1 92.25 120 TYR B C 1
ATOM 2677 O O . TYR B 1 120 ? 6.469 -18.484 -11.547 1 92.25 120 TYR B O 1
ATOM 2685 N N . THR B 1 121 ? 4.996 -19.734 -12.648 1 96 121 THR B N 1
ATOM 2686 C CA . THR B 1 121 ? 5.949 -20.812 -12.844 1 96 121 THR B CA 1
ATOM 2687 C C . THR B 1 121 ? 6.668 -20.672 -14.18 1 96 121 THR B C 1
ATOM 2689 O O . THR B 1 121 ? 7.758 -21.219 -14.375 1 96 121 THR B O 1
ATOM 2692 N N . GLY B 1 122 ? 6.117 -19.969 -15.055 1 93.19 122 GLY B N 1
ATOM 2693 C CA . GLY B 1 122 ? 6.613 -19.875 -16.422 1 93.19 122 GLY B CA 1
ATOM 2694 C C . GLY B 1 122 ? 7.645 -18.781 -16.609 1 93.19 122 GLY B C 1
ATOM 2695 O O . GLY B 1 122 ? 8.508 -18.578 -15.75 1 93.19 122 GLY B O 1
ATOM 2696 N N . TYR B 1 123 ? 7.523 -18.172 -17.812 1 87.38 123 TYR B N 1
ATOM 2697 C CA . TYR B 1 123 ? 8.562 -17.25 -18.234 1 87.38 123 TYR B CA 1
ATOM 2698 C C . TYR B 1 123 ? 8.102 -15.805 -18.078 1 87.38 123 TYR B C 1
ATOM 2700 O O . TYR B 1 123 ? 8.742 -14.883 -18.594 1 87.38 123 TYR B O 1
ATOM 2708 N N . HIS B 1 124 ? 7.102 -15.625 -17.375 1 78.88 124 HIS B N 1
ATOM 2709 C CA . HIS B 1 124 ? 6.652 -14.273 -17.031 1 78.88 124 HIS B CA 1
ATOM 2710 C C . HIS B 1 124 ? 7.684 -13.562 -16.156 1 78.88 124 HIS B C 1
ATOM 2712 O O . HIS B 1 124 ? 8.578 -14.195 -15.602 1 78.88 124 HIS B O 1
ATOM 2718 N N . ILE B 1 125 ? 7.516 -12.258 -16.125 1 72.75 125 ILE B N 1
ATOM 2719 C CA . ILE B 1 125 ? 8.375 -11.492 -15.234 1 72.75 125 ILE B CA 1
ATOM 2720 C C . ILE B 1 125 ? 8.172 -11.977 -13.797 1 72.75 125 ILE B C 1
ATOM 2722 O O . ILE B 1 125 ? 7.043 -12.016 -13.297 1 72.75 125 ILE B O 1
ATOM 2726 N N . GLY B 1 126 ? 9.211 -12.406 -13.234 1 76.94 126 GLY B N 1
ATOM 2727 C CA . GLY B 1 126 ? 9.125 -12.914 -11.875 1 76.94 126 GLY B CA 1
ATOM 2728 C C . GLY B 1 126 ? 8.781 -14.391 -11.805 1 76.94 126 GLY B C 1
ATOM 2729 O O . GLY B 1 126 ? 8.594 -14.945 -10.719 1 76.94 126 GLY B O 1
ATOM 2730 N N . GLY B 1 127 ? 8.625 -14.93 -12.938 1 89.31 127 GLY B N 1
ATOM 2731 C CA . GLY B 1 127 ? 8.344 -16.359 -13.023 1 89.31 127 GLY B CA 1
ATOM 2732 C C . GLY B 1 127 ? 9.531 -17.219 -12.656 1 89.31 127 GLY B C 1
ATOM 2733 O O . GLY B 1 127 ? 10.68 -16.812 -12.82 1 89.31 127 GLY B O 1
ATOM 2734 N N . LEU B 1 128 ? 9.312 -18.375 -12.266 1 94.31 128 LEU B N 1
ATOM 2735 C CA . LEU B 1 128 ? 10.344 -19.266 -11.773 1 94.31 128 LEU B CA 1
ATOM 2736 C C . LEU B 1 128 ? 11.281 -19.688 -12.906 1 94.31 128 LEU B C 1
ATOM 2738 O O . LEU B 1 128 ? 12.5 -19.734 -12.719 1 94.31 128 LEU B O 1
ATOM 2742 N N . CYS B 1 129 ? 10.734 -20.016 -14.031 1 95.5 129 CYS B N 1
ATOM 2743 C CA . CYS B 1 129 ? 11.578 -20.438 -15.148 1 95.5 129 CYS B CA 1
ATOM 2744 C C . CYS B 1 129 ? 12.523 -19.312 -15.562 1 95.5 129 CYS B C 1
ATOM 2746 O O . CYS B 1 129 ? 13.695 -19.562 -15.844 1 95.5 129 CYS B O 1
ATOM 2748 N N . LYS B 1 130 ? 12 -18.125 -15.672 1 90.88 130 LYS B N 1
ATOM 2749 C CA . LYS B 1 130 ? 12.836 -16.969 -16.016 1 90.88 130 LYS B CA 1
ATOM 2750 C C . LYS B 1 130 ? 13.891 -16.703 -14.945 1 90.88 130 LYS B C 1
ATOM 2752 O O . LYS B 1 130 ? 15.062 -16.5 -15.266 1 90.88 130 LYS B O 1
ATOM 2757 N N . LYS B 1 131 ? 13.5 -16.75 -13.719 1 91.31 131 LYS B N 1
ATOM 2758 C CA . LYS B 1 131 ? 14.367 -16.422 -12.594 1 91.31 131 LYS B CA 1
ATOM 2759 C C . LYS B 1 131 ? 15.508 -17.438 -12.477 1 91.31 131 LYS B C 1
ATOM 2761 O O . LYS B 1 131 ? 16.641 -17.062 -12.18 1 91.31 131 LYS B O 1
ATOM 2766 N N . PHE B 1 132 ? 15.219 -18.672 -12.805 1 95.56 132 PHE B N 1
ATOM 2767 C CA . PHE B 1 132 ? 16.203 -19.719 -12.531 1 95.56 132 PHE B CA 1
ATOM 2768 C C . PHE B 1 132 ? 16.75 -20.281 -13.836 1 95.56 132 PHE B C 1
ATOM 2770 O O . PHE B 1 132 ? 17.578 -21.203 -13.82 1 95.56 132 PHE B O 1
ATOM 2777 N N . GLY B 1 133 ? 16.328 -19.781 -14.914 1 94.62 133 GLY B N 1
ATOM 2778 C CA . GLY B 1 133 ? 16.875 -20.172 -16.203 1 94.62 133 GLY B CA 1
ATOM 2779 C C . GLY B 1 133 ? 16.516 -21.594 -16.609 1 94.62 133 GLY B C 1
ATOM 2780 O O . GLY B 1 133 ? 17.375 -22.344 -17.078 1 94.62 133 GLY B O 1
ATOM 2781 N N . ILE B 1 134 ? 15.289 -21.984 -16.406 1 95.5 134 ILE B N 1
ATOM 2782 C CA . ILE B 1 134 ? 14.836 -23.328 -16.781 1 95.5 134 ILE B CA 1
ATOM 2783 C C . ILE B 1 134 ? 14.445 -23.344 -18.25 1 95.5 134 ILE B C 1
ATOM 2785 O O . ILE B 1 134 ? 13.695 -22.469 -18.719 1 95.5 134 ILE B O 1
ATOM 2789 N N . LYS B 1 135 ? 14.922 -24.281 -18.984 1 94.81 135 LYS B N 1
ATOM 2790 C CA . LYS B 1 135 ? 14.617 -24.391 -20.422 1 94.81 135 LYS B CA 1
ATOM 2791 C C . LYS B 1 135 ? 13.18 -24.859 -20.641 1 94.81 135 LYS B C 1
ATOM 2793 O O . LYS B 1 135 ? 12.609 -25.547 -19.797 1 94.81 135 LYS B O 1
ATOM 2798 N N . MET B 1 136 ? 12.625 -24.516 -21.766 1 94.25 136 MET B N 1
ATOM 2799 C CA . MET B 1 136 ? 11.227 -24.766 -22.078 1 94.25 136 MET B CA 1
ATOM 2800 C C . MET B 1 136 ? 10.922 -26.266 -22.062 1 94.25 136 MET B C 1
ATOM 2802 O O . MET B 1 136 ? 9.852 -26.672 -21.609 1 94.25 136 MET B O 1
ATOM 2806 N N . ASP B 1 137 ? 11.805 -27.047 -22.562 1 94.62 137 ASP B N 1
ATOM 2807 C CA . ASP B 1 137 ? 11.578 -28.5 -22.625 1 94.62 137 ASP B CA 1
ATOM 2808 C C . ASP B 1 137 ? 11.492 -29.094 -21.219 1 94.62 137 ASP B C 1
ATOM 2810 O O . ASP B 1 137 ? 10.641 -29.938 -20.953 1 94.62 137 ASP B O 1
ATOM 2814 N N . LYS B 1 138 ? 12.352 -28.625 -20.391 1 95.44 138 LYS B N 1
ATOM 2815 C CA . LYS B 1 138 ? 12.312 -29.078 -19 1 95.44 138 LYS B CA 1
ATOM 2816 C C . LYS B 1 138 ? 11.055 -28.578 -18.297 1 95.44 138 LYS B C 1
ATOM 2818 O O . LYS B 1 138 ? 10.43 -29.312 -17.531 1 95.44 138 LYS B O 1
ATOM 2823 N N . TYR B 1 139 ? 10.688 -27.406 -18.578 1 97 139 TYR B N 1
ATOM 2824 C CA . TYR B 1 139 ? 9.516 -26.828 -17.938 1 97 139 TYR B CA 1
ATOM 2825 C C . TYR B 1 139 ? 8.258 -27.609 -18.297 1 97 139 TYR B C 1
ATOM 2827 O O . TYR B 1 139 ? 7.398 -27.859 -17.438 1 97 139 TYR B O 1
ATOM 2835 N N . VAL B 1 140 ? 8.07 -27.953 -19.531 1 96.25 140 VAL B N 1
ATOM 2836 C CA . VAL B 1 140 ? 6.887 -28.672 -19.984 1 96.25 140 VAL B CA 1
ATOM 2837 C C . VAL B 1 140 ? 6.75 -29.984 -19.203 1 96.25 140 VAL B C 1
ATOM 2839 O O . VAL B 1 140 ? 5.66 -30.328 -18.734 1 96.25 140 VAL B O 1
ATOM 2842 N N . SER B 1 141 ? 7.844 -30.688 -19.062 1 96.62 141 SER B N 1
ATOM 2843 C CA . SER B 1 141 ? 7.82 -31.953 -18.328 1 96.62 141 SER B CA 1
ATOM 2844 C C . SER B 1 141 ? 7.547 -31.734 -16.844 1 96.62 141 SER B C 1
ATOM 2846 O O . SER B 1 141 ? 6.75 -32.469 -16.25 1 96.62 141 SER B O 1
ATOM 2848 N N . ARG B 1 142 ? 8.148 -30.781 -16.328 1 97.31 142 ARG B N 1
ATOM 2849 C CA . ARG B 1 142 ? 8.016 -30.531 -14.906 1 97.31 142 ARG B CA 1
ATOM 2850 C C . ARG B 1 142 ? 6.637 -29.969 -14.57 1 97.31 142 ARG B C 1
ATOM 2852 O O . ARG B 1 142 ? 6.105 -30.234 -13.492 1 97.31 142 ARG B O 1
ATOM 2859 N N . LYS B 1 143 ? 6.117 -29.234 -15.469 1 97.19 143 LYS B N 1
ATOM 2860 C CA . LYS B 1 143 ? 4.762 -28.719 -15.297 1 97.19 143 LYS B CA 1
ATOM 2861 C C . LYS B 1 143 ? 3.758 -29.859 -15.18 1 97.19 143 LYS B C 1
ATOM 2863 O O . LYS B 1 143 ? 2.826 -29.797 -14.375 1 97.19 143 LYS B O 1
ATOM 2868 N N . LYS B 1 144 ? 3.949 -30.875 -15.969 1 96.88 144 LYS B N 1
ATOM 2869 C CA . LYS B 1 144 ? 3.092 -32.062 -15.883 1 96.88 144 LYS B CA 1
ATOM 2870 C C . LYS B 1 144 ? 3.191 -32.688 -14.508 1 96.88 144 LYS B C 1
ATOM 2872 O O . LYS B 1 144 ? 2.184 -33.156 -13.945 1 96.88 144 LYS B O 1
ATOM 2877 N N . ILE B 1 145 ? 4.387 -32.719 -14.008 1 97.5 145 ILE B N 1
ATOM 2878 C CA . ILE B 1 145 ? 4.613 -33.281 -12.688 1 97.5 145 ILE B CA 1
ATOM 2879 C C . ILE B 1 145 ? 3.908 -32.438 -11.633 1 97.5 145 ILE B C 1
ATOM 2881 O O . ILE B 1 145 ? 3.299 -32.969 -10.703 1 97.5 145 ILE B O 1
ATOM 2885 N N . LEU B 1 146 ? 3.984 -31.156 -11.844 1 97.88 146 LEU B N 1
ATOM 2886 C CA . LEU B 1 146 ? 3.348 -30.234 -10.914 1 97.88 146 LEU B CA 1
ATOM 2887 C C . LEU B 1 146 ? 1.841 -30.453 -10.867 1 97.88 146 LEU B C 1
ATOM 2889 O O . LEU B 1 146 ? 1.217 -30.297 -9.812 1 97.88 146 LEU B O 1
ATOM 2893 N N . MET B 1 147 ? 1.28 -30.891 -11.945 1 96.75 147 MET B N 1
ATOM 2894 C CA . MET B 1 147 ? -0.162 -31.094 -12.039 1 96.75 147 MET B CA 1
ATOM 2895 C C . MET B 1 147 ? -0.597 -32.281 -11.172 1 96.75 147 MET B C 1
ATOM 2897 O O . MET B 1 147 ? -1.786 -32.438 -10.898 1 96.75 147 MET B O 1
ATOM 2901 N N . THR B 1 148 ? 0.356 -33 -10.68 1 96.69 148 THR B N 1
ATOM 2902 C CA . THR B 1 148 ? 0.029 -34.125 -9.805 1 96.69 148 THR B CA 1
ATOM 2903 C C . THR B 1 148 ? -0.06 -33.656 -8.352 1 96.69 148 THR B C 1
ATOM 2905 O O . THR B 1 148 ? -0.325 -34.469 -7.457 1 96.69 148 THR B O 1
ATOM 2908 N N . LEU B 1 149 ? 0.112 -32.469 -8.117 1 97.44 149 LEU B N 1
ATOM 2909 C CA . LEU B 1 149 ? 0.02 -31.922 -6.773 1 97.44 149 LEU B CA 1
ATOM 2910 C C . LEU B 1 149 ? -1.321 -32.25 -6.133 1 97.44 149 LEU B C 1
ATOM 2912 O O . LEU B 1 149 ? -2.377 -31.969 -6.703 1 97.44 149 LEU B O 1
ATOM 2916 N N . PRO B 1 150 ? -1.305 -32.938 -5 1 97.69 150 PRO B N 1
ATOM 2917 C CA . PRO B 1 150 ? -2.572 -33.188 -4.305 1 97.69 150 PRO B CA 1
ATOM 2918 C C . PRO B 1 150 ? -3.094 -31.922 -3.596 1 97.69 150 PRO B C 1
ATOM 2920 O O . PRO B 1 150 ? -2.941 -31.797 -2.379 1 97.69 150 PRO B O 1
ATOM 2923 N N . VAL B 1 151 ? -3.801 -31.203 -4.281 1 97.69 151 VAL B N 1
ATOM 2924 C CA . VAL B 1 151 ? -4.203 -29.859 -3.863 1 97.69 151 VAL B CA 1
ATOM 2925 C C . VAL B 1 151 ? -5.059 -29.953 -2.602 1 97.69 151 VAL B C 1
ATOM 2927 O O . VAL B 1 151 ? -4.816 -29.234 -1.629 1 97.69 151 VAL B O 1
ATOM 2930 N N . GLN B 1 152 ? -6.004 -30.828 -2.607 1 97 152 GLN B N 1
ATOM 2931 C CA . GLN B 1 152 ? -6.918 -30.922 -1.474 1 97 152 GLN B CA 1
ATOM 2932 C C . GLN B 1 152 ? -6.168 -31.297 -0.195 1 97 152 GLN B C 1
ATOM 2934 O O . GLN B 1 152 ? -6.434 -30.734 0.869 1 97 152 GLN B O 1
ATOM 2939 N N . ALA B 1 153 ? -5.301 -32.25 -0.341 1 96.69 153 ALA B N 1
ATOM 2940 C CA . ALA B 1 153 ? -4.508 -32.656 0.814 1 96.69 153 ALA B CA 1
ATOM 2941 C C . ALA B 1 153 ? -3.627 -31.516 1.311 1 96.69 153 ALA B C 1
ATOM 2943 O O . ALA B 1 153 ? -3.518 -31.281 2.518 1 96.69 153 ALA B O 1
ATOM 2944 N N . LEU B 1 154 ? -3.053 -30.844 0.447 1 97.5 154 LEU B N 1
ATOM 2945 C CA . LEU B 1 154 ? -2.16 -29.75 0.805 1 97.5 154 LEU B CA 1
ATOM 2946 C C . LEU B 1 154 ? -2.939 -28.594 1.428 1 97.5 154 LEU B C 1
ATOM 2948 O O . LEU B 1 154 ? -2.447 -27.922 2.342 1 97.5 154 LEU B O 1
ATOM 2952 N N . GLU B 1 155 ? -4.121 -28.297 0.936 1 97.88 155 GLU B N 1
ATOM 2953 C CA . GLU B 1 155 ? -4.984 -27.281 1.514 1 97.88 155 GLU B CA 1
ATOM 2954 C C . GLU B 1 155 ? -5.34 -27.609 2.961 1 97.88 155 GLU B C 1
ATOM 2956 O O . GLU B 1 155 ? -5.316 -26.734 3.826 1 97.88 155 GLU B O 1
ATOM 2961 N N . LYS B 1 156 ? -5.668 -28.844 3.16 1 95.75 156 LYS B N 1
ATOM 2962 C CA . LYS B 1 156 ? -5.984 -29.266 4.523 1 95.75 156 LYS B CA 1
ATOM 2963 C C . LYS B 1 156 ? -4.773 -29.125 5.438 1 95.75 156 LYS B C 1
ATOM 2965 O O . LYS B 1 156 ? -4.906 -28.703 6.59 1 95.75 156 LYS B O 1
ATOM 2970 N N . LEU B 1 157 ? -3.672 -29.422 4.926 1 94.69 157 LEU B N 1
ATOM 2971 C CA . LEU B 1 157 ? -2.436 -29.391 5.699 1 94.69 157 LEU B CA 1
ATOM 2972 C C . LEU B 1 157 ? -2.039 -27.953 6.027 1 94.69 157 LEU B C 1
ATOM 2974 O O . LEU B 1 157 ? -1.539 -27.688 7.121 1 94.69 157 LEU B O 1
ATOM 2978 N N . THR B 1 158 ? -2.293 -27.031 5.133 1 96.25 158 THR B N 1
ATOM 2979 C CA . THR B 1 158 ? -1.723 -25.688 5.246 1 96.25 158 THR B CA 1
ATOM 2980 C C . THR B 1 158 ? -2.781 -24.688 5.695 1 96.25 158 THR B C 1
ATOM 2982 O O . THR B 1 158 ? -2.451 -23.594 6.16 1 96.25 158 THR B O 1
ATOM 2985 N N . GLY B 1 159 ? -4.062 -25.062 5.453 1 96.38 159 GLY B N 1
ATOM 2986 C CA . GLY B 1 159 ? -5.129 -24.109 5.695 1 96.38 159 GLY B CA 1
ATOM 2987 C C . GLY B 1 159 ? -5.242 -23.047 4.613 1 96.38 159 GLY B C 1
ATOM 2988 O O . GLY B 1 159 ? -5.855 -22 4.824 1 96.38 159 GLY B O 1
ATOM 2989 N N . CYS B 1 160 ? -4.594 -23.281 3.498 1 97.81 160 CYS B N 1
ATOM 2990 C CA . CYS B 1 160 ? -4.602 -22.328 2.395 1 97.81 160 CYS B CA 1
ATOM 2991 C C . CYS B 1 160 ? -5.594 -22.75 1.314 1 97.81 160 CYS B C 1
ATOM 2993 O O . CYS B 1 160 ? -5.965 -23.922 1.234 1 97.81 160 CYS B O 1
ATOM 2995 N N . ASP B 1 161 ? -6.156 -21.812 0.567 1 97.69 161 ASP B N 1
ATOM 2996 C CA . ASP B 1 161 ? -6.809 -22.078 -0.712 1 97.69 161 ASP B CA 1
ATOM 2997 C C . ASP B 1 161 ? -5.797 -22.062 -1.855 1 97.69 161 ASP B C 1
ATOM 2999 O O . ASP B 1 161 ? -5.031 -21.109 -2.004 1 97.69 161 ASP B O 1
ATOM 3003 N N . ILE B 1 162 ? -5.789 -23.141 -2.6 1 98.12 162 ILE B N 1
ATOM 3004 C CA . ILE B 1 162 ? -4.797 -23.281 -3.662 1 98.12 162 ILE B CA 1
ATOM 3005 C C . ILE B 1 162 ? -5.504 -23.422 -5.008 1 98.12 162 ILE B C 1
ATOM 3007 O O . ILE B 1 162 ? -6.363 -24.297 -5.176 1 98.12 162 ILE B O 1
ATOM 3011 N N . TYR B 1 163 ? -5.156 -22.578 -5.961 1 97.38 163 TYR B N 1
ATOM 3012 C CA . TYR B 1 163 ? -5.715 -22.609 -7.305 1 97.38 163 TYR B CA 1
ATOM 3013 C C . TYR B 1 163 ? -4.629 -22.875 -8.344 1 97.38 163 TYR B C 1
ATOM 3015 O O . TYR B 1 163 ? -3.791 -22.016 -8.602 1 97.38 163 TYR B O 1
ATOM 3023 N N . LEU B 1 164 ? -4.68 -24.047 -8.922 1 96.19 164 LEU B N 1
ATOM 3024 C CA . LEU B 1 164 ? -3.75 -24.422 -9.984 1 96.19 164 LEU B CA 1
ATOM 3025 C C . LEU B 1 164 ? -4.281 -23.984 -11.352 1 96.19 164 LEU B C 1
ATOM 3027 O O . LEU B 1 164 ? -5.391 -24.359 -11.734 1 96.19 164 LEU B O 1
ATOM 3031 N N . ARG B 1 165 ? -3.467 -23.109 -11.984 1 93.56 165 ARG B N 1
ATOM 3032 C CA . ARG B 1 165 ? -3.799 -22.641 -13.328 1 93.56 165 ARG B CA 1
ATOM 3033 C C . ARG B 1 165 ? -2.672 -22.953 -14.305 1 93.56 165 ARG B C 1
ATOM 3035 O O . ARG B 1 165 ? -1.918 -22.047 -14.695 1 93.56 165 ARG B O 1
ATOM 3042 N N . PRO B 1 166 ? -2.664 -24.172 -14.75 1 92.81 166 PRO B N 1
ATOM 3043 C CA . PRO B 1 166 ? -1.553 -24.594 -15.602 1 92.81 166 PRO B CA 1
ATOM 3044 C C . PRO B 1 166 ? -1.483 -23.812 -16.906 1 92.81 166 PRO B C 1
ATOM 3046 O O . PRO B 1 166 ? -0.391 -23.562 -17.422 1 92.81 166 PRO B O 1
ATOM 3049 N N . SER B 1 167 ? -2.68 -23.516 -17.469 1 90.81 167 SER B N 1
ATOM 3050 C CA . SER B 1 167 ? -2.717 -22.797 -18.734 1 90.81 167 SER B CA 1
ATOM 3051 C C . SER B 1 167 ? -2.094 -21.406 -18.594 1 90.81 167 SER B C 1
ATOM 3053 O O . SER B 1 167 ? -1.555 -20.875 -19.562 1 90.81 167 SER B O 1
ATOM 3055 N N . ASP B 1 168 ? -2.096 -20.875 -17.438 1 90.44 168 ASP B N 1
ATOM 3056 C CA . ASP B 1 168 ? -1.577 -19.531 -17.203 1 90.44 168 ASP B CA 1
ATOM 3057 C C . ASP B 1 168 ? -0.215 -19.578 -16.516 1 90.44 168 ASP B C 1
ATOM 3059 O O . ASP B 1 168 ? 0.329 -18.547 -16.141 1 90.44 168 ASP B O 1
ATOM 3063 N N . ASP B 1 169 ? 0.289 -20.781 -16.328 1 93.94 169 ASP B N 1
ATOM 3064 C CA . ASP B 1 169 ? 1.56 -20.969 -15.641 1 93.94 169 ASP B CA 1
ATOM 3065 C C . ASP B 1 169 ? 1.542 -20.312 -14.266 1 93.94 169 ASP B C 1
ATOM 3067 O O . ASP B 1 169 ? 2.484 -19.594 -13.906 1 93.94 169 ASP B O 1
ATOM 3071 N N . LEU B 1 170 ? 0.443 -20.578 -13.578 1 94.88 170 LEU B N 1
ATOM 3072 C CA . LEU B 1 170 ? 0.238 -19.828 -12.336 1 94.88 170 LEU B CA 1
ATOM 3073 C C . LEU B 1 170 ? -0.343 -20.719 -11.25 1 94.88 170 LEU B C 1
ATOM 3075 O O . LEU B 1 170 ? -1.229 -21.547 -11.516 1 94.88 170 LEU B O 1
ATOM 3079 N N . VAL B 1 171 ? 0.238 -20.625 -10.086 1 97.06 171 VAL B N 1
ATOM 3080 C CA . VAL B 1 171 ? -0.345 -21.188 -8.867 1 97.06 171 VAL B CA 1
ATOM 3081 C C . VAL B 1 171 ? -0.706 -20.047 -7.91 1 97.06 171 VAL B C 1
ATOM 3083 O O . VAL B 1 171 ? 0.177 -19.359 -7.398 1 97.06 171 VAL B O 1
ATOM 3086 N N . ALA B 1 172 ? -1.958 -19.828 -7.684 1 97.06 172 ALA B N 1
ATOM 3087 C CA . ALA B 1 172 ? -2.416 -18.812 -6.734 1 97.06 172 ALA B CA 1
ATOM 3088 C C . ALA B 1 172 ? -2.736 -19.438 -5.379 1 97.06 172 ALA B C 1
ATOM 3090 O O . ALA B 1 172 ? -3.387 -20.484 -5.309 1 97.06 172 ALA B O 1
ATOM 3091 N N . VAL B 1 173 ? -2.271 -18.797 -4.316 1 97.56 173 VAL B N 1
ATOM 3092 C CA . VAL B 1 173 ? -2.445 -19.344 -2.973 1 97.56 173 VAL B CA 1
ATOM 3093 C C . VAL B 1 173 ? -2.855 -18.234 -2.012 1 97.56 173 VAL B C 1
ATOM 3095 O O . VAL B 1 173 ? -2.342 -17.109 -2.092 1 97.56 173 VAL B O 1
ATOM 3098 N N . MET B 1 174 ? -3.803 -18.484 -1.206 1 97.81 174 MET B N 1
ATOM 3099 C CA . MET B 1 174 ? -4.246 -17.578 -0.157 1 97.81 174 MET B CA 1
ATOM 3100 C C . MET B 1 174 ? -4.32 -18.281 1.189 1 97.81 174 MET B C 1
ATOM 3102 O O . MET B 1 174 ? -4.75 -19.438 1.266 1 97.81 174 MET B O 1
ATOM 3106 N N . GLY B 1 175 ? -3.893 -17.594 2.23 1 96.75 175 GLY B N 1
ATOM 3107 C CA . GLY B 1 175 ? -3.973 -18.219 3.545 1 96.75 175 GLY B CA 1
ATOM 3108 C C . GLY B 1 175 ? -2.887 -17.75 4.492 1 96.75 175 GLY B C 1
ATOM 3109 O O . GLY B 1 175 ? -2.285 -16.688 4.281 1 96.75 175 GLY B O 1
ATOM 3110 N N . PRO B 1 176 ? -2.713 -18.547 5.547 1 96.31 176 PRO B N 1
ATOM 3111 C CA . PRO B 1 176 ? -1.699 -18.156 6.531 1 96.31 176 PRO B CA 1
ATOM 3112 C C . PRO B 1 176 ? -0.285 -18.156 5.957 1 96.31 176 PRO B C 1
ATOM 3114 O O . PRO B 1 176 ? 0.041 -19 5.117 1 96.31 176 PRO B O 1
ATOM 3117 N N . VAL B 1 177 ? 0.549 -17.297 6.512 1 95.19 177 VAL B N 1
ATOM 3118 C CA . VAL B 1 177 ? 1.887 -17.031 5.992 1 95.19 177 VAL B CA 1
ATOM 3119 C C . VAL B 1 177 ? 2.697 -18.328 5.957 1 95.19 177 VAL B C 1
ATOM 3121 O O . VAL B 1 177 ? 3.369 -18.625 4.965 1 95.19 177 VAL B O 1
ATOM 3124 N N . GLN B 1 178 ? 2.623 -19.078 7.004 1 95 178 GLN B N 1
ATOM 3125 C CA . GLN B 1 178 ? 3.395 -20.312 7.07 1 95 178 GLN B CA 1
ATOM 3126 C C . GLN B 1 178 ? 2.967 -21.281 5.973 1 95 178 GLN B C 1
ATOM 3128 O O . GLN B 1 178 ? 3.809 -21.938 5.355 1 95 178 GLN B O 1
ATOM 3133 N N . GLY B 1 179 ? 1.688 -21.422 5.828 1 96.56 179 GLY B N 1
ATOM 3134 C CA . GLY B 1 179 ? 1.167 -22.266 4.766 1 96.56 179 GLY B CA 1
ATOM 3135 C C . GLY B 1 179 ? 1.581 -21.797 3.381 1 96.56 179 GLY B C 1
ATOM 3136 O O . GLY B 1 179 ? 1.946 -22.625 2.533 1 96.56 179 GLY B O 1
ATOM 3137 N N . LEU B 1 180 ? 1.526 -20.516 3.182 1 96.25 180 LEU B N 1
ATOM 3138 C CA . LEU B 1 180 ? 1.919 -19.922 1.907 1 96.25 180 LEU B CA 1
ATOM 3139 C C . LEU B 1 180 ? 3.365 -20.266 1.568 1 96.25 180 LEU B C 1
ATOM 3141 O O . LEU B 1 180 ? 3.674 -20.609 0.423 1 96.25 180 LEU B O 1
ATOM 3145 N N . GLU B 1 181 ? 4.18 -20.141 2.527 1 95.94 181 GLU B N 1
ATOM 3146 C CA . GLU B 1 181 ? 5.598 -20.438 2.326 1 95.94 181 GLU B CA 1
ATOM 3147 C C . GLU B 1 181 ? 5.824 -21.906 1.976 1 95.94 181 GLU B C 1
ATOM 3149 O O . GLU B 1 181 ? 6.648 -22.219 1.116 1 95.94 181 GLU B O 1
ATOM 3154 N N . LEU B 1 182 ? 5.137 -22.734 2.646 1 97.19 182 LEU B N 1
ATOM 3155 C CA . LEU B 1 182 ? 5.258 -24.172 2.369 1 97.19 182 LEU B CA 1
ATOM 3156 C C . LEU B 1 182 ? 4.832 -24.484 0.939 1 97.19 182 LEU B C 1
ATOM 3158 O O . LEU B 1 182 ? 5.523 -25.219 0.229 1 97.19 182 LEU B O 1
ATOM 3162 N N . VAL B 1 183 ? 3.695 -23.969 0.505 1 97.88 183 VAL B N 1
ATOM 3163 C CA . VAL B 1 183 ? 3.215 -24.203 -0.853 1 97.88 183 VAL B CA 1
ATOM 3164 C C . VAL B 1 183 ? 4.234 -23.672 -1.86 1 97.88 183 VAL B C 1
ATOM 3166 O O . VAL B 1 183 ? 4.539 -24.328 -2.852 1 97.88 183 VAL B O 1
ATOM 3169 N N . ARG B 1 184 ? 4.707 -22.469 -1.613 1 97.44 184 ARG B N 1
ATOM 3170 C CA . ARG B 1 184 ? 5.703 -21.875 -2.502 1 97.44 184 ARG B CA 1
ATOM 3171 C C . ARG B 1 184 ? 6.926 -22.781 -2.637 1 97.44 184 ARG B C 1
ATOM 3173 O O . ARG B 1 184 ? 7.422 -23 -3.742 1 97.44 184 ARG B O 1
ATOM 3180 N N . ARG B 1 185 ? 7.363 -23.281 -1.567 1 97.44 185 ARG B N 1
ATOM 3181 C CA . ARG B 1 185 ? 8.539 -24.156 -1.572 1 97.44 185 ARG B CA 1
ATOM 3182 C C . ARG B 1 185 ? 8.273 -25.422 -2.381 1 97.44 185 ARG B C 1
ATOM 3184 O O . ARG B 1 185 ? 9.133 -25.859 -3.148 1 97.44 185 ARG B O 1
ATOM 3191 N N . ILE B 1 186 ? 7.184 -25.969 -2.182 1 98 186 ILE B N 1
ATOM 3192 C CA . ILE B 1 186 ? 6.828 -27.203 -2.879 1 98 186 ILE B CA 1
ATOM 3193 C C . ILE B 1 186 ? 6.789 -26.953 -4.383 1 98 186 ILE B C 1
ATOM 3195 O O . ILE B 1 186 ? 7.324 -27.734 -5.164 1 98 186 ILE B O 1
ATOM 3199 N N . VAL B 1 187 ? 6.168 -25.844 -4.797 1 98.12 187 VAL B N 1
ATOM 3200 C CA . VAL B 1 187 ? 6.059 -25.5 -6.211 1 98.12 187 VAL B CA 1
ATOM 3201 C C . VAL B 1 187 ? 7.449 -25.219 -6.781 1 98.12 187 VAL B C 1
ATOM 3203 O O . VAL B 1 187 ? 7.797 -25.719 -7.855 1 98.12 187 VAL B O 1
ATOM 3206 N N . GLU B 1 188 ? 8.211 -24.469 -6.02 1 97.62 188 GLU B N 1
ATOM 3207 C CA . GLU B 1 188 ? 9.562 -24.125 -6.457 1 97.62 188 GLU B CA 1
ATOM 3208 C C . GLU B 1 188 ? 10.43 -25.375 -6.582 1 97.62 188 GLU B C 1
ATOM 3210 O O . GLU B 1 188 ? 11.18 -25.531 -7.547 1 97.62 188 GLU B O 1
ATOM 3215 N N . ASP B 1 189 ? 10.344 -26.234 -5.633 1 97.69 189 ASP B N 1
ATOM 3216 C CA . ASP B 1 189 ? 11.117 -27.484 -5.672 1 97.69 189 ASP B CA 1
ATOM 3217 C C . ASP B 1 189 ? 10.758 -28.312 -6.902 1 97.69 189 ASP B C 1
ATOM 3219 O O . ASP B 1 189 ? 11.625 -28.922 -7.516 1 97.69 189 ASP B O 1
ATOM 3223 N N . CYS B 1 190 ? 9.523 -28.344 -7.207 1 98.19 190 CYS B N 1
ATOM 3224 C CA . CYS B 1 190 ? 9.062 -29.109 -8.359 1 98.19 190 CYS B CA 1
ATOM 3225 C C . CYS B 1 190 ? 9.602 -28.516 -9.656 1 98.19 190 CYS B C 1
ATOM 3227 O O . CYS B 1 190 ? 10.219 -29.219 -10.461 1 98.19 190 CYS B O 1
ATOM 3229 N N . ILE B 1 191 ? 9.461 -27.203 -9.828 1 97.56 191 ILE B N 1
ATOM 3230 C CA . ILE B 1 191 ? 9.781 -26.547 -11.094 1 97.56 191 ILE B CA 1
ATOM 3231 C C . ILE B 1 191 ? 11.289 -26.375 -11.219 1 97.56 191 ILE B C 1
ATOM 3233 O O . ILE B 1 191 ? 11.859 -26.578 -12.289 1 97.56 191 ILE B O 1
ATOM 3237 N N . VAL B 1 192 ? 11.977 -26.016 -10.141 1 97 192 VAL B N 1
ATOM 3238 C CA . VAL B 1 192 ? 13.391 -25.641 -10.195 1 97 192 VAL B CA 1
ATOM 3239 C C . VAL B 1 192 ? 14.258 -26.891 -10.008 1 97 192 VAL B C 1
ATOM 3241 O O . VAL B 1 192 ? 15.258 -27.062 -10.703 1 97 192 VAL B O 1
ATOM 3244 N N . HIS B 1 193 ? 13.836 -27.797 -9.133 1 96.75 193 HIS B N 1
ATOM 3245 C CA . HIS B 1 193 ? 14.711 -28.906 -8.758 1 96.75 193 HIS B CA 1
ATOM 3246 C C . HIS B 1 193 ? 14.141 -30.234 -9.234 1 96.75 193 HIS B C 1
ATOM 3248 O O . HIS B 1 193 ? 14.719 -31.297 -8.977 1 96.75 193 HIS B O 1
ATOM 3254 N N . ASN B 1 194 ? 13.047 -30.203 -9.859 1 97 194 ASN B N 1
ATOM 3255 C CA . ASN B 1 194 ? 12.422 -31.406 -10.43 1 97 194 ASN B CA 1
ATOM 3256 C C . ASN B 1 194 ? 12.055 -32.406 -9.344 1 97 194 ASN B C 1
ATOM 3258 O O . ASN B 1 194 ? 12.266 -33.625 -9.516 1 97 194 ASN B O 1
ATOM 3262 N N . VAL B 1 195 ? 11.578 -31.891 -8.242 1 97.44 195 VAL B N 1
ATOM 3263 C CA . VAL B 1 195 ? 11.125 -32.719 -7.145 1 97.44 195 VAL B CA 1
ATOM 3264 C C . VAL B 1 195 ? 9.602 -32.906 -7.219 1 97.44 195 VAL B C 1
ATOM 3266 O O . VAL B 1 195 ? 8.859 -31.922 -7.117 1 97.44 195 VAL B O 1
ATOM 3269 N N . PRO B 1 196 ? 9.148 -34.125 -7.387 1 97.56 196 PRO B N 1
ATOM 3270 C CA . PRO B 1 196 ? 7.699 -34.344 -7.441 1 97.56 196 PRO B CA 1
ATOM 3271 C C . PRO B 1 196 ? 6.996 -33.938 -6.148 1 97.56 196 PRO B C 1
ATOM 3273 O O . PRO B 1 196 ? 7.457 -34.281 -5.055 1 97.56 196 PRO B O 1
ATOM 3276 N N . PRO B 1 197 ? 5.879 -33.281 -6.289 1 97.56 197 PRO B N 1
ATOM 3277 C CA . PRO B 1 197 ? 5.223 -32.75 -5.094 1 97.56 197 PRO B CA 1
ATOM 3278 C C . PRO B 1 197 ? 4.383 -33.781 -4.363 1 97.56 197 PRO B C 1
ATOM 3280 O O . PRO B 1 197 ? 4.227 -33.719 -3.143 1 97.56 197 PRO B O 1
ATOM 3283 N N . ALA B 1 198 ? 3.885 -34.781 -5.023 1 97.06 198 ALA B N 1
ATOM 3284 C CA . ALA B 1 198 ? 2.932 -35.75 -4.445 1 97.06 198 ALA B CA 1
ATOM 3285 C C . ALA B 1 198 ? 3.555 -36.5 -3.285 1 97.06 198 ALA B C 1
ATOM 3287 O O . ALA B 1 198 ? 2.986 -36.562 -2.193 1 97.06 198 ALA B O 1
ATOM 3288 N N . PRO B 1 199 ? 4.777 -37.062 -3.49 1 96.69 199 PRO B N 1
ATOM 3289 C CA . PRO B 1 199 ? 5.383 -37.781 -2.373 1 96.69 199 PRO B CA 1
ATOM 3290 C C . PRO B 1 199 ? 5.652 -36.875 -1.163 1 96.69 199 PRO B C 1
ATOM 3292 O O . PRO B 1 199 ? 5.488 -37.312 -0.021 1 96.69 199 PRO B O 1
ATOM 3295 N N . ARG B 1 200 ? 6.098 -35.781 -1.433 1 94.62 200 ARG B N 1
ATOM 3296 C CA . ARG B 1 200 ? 6.391 -34.844 -0.347 1 94.62 200 ARG B CA 1
ATOM 3297 C C . ARG B 1 200 ? 5.133 -34.5 0.438 1 94.62 200 ARG B C 1
ATOM 3299 O O . ARG B 1 200 ? 5.145 -34.5 1.671 1 94.62 200 ARG B O 1
ATOM 3306 N N . VAL B 1 201 ? 4.035 -34.219 -0.222 1 96.38 201 VAL B N 1
ATOM 3307 C CA . VAL B 1 201 ? 2.779 -33.875 0.429 1 96.38 201 VAL B CA 1
ATOM 3308 C C . VAL B 1 201 ? 2.262 -35.062 1.235 1 96.38 201 VAL B C 1
ATOM 3310 O O . VAL B 1 201 ? 1.767 -34.875 2.354 1 96.38 201 VAL B O 1
ATOM 3313 N N . LYS B 1 202 ? 2.418 -36.219 0.701 1 95.06 202 LYS B N 1
ATOM 3314 C CA . LYS B 1 202 ? 1.997 -37.438 1.404 1 95.06 202 LYS B CA 1
ATOM 3315 C C . LYS B 1 202 ? 2.781 -37.594 2.701 1 95.06 202 LYS B C 1
ATOM 3317 O O . LYS B 1 202 ? 2.201 -37.906 3.744 1 95.06 202 LYS B O 1
ATOM 3322 N N . ARG B 1 203 ? 4.062 -37.406 2.637 1 94.25 203 ARG B N 1
ATOM 3323 C CA . ARG B 1 203 ? 4.914 -37.531 3.816 1 94.25 203 ARG B CA 1
ATOM 3324 C C . ARG B 1 203 ? 4.516 -36.5 4.883 1 94.25 203 ARG B C 1
ATOM 3326 O O . ARG B 1 203 ? 4.438 -36.844 6.066 1 94.25 203 ARG B O 1
ATOM 3333 N N . LEU B 1 204 ? 4.223 -35.375 4.422 1 93.19 204 LEU B N 1
ATOM 3334 C CA . LEU B 1 204 ? 3.861 -34.312 5.352 1 93.19 204 LEU B CA 1
ATOM 3335 C C . LEU B 1 204 ? 2.506 -34.594 5.996 1 93.19 204 LEU B C 1
ATOM 3337 O O . LEU B 1 204 ? 2.312 -34.312 7.184 1 93.19 204 LEU B O 1
ATOM 3341 N N . THR B 1 205 ? 1.615 -35.125 5.203 1 91.5 205 THR B N 1
ATOM 3342 C CA . THR B 1 205 ? 0.284 -35.438 5.707 1 91.5 205 THR B CA 1
ATOM 3343 C C . THR B 1 205 ? 0.352 -36.562 6.734 1 91.5 205 THR B C 1
ATOM 3345 O O . THR B 1 205 ? -0.312 -36.5 7.77 1 91.5 205 THR B O 1
ATOM 3348 N N . THR B 1 206 ? 1.131 -37.531 6.438 1 91.44 206 THR B N 1
ATOM 3349 C CA . THR B 1 206 ? 1.308 -38.656 7.352 1 91.44 206 THR B CA 1
ATOM 3350 C C . THR B 1 206 ? 1.921 -38.188 8.672 1 91.44 206 THR B C 1
ATOM 3352 O O . THR B 1 206 ? 1.488 -38.594 9.742 1 91.44 206 THR B O 1
ATOM 3355 N N . TYR B 1 207 ? 2.873 -37.375 8.492 1 89.75 207 TYR B N 1
ATOM 3356 C CA . TYR B 1 207 ? 3.525 -36.844 9.672 1 89.75 207 TYR B CA 1
ATOM 3357 C C . TYR B 1 207 ? 2.539 -36.031 10.523 1 89.75 207 TYR B C 1
ATOM 3359 O O . TYR B 1 207 ? 2.492 -36.188 11.742 1 89.75 207 TYR B O 1
ATOM 3367 N N . ALA B 1 208 ? 1.704 -35.219 9.93 1 88.62 208 ALA B N 1
ATOM 3368 C CA . ALA B 1 208 ? 0.722 -34.406 10.625 1 88.62 208 ALA B CA 1
ATOM 3369 C C . ALA B 1 208 ? -0.316 -35.25 11.336 1 88.62 208 ALA B C 1
ATOM 3371 O O . ALA B 1 208 ? -0.729 -34.938 12.461 1 88.62 208 ALA B O 1
ATOM 3372 N N . GLN B 1 209 ? -0.727 -36.281 10.719 1 86.19 209 GLN B N 1
ATOM 3373 C CA . GLN B 1 209 ? -1.709 -37.188 11.297 1 86.19 209 GLN B CA 1
ATOM 3374 C C . GLN B 1 209 ? -1.127 -37.938 12.492 1 86.19 209 GLN B C 1
ATOM 3376 O O . GLN B 1 209 ? -1.826 -38.188 13.477 1 86.19 209 GLN B O 1
ATOM 3381 N N . THR B 1 210 ? 0.175 -38.219 12.375 1 86.31 210 THR B N 1
ATOM 3382 C CA . THR B 1 210 ? 0.841 -38.906 13.461 1 86.31 210 THR B CA 1
ATOM 3383 C C . THR B 1 210 ? 0.931 -38.031 14.703 1 86.31 210 THR B C 1
ATOM 3385 O O . THR B 1 210 ? 0.7 -38.5 15.82 1 86.31 210 THR B O 1
ATOM 3388 N N . ILE B 1 211 ? 1.188 -36.812 14.461 1 84.69 211 ILE B N 1
ATOM 3389 C CA . ILE B 1 211 ? 1.312 -35.875 15.562 1 84.69 211 ILE B CA 1
ATOM 3390 C C . ILE B 1 211 ? -0.053 -35.656 16.219 1 84.69 211 ILE B C 1
ATOM 3392 O O . ILE B 1 211 ? -0.166 -35.656 17.438 1 84.69 211 ILE B O 1
ATOM 3396 N N . LYS B 1 212 ? -1.043 -35.469 15.375 1 82.25 212 LYS B N 1
ATOM 3397 C CA . LYS B 1 212 ? -2.395 -35.281 15.891 1 82.25 212 LYS B CA 1
ATOM 3398 C C . LYS B 1 212 ? -2.859 -36.531 16.656 1 82.25 212 LYS B C 1
ATOM 3400 O O . LYS B 1 212 ? -3.527 -36.406 17.688 1 82.25 212 LYS B O 1
ATOM 3405 N N . GLY B 1 213 ? -2.492 -37.625 16.094 1 76.25 213 GLY B N 1
ATOM 3406 C CA . GLY B 1 213 ? -2.828 -38.906 16.75 1 76.25 213 GLY B CA 1
ATOM 3407 C C . GLY B 1 213 ? -2.143 -39.062 18.094 1 76.25 213 GLY B C 1
ATOM 3408 O O . GLY B 1 213 ? -2.77 -39.5 19.078 1 76.25 213 GLY B O 1
ATOM 3409 N N . VAL B 1 214 ? -0.968 -38.75 18.172 1 73.31 214 VAL B N 1
ATOM 3410 C CA . VAL B 1 214 ? -0.203 -38.875 19.406 1 73.31 214 VAL B CA 1
ATOM 3411 C C . VAL B 1 214 ? -0.756 -37.906 20.453 1 73.31 214 VAL B C 1
ATOM 3413 O O . VAL B 1 214 ? -0.894 -38.25 21.625 1 73.31 214 VAL B O 1
ATOM 3416 N N . LYS B 1 215 ? -1.021 -36.781 19.906 1 69.56 215 LYS B N 1
ATOM 3417 C CA . LYS B 1 215 ? -1.568 -35.781 20.828 1 69.56 215 LYS B CA 1
ATOM 3418 C C . LYS B 1 215 ? -2.93 -36.188 21.359 1 69.56 215 LYS B C 1
ATOM 3420 O O . LYS B 1 215 ? -3.242 -35.969 22.531 1 69.56 215 LYS B O 1
ATOM 3425 N N . ALA B 1 216 ? -3.748 -36.844 20.547 1 71.75 216 ALA B N 1
ATOM 3426 C CA . ALA B 1 216 ? -5.062 -37.344 20.938 1 71.75 216 ALA B CA 1
ATOM 3427 C C . ALA B 1 216 ? -4.934 -38.5 21.922 1 71.75 216 ALA B C 1
ATOM 3429 O O . ALA B 1 216 ? -5.77 -38.656 22.828 1 71.75 216 ALA B O 1
ATOM 3430 N N . LEU B 1 217 ? -3.908 -39.219 21.797 1 65.94 217 LEU B N 1
ATOM 3431 C CA . LEU B 1 217 ? -3.678 -40.312 22.734 1 65.94 217 LEU B CA 1
ATOM 3432 C C . LEU B 1 217 ? -3.197 -39.781 24.078 1 65.94 217 LEU B C 1
ATOM 3434 O O . LEU B 1 217 ? -3.43 -40.406 25.109 1 65.94 217 LEU B O 1
ATOM 3438 N N . ARG B 1 218 ? -2.57 -38.656 23.906 1 61.25 218 ARG B N 1
ATOM 3439 C CA . ARG B 1 218 ? -2.049 -38.094 25.141 1 61.25 218 ARG B CA 1
ATOM 3440 C C . ARG B 1 218 ? -3.119 -37.281 25.875 1 61.25 218 ARG B C 1
ATOM 3442 O O . ARG B 1 218 ? -2.982 -37 27.062 1 61.25 218 ARG B O 1
ATOM 3449 N N . LEU B 1 219 ? -4.055 -36.812 25.203 1 51.06 219 LEU B N 1
ATOM 3450 C CA . LEU B 1 219 ? -5.184 -36.188 25.891 1 51.06 219 LEU B CA 1
ATOM 3451 C C . LEU B 1 219 ? -6.176 -37.25 26.359 1 51.06 219 LEU B C 1
ATOM 3453 O O . LEU B 1 219 ? -6.801 -37.125 27.406 1 51.06 219 LEU B O 1
#

Secondary structure (DSSP, 8-state):
---------------B---TTS---S--S---EEEEEEE--GGGHHHHHHHHHHHHHHHHTTT-EEEEETTTTEEEEEES--SSTTHHHHHHHHHHHHHTT--HHHHGGGGGT--EEEEE-SSSTT-HHHHHT--HHHHHHHHHHHTT--HHHHHHHH--EEEEEGGGTEEEEES-HHHHHHHHHHHHHHHHH---HHHHHHHHHHHHHHHHHHHHHH-/---------------B---TTS---S-SS---EEEEEEE--GGGHHHHHHHHHHHHHHHHTTT-EEEEETTTTEEEEEES--SSTTHHHHHHHHHHHHHTT--HHHHGGGGGT--EEEEE-SSSTT-HHHHHT--HHHHHHHHHHHTT--HHHHHHHH--EEEEEGGGTEEEEES-HHHHHHHHHHHHHHHHH---HHHHHHHHHHHHHHHHHHHHHH-

InterPro domains:
  IPR024166 Ribosomal RNA assembly KRR1 [PTHR12581] (13-212)
  IPR036612 K Homology domain, type 1 superfamily [G3DSA:3.30.1370.10] (31-113)
  IPR036612 K Homology domain, type 1 superfamily [G3DSA:3.30.1370.10] (128-216)
  IPR036612 K Homology domain, type 1 superfamily [SSF54791] (151-208)
  IPR041174 KRR1 small subunit processome component, first KH domain [PF17903] (47-112)
  IPR048548 KRR1 small subunit processome component, second KH domain [PF21800] (137-206)

Sequence (438 aa):
MSNHVNGAEDPIVHRMVIDKSTPASDEDSPVDYSILRMPFLRRITTDLQEAWPVLQSALEEYDISCALDVDRYFITFTTTRTKDPYAILKSRYLLRLLSAAVPALQAVKVLNGIPCHLIYTGYHIGGLCKKFGIKMDKYVSRKKILMTLPVQALEKLTGCDIYLRPSDDLVAVMGPVQGLELVRRIVEDCIVHNVPPAPRVKRLTTYAQTIKGVKALRLMSNHVNGAEDPIVHRMVIDKSTPASDEDSPVDYSILRMPFLRRITTDLQEAWPVLQSALEEYDISCALDVDRYFITFTTTRTKDPYAILKSRYLLRLLSAAVPALQAVKVLNGIPCHLIYTGYHIGGLCKKFGIKMDKYVSRKKILMTLPVQALEKLTGCDIYLRPSDDLVAVMGPVQGLELVRRIVEDCIVHNVPPAPRVKRLTTYAQTIKGVKALRL

Organism: Prunus dulcis (NCBI:txid3755)